Protein AF-0000000077280844 (afdb_homodimer)

Secondary structure (DSSP, 8-state):
-BTTBEEPPHHHHHHHHHHHTTT---HHHHHHHHHTTEE-TTHHHHHHHHHHT-TTTTT------------S---SSTTSEEEEEEEEETTEEEEEEEETTT--EEEEE--SSHHHHHHHHHHHHHHH---SEEEE---HHHH-HHHHHHHHHHT-EEEE--TT-GGGGHHHHHHHHHHHHHHHHTB-TTS-B-HHHHHHHHHHHHHSPPTTT---HHHHHHSSPPP-SSPPPGGGG----TTTHHHHHHHHHHH-/-BTTBEEPPHHHHHHHHHHHTTT---HHHHHHHHHTTEE-TTHHHHHHHHHHT-TTTTT------------S---SSTTSEEEEEEEEETTEEEEEEEETTT--EEEEE--SSHHHHHHHHHHHHHHH---SEEEE---HHHH-HHHHHHHHHHT-EEEE--TT-GGGGHHHHHHHHHHHHHHHHTB-TTS-B-HHHHHHHHHHHHHSPPTTT---HHHHHHSSPPP-SSPPPGGGG----TTTHHHHHHHHHHH-

InterPro 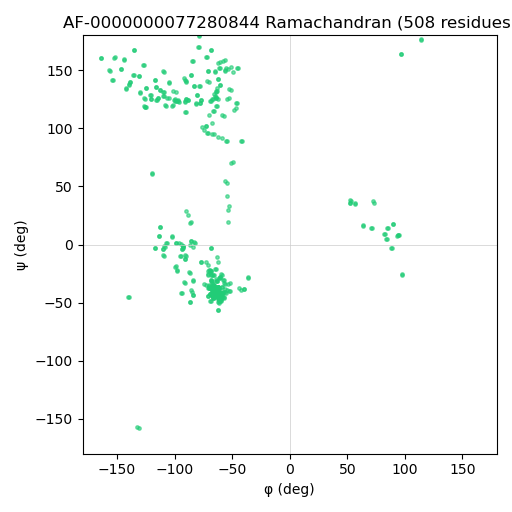domains:
  IPR001584 Integrase, catalytic core [PF00665] (76-166)
  IPR001584 Integrase, catalytic core [PS50994] (74-225)
  IPR012337 Ribonuclease H-like superfamily [SSF53098] (77-227)
  IPR036397 Ribonuclease H superfamily [G3DSA:3.30.420.10] (70-244)
  IPR041588 Integrase zinc-binding domain [PF17921] (8-58)

Nearest PDB structures (foldseek):
  8fnh-assembly1_G  TM=6.492E-01  e=3.004E-08  Homo sapiens
  8fnd-assembly1_G  TM=6.302E-01  e=2.157E-08  Homo sapiens
  8fnm-assembly1_G  TM=6.336E-01  e=2.545E-08  Homo sapiens
  6puw-assembly1_A-2  TM=6.322E-01  e=3.004E-08  Saccharolobus solfataricus P2
  6put-assembly1_A-2  TM=6.160E-01  e=2.690E-08  Saccharolobus solfataricus P2

Foldseek 3Di:
DPPQEAEDDPVCLVVQLCLLCLLVADLLLSVLLRVNYHDDPCSSVVNVVSSCPQPLSVPVPHLPLPQPPQPPPADDAWQQEKEWDWDDDLNWIKIWIATLNLRQIDIDTFDDAQVRVLVVVVVVCVPQNDYQEYEYQDPCSCPPPVNVVSCVVRNHHYHHCDPVRPNSCSSVVSSVVSLVSSQNSQADPNGDGPVVSSVSSSLSQQQTADPVVSDGSCCRRVVHRDDHSGDGDPVRPPPPPVVCPPVPVVVVVVVD/DPPQEAEDDPVCLVVQLCLLCLLVADLLLSVLLRVNYHDDPCSSVVNVVSSCPQPLNVPVPHLPLPQPPDPPPADDAWQQEKEWDWDDDLNWIKIWIATLNLRQIDIDTFDDAQVRVLVVVVVVCVPQNDYQEYEYQDPCSCVPPVNVVSCVVRNHHYHHCDPVNPNSCSSVVSSVVSLVSSQNSQADPNGDGPVVSSVSSSLSQQQTADPVVSDGSCCRRVVDRDDHSGDGDPVRPPPPPVVCPPVPVVVVVVVD

Radius of gyration: 22.71 Å; Cα contacts (8 Å, |Δi|>4): 861; chains: 2; bounding box: 64×67×56 Å

Structure (mmCIF, N/CA/C/O backbone):
data_AF-0000000077280844-model_v1
#
loop_
_entity.id
_entity.type
_entity.pdbx_description
1 polymer 'RNA-directed DNA polymerase'
#
loop_
_atom_site.group_PDB
_atom_site.id
_atom_site.type_symbol
_atom_site.label_atom_id
_atom_site.label_alt_id
_atom_site.label_comp_id
_atom_site.label_asym_id
_atom_site.label_entity_id
_atom_site.label_seq_id
_atom_site.pdbx_PDB_ins_code
_atom_site.Cartn_x
_atom_site.Cartn_y
_atom_site.Cartn_z
_atom_site.occupancy
_atom_site.B_iso_or_equiv
_atom_site.auth_seq_id
_atom_site.auth_comp_id
_atom_site.auth_asym_id
_atom_site.auth_atom_id
_atom_site.pdbx_PDB_model_num
ATOM 1 N N . MET A 1 1 ? 11.086 14.086 27.25 1 45.12 1 MET A N 1
ATOM 2 C CA . MET A 1 1 ? 9.938 13.258 26.906 1 45.12 1 MET A CA 1
ATOM 3 C C . MET A 1 1 ? 8.836 13.391 27.938 1 45.12 1 MET A C 1
ATOM 5 O O . MET A 1 1 ? 9.117 13.531 29.141 1 45.12 1 MET A O 1
ATOM 9 N N . MET A 1 2 ? 7.758 14.039 27.703 1 42.22 2 MET A N 1
ATOM 10 C CA . MET A 1 2 ? 6.617 14.062 28.625 1 42.22 2 MET A CA 1
ATOM 11 C C . MET A 1 2 ? 5.527 13.109 28.156 1 42.22 2 MET A C 1
ATOM 13 O O . MET A 1 2 ? 4.918 13.312 27.094 1 42.22 2 MET A O 1
ATOM 17 N N . ASP A 1 3 ? 5.047 12.062 28.844 1 51.28 3 ASP A N 1
ATOM 18 C CA . ASP A 1 3 ? 3.957 11.109 28.672 1 51.28 3 ASP A CA 1
ATOM 19 C C . ASP A 1 3 ? 4.027 10.438 27.297 1 51.28 3 ASP A C 1
ATOM 21 O O . ASP A 1 3 ? 3.016 10.312 26.609 1 51.28 3 ASP A O 1
ATOM 25 N N . HIS A 1 4 ? 5.211 10.117 26.766 1 61.97 4 HIS A N 1
ATOM 26 C CA . HIS A 1 4 ? 5.473 9.375 25.547 1 61.97 4 HIS A CA 1
ATOM 27 C C . HIS A 1 4 ? 5.445 10.289 24.328 1 61.97 4 HIS A C 1
ATOM 29 O O . HIS A 1 4 ? 5.258 9.828 23.188 1 61.97 4 HIS A O 1
ATOM 35 N N . ARG A 1 5 ? 5.508 11.703 24.75 1 69.62 5 ARG A N 1
ATOM 36 C CA . ARG A 1 5 ? 5.559 12.711 23.703 1 69.62 5 ARG A CA 1
ATOM 37 C C . ARG A 1 5 ? 6.926 13.383 23.656 1 69.62 5 ARG A C 1
ATOM 39 O O . ARG A 1 5 ? 7.629 13.445 24.672 1 69.62 5 ARG A O 1
ATOM 46 N N . ILE A 1 6 ? 7.273 13.789 22.453 1 73.12 6 ILE A N 1
ATOM 47 C CA . ILE A 1 6 ? 8.516 14.523 22.266 1 73.12 6 ILE A CA 1
ATOM 48 C C . ILE A 1 6 ? 8.258 16.016 22.453 1 73.12 6 ILE A C 1
ATOM 50 O O . ILE A 1 6 ? 7.336 16.578 21.859 1 73.12 6 ILE A O 1
ATOM 54 N N . VAL A 1 7 ? 8.969 16.594 23.328 1 82.12 7 VAL A N 1
ATOM 55 C CA . VAL A 1 7 ? 8.859 18.031 23.5 1 82.12 7 VAL A CA 1
ATOM 56 C C . VAL A 1 7 ? 9.609 18.734 22.375 1 82.12 7 VAL A C 1
ATOM 58 O O . VAL A 1 7 ? 10.805 18.5 22.172 1 82.12 7 VAL A O 1
ATOM 61 N N . ILE A 1 8 ? 8.945 19.578 21.672 1 84.44 8 ILE A N 1
ATOM 62 C CA . ILE A 1 8 ? 9.492 20.203 20.484 1 84.44 8 ILE A CA 1
ATOM 63 C C . ILE A 1 8 ? 10.023 21.594 20.812 1 84.44 8 ILE A C 1
ATOM 65 O O . ILE A 1 8 ? 9.305 22.406 21.391 1 84.44 8 ILE A O 1
ATOM 69 N N . PRO A 1 9 ? 11.289 21.844 20.531 1 83.81 9 PRO A N 1
ATOM 70 C CA . PRO A 1 9 ? 11.805 23.203 20.703 1 83.81 9 PRO A CA 1
ATOM 71 C C . PRO A 1 9 ? 11.094 24.234 19.828 1 83.81 9 PRO A C 1
ATOM 73 O O . PRO A 1 9 ? 10.508 23.875 18.812 1 83.81 9 PRO A O 1
ATOM 76 N N . ARG A 1 10 ? 11.148 25.453 20.234 1 84.88 10 ARG A N 1
ATOM 77 C CA . ARG A 1 10 ? 10.438 26.547 19.578 1 84.88 10 ARG A CA 1
ATOM 78 C C . ARG A 1 10 ? 10.836 26.641 18.109 1 84.88 10 ARG A C 1
ATOM 80 O O . ARG A 1 10 ? 9.992 26.891 17.234 1 84.88 10 ARG A O 1
ATOM 87 N N . ALA A 1 11 ? 12.031 26.328 17.844 1 83.69 11 ALA A N 1
ATOM 88 C CA . ALA A 1 11 ? 12.586 26.516 16.516 1 83.69 11 ALA A CA 1
ATOM 89 C C . ALA A 1 11 ? 11.961 25.531 15.523 1 83.69 11 ALA A C 1
ATOM 91 O O . ALA A 1 11 ? 11.93 25.781 14.32 1 83.69 11 ALA A O 1
ATOM 92 N N . LEU A 1 12 ? 11.383 24.359 16.016 1 87.19 12 LEU A N 1
ATOM 93 C CA . LEU A 1 12 ? 10.906 23.297 15.125 1 87.19 12 LEU A CA 1
ATOM 94 C C . LEU A 1 12 ? 9.383 23.234 15.125 1 87.19 12 LEU A C 1
ATOM 96 O O . LEU A 1 12 ? 8.789 22.438 14.398 1 87.19 12 LEU A O 1
ATOM 100 N N . ARG A 1 13 ? 8.773 24.109 15.93 1 86.5 13 ARG A N 1
ATOM 101 C CA . ARG A 1 13 ? 7.336 24.016 16.141 1 86.5 13 ARG A CA 1
ATOM 102 C C . ARG A 1 13 ? 6.57 24.297 14.852 1 86.5 13 ARG A C 1
ATOM 104 O O . ARG A 1 13 ? 5.566 23.656 14.555 1 86.5 13 ARG A O 1
ATOM 111 N N . ASN A 1 14 ? 7.105 25.25 14.062 1 88.31 14 ASN A N 1
ATOM 112 C CA . ASN A 1 14 ? 6.438 25.562 12.805 1 88.31 14 ASN A CA 1
ATOM 113 C C . ASN A 1 14 ? 6.457 24.391 11.836 1 88.31 14 ASN A C 1
ATOM 115 O O . ASN A 1 14 ? 5.473 24.125 11.141 1 88.31 14 ASN A O 1
ATOM 119 N N . GLU A 1 15 ? 7.523 23.703 11.797 1 87.06 15 GLU A N 1
ATOM 120 C CA . GLU A 1 15 ? 7.645 22.531 10.938 1 87.06 15 GLU A CA 1
ATOM 121 C C . GLU A 1 15 ? 6.695 21.422 11.375 1 87.06 15 GLU A C 1
ATOM 123 O O . GLU A 1 15 ? 6.07 20.75 10.539 1 87.06 15 GLU A O 1
ATOM 128 N N . VAL A 1 16 ? 6.586 21.234 12.625 1 89.44 16 VAL A N 1
ATOM 129 C CA . VAL A 1 16 ? 5.707 20.219 13.188 1 89.44 16 VAL A CA 1
ATOM 130 C C . VAL A 1 16 ? 4.25 20.562 12.898 1 89.44 16 VAL A C 1
ATOM 132 O O . VAL A 1 16 ? 3.461 19.703 12.516 1 89.44 16 VAL A O 1
ATOM 135 N N . LEU A 1 17 ? 3.922 21.875 13.07 1 91 17 LEU A N 1
ATOM 136 C CA . LEU A 1 17 ? 2.561 22.328 12.797 1 91 17 LEU A CA 1
ATOM 137 C C . LEU A 1 17 ? 2.201 22.125 11.328 1 91 17 LEU A C 1
ATOM 139 O O . LEU A 1 17 ? 1.076 21.734 11.008 1 91 17 LEU A O 1
ATOM 143 N N . ARG A 1 18 ? 3.16 22.328 10.5 1 88.25 18 ARG A N 1
ATOM 144 C CA . ARG A 1 18 ? 2.945 22.094 9.07 1 88.25 18 ARG A CA 1
ATOM 145 C C . ARG A 1 18 ? 2.684 20.609 8.789 1 88.25 18 ARG A C 1
ATOM 147 O O . ARG A 1 18 ? 1.783 20.281 8.023 1 88.25 18 ARG A O 1
ATOM 154 N N . ALA A 1 19 ? 3.416 19.75 9.422 1 89.31 19 ALA A N 1
ATOM 155 C CA . ALA A 1 19 ? 3.232 18.312 9.25 1 89.31 19 ALA A CA 1
ATOM 156 C C . ALA A 1 19 ? 1.867 17.859 9.766 1 89.31 19 ALA A C 1
ATOM 158 O O . ALA A 1 19 ? 1.172 17.078 9.109 1 89.31 19 ALA A O 1
ATOM 159 N N . LEU A 1 20 ? 1.506 18.422 10.906 1 89.25 20 LEU A N 1
ATOM 160 C CA . LEU A 1 20 ? 0.217 18.078 11.5 1 89.25 20 LEU A CA 1
ATOM 161 C C . LEU A 1 20 ? -0.93 18.516 10.594 1 89.25 20 LEU A C 1
ATOM 163 O O . LEU A 1 20 ? -1.967 17.859 10.531 1 89.25 20 LEU A O 1
ATOM 167 N N . HIS A 1 21 ? -0.722 19.594 9.852 1 90.12 21 HIS A N 1
ATOM 168 C CA . HIS A 1 21 ? -1.78 20.188 9.039 1 90.12 21 HIS A CA 1
ATOM 169 C C . HIS A 1 21 ? -1.727 19.672 7.602 1 90.12 21 HIS A C 1
ATOM 171 O O . HIS A 1 21 ? -2.5 20.125 6.754 1 90.12 21 HIS A O 1
ATOM 177 N N . ALA A 1 22 ? -0.807 18.828 7.359 1 88.25 22 ALA A N 1
ATOM 178 C CA . ALA A 1 22 ? -0.533 18.406 5.988 1 88.25 22 ALA A CA 1
ATOM 179 C C . ALA A 1 22 ? -1.778 17.812 5.34 1 88.25 22 ALA A C 1
ATOM 181 O O . ALA A 1 22 ? -1.979 17.953 4.129 1 88.25 22 ALA A O 1
ATOM 182 N N . ALA A 1 23 ? -2.643 17.188 6.145 1 87.62 23 ALA A N 1
ATOM 183 C CA . ALA A 1 23 ? -3.85 16.578 5.598 1 87.62 23 ALA A CA 1
ATOM 184 C C . ALA A 1 23 ? -5.031 17.547 5.652 1 87.62 23 ALA A C 1
ATOM 186 O O . ALA A 1 23 ? -6.141 17.203 5.242 1 87.62 23 ALA A O 1
ATOM 187 N N . HIS A 1 24 ? -4.773 18.75 6.203 1 87.56 24 HIS A N 1
ATOM 188 C CA . HIS A 1 24 ? -5.789 19.797 6.301 1 87.56 24 HIS A CA 1
ATOM 189 C C . HIS A 1 24 ? -7.02 19.297 7.055 1 87.56 24 HIS A C 1
ATOM 191 O O . HIS A 1 24 ? -8.148 19.562 6.648 1 87.56 24 HIS A O 1
ATOM 197 N N . GLN A 1 25 ? -6.727 18.469 8.023 1 85.44 25 GLN A N 1
ATOM 198 C CA . GLN A 1 25 ? -7.809 17.953 8.852 1 85.44 25 GLN A CA 1
ATOM 199 C C . GLN A 1 25 ? -8.227 18.969 9.906 1 85.44 25 GLN A C 1
ATOM 201 O O . GLN A 1 25 ? -7.566 19.984 10.086 1 85.44 25 GLN A O 1
ATOM 206 N N . GLY A 1 26 ? -9.328 18.703 10.594 1 84.19 26 GLY A N 1
ATOM 207 C CA . GLY A 1 26 ? -9.828 19.594 11.633 1 84.19 26 GLY A CA 1
ATOM 208 C C . GLY A 1 26 ? -8.922 19.641 12.852 1 84.19 26 GLY A C 1
ATOM 209 O O . GLY A 1 26 ? -8.062 18.781 13.031 1 84.19 26 GLY A O 1
ATOM 210 N N . THR A 1 27 ? -9.203 20.625 13.68 1 87.75 27 THR A N 1
ATOM 211 C CA . THR A 1 27 ? -8.359 20.859 14.844 1 87.75 27 THR A CA 1
ATOM 212 C C . THR A 1 27 ? -8.398 19.672 15.797 1 87.75 27 THR A C 1
ATOM 214 O O . THR A 1 27 ? -7.379 19.312 16.391 1 87.75 27 THR A O 1
ATOM 217 N N . SER A 1 28 ? -9.516 19.109 15.945 1 85.06 28 SER A N 1
ATOM 218 C CA . SER A 1 28 ? -9.641 17.953 16.844 1 85.06 28 SER A CA 1
ATOM 219 C C . SER A 1 28 ? -8.773 16.797 16.375 1 85.06 28 SER A C 1
ATOM 221 O O . SER A 1 28 ? -8.109 16.141 17.188 1 85.06 28 SER A O 1
ATOM 223 N N . ARG A 1 29 ? -8.734 16.562 15.156 1 85.56 29 ARG A N 1
ATOM 224 C CA . ARG A 1 29 ? -7.93 15.484 14.586 1 85.56 29 ARG A CA 1
ATOM 225 C C . ARG A 1 29 ? -6.441 15.781 14.711 1 85.56 29 ARG A C 1
ATOM 227 O O . ARG A 1 29 ? -5.648 14.898 15.039 1 85.56 29 ARG A O 1
ATOM 234 N N . MET A 1 30 ? -6.141 17.016 14.43 1 89 30 MET A N 1
ATOM 235 C CA . MET A 1 30 ? -4.742 17.406 14.562 1 89 30 MET A CA 1
ATOM 236 C C . MET A 1 30 ? -4.273 17.266 16.016 1 89 30 MET A C 1
ATOM 238 O O . MET A 1 30 ? -3.158 16.812 16.266 1 89 30 MET A O 1
ATOM 242 N N . GLN A 1 31 ? -5.129 17.594 16.906 1 88.62 31 GLN A N 1
ATOM 243 C CA . GLN A 1 31 ? -4.801 17.453 18.312 1 88.62 31 GLN A CA 1
ATOM 244 C C . GLN A 1 31 ? -4.648 15.992 18.703 1 88.62 31 GLN A C 1
ATOM 246 O O . GLN A 1 31 ? -3.752 15.641 19.469 1 88.62 31 GLN A O 1
ATOM 251 N N . GLY A 1 32 ? -5.559 15.219 18.203 1 84.62 32 GLY A N 1
ATOM 252 C CA . GLY A 1 32 ? -5.441 13.789 18.438 1 84.62 32 GLY A CA 1
ATOM 253 C C . GLY A 1 32 ? -4.113 13.211 18 1 84.62 32 GLY A C 1
ATOM 254 O O . GLY A 1 32 ? -3.516 12.391 18.688 1 84.62 32 GLY A O 1
ATOM 255 N N . ARG A 1 33 ? -3.672 13.633 16.906 1 87.5 33 ARG A N 1
ATOM 256 C CA . ARG A 1 33 ? -2.387 13.18 16.375 1 87.5 33 ARG A CA 1
ATOM 257 C C . ARG A 1 33 ? -1.235 13.695 17.234 1 87.5 33 ARG A C 1
ATOM 259 O O . ARG A 1 33 ? -0.273 12.969 17.5 1 87.5 33 ARG A O 1
ATOM 266 N N . ALA A 1 34 ? -1.305 14.945 17.625 1 84.88 34 ALA A N 1
ATOM 267 C CA . ALA A 1 34 ? -0.256 15.562 18.438 1 84.88 34 ALA A CA 1
ATOM 268 C C . ALA A 1 34 ? -0.116 14.859 19.781 1 84.88 34 ALA A C 1
ATOM 270 O O . ALA A 1 34 ? 0.996 14.695 20.281 1 84.88 34 ALA A O 1
ATOM 271 N N . LEU A 1 35 ? -1.206 14.438 20.359 1 80.31 35 LEU A N 1
ATOM 272 C CA . LEU A 1 35 ? -1.228 13.805 21.672 1 80.31 35 LEU A CA 1
ATOM 273 C C . LEU A 1 35 ? -0.382 12.539 21.688 1 80.31 35 LEU A C 1
ATOM 275 O O . LEU A 1 35 ? 0.222 12.195 22.703 1 80.31 35 LEU A O 1
ATOM 279 N N . GLY A 1 36 ? -0.2 11.914 20.578 1 76.12 36 GLY A N 1
ATOM 280 C CA . GLY A 1 36 ? 0.583 10.688 20.531 1 76.12 36 GLY A CA 1
ATOM 281 C C . GLY A 1 36 ? 1.984 10.891 20 1 76.12 36 GLY A C 1
ATOM 282 O O . GLY A 1 36 ? 2.771 9.945 19.906 1 76.12 36 GLY A O 1
ATOM 283 N N . ALA A 1 37 ? 2.316 12.219 19.797 1 80.62 37 ALA A N 1
ATOM 284 C CA . ALA A 1 37 ? 3.564 12.367 19.047 1 80.62 37 ALA A CA 1
ATOM 285 C C . ALA A 1 37 ? 4.406 13.508 19.609 1 80.62 37 ALA A C 1
ATOM 287 O O . ALA A 1 37 ? 5.59 13.328 19.906 1 80.62 37 ALA A O 1
ATOM 288 N N . VAL A 1 38 ? 3.77 14.648 19.875 1 85.19 38 VAL A N 1
ATOM 289 C CA . VAL A 1 38 ? 4.555 15.844 20.172 1 85.19 38 VAL A CA 1
ATOM 290 C C . VAL A 1 38 ? 3.842 16.672 21.234 1 85.19 38 VAL A C 1
ATOM 292 O O . VAL A 1 38 ? 2.633 16.547 21.438 1 85.19 38 VAL A O 1
ATOM 295 N N . PHE A 1 39 ? 4.695 17.516 21.875 1 86.25 39 PHE A N 1
ATOM 296 C CA . PHE A 1 39 ? 4.102 18.391 22.875 1 86.25 39 PHE A CA 1
ATOM 297 C C . PHE A 1 39 ? 4.93 19.656 23.047 1 86.25 39 PHE A C 1
ATOM 299 O O . PHE A 1 39 ? 6.16 19.625 22.953 1 86.25 39 PHE A O 1
ATOM 306 N N . TRP A 1 40 ? 4.332 20.766 23.234 1 87.75 40 TRP A N 1
ATOM 307 C CA . TRP A 1 40 ? 4.859 21.984 23.828 1 87.75 40 TRP A CA 1
ATOM 308 C C . TRP A 1 40 ? 3.732 22.859 24.375 1 87.75 40 TRP A C 1
ATOM 310 O O . TRP A 1 40 ? 2.576 22.719 23.969 1 87.75 40 TRP A O 1
ATOM 320 N N . PRO A 1 41 ? 4.051 23.578 25.375 1 89.38 41 PRO A N 1
ATOM 321 C CA . PRO A 1 41 ? 2.994 24.438 25.922 1 89.38 41 PRO A CA 1
ATOM 322 C C . PRO A 1 41 ? 2.365 25.344 24.859 1 89.38 41 PRO A C 1
ATOM 324 O O . PRO A 1 41 ? 3.08 26.031 24.141 1 89.38 41 PRO A O 1
ATOM 327 N N . GLY A 1 42 ? 1.071 25.281 24.734 1 91.38 42 GLY A N 1
ATOM 328 C CA . GLY A 1 42 ? 0.361 26.141 23.812 1 91.38 42 GLY A CA 1
ATOM 329 C C . GLY A 1 42 ? 0.105 25.484 22.469 1 91.38 42 GLY A C 1
ATOM 330 O O . GLY A 1 42 ? -0.386 26.125 21.531 1 91.38 42 GLY A O 1
ATOM 331 N N . ILE A 1 43 ? 0.392 24.188 22.375 1 91.81 43 ILE A N 1
ATOM 332 C CA . ILE A 1 43 ? 0.293 23.5 21.094 1 91.81 43 ILE A CA 1
ATOM 333 C C . ILE A 1 43 ? -1.153 23.531 20.609 1 91.81 43 ILE A C 1
ATOM 335 O O . ILE A 1 43 ? -1.409 23.688 19.422 1 91.81 43 ILE A O 1
ATOM 339 N N . THR A 1 44 ? -2.074 23.406 21.5 1 91.44 44 THR A N 1
ATOM 340 C CA . THR A 1 44 ? -3.482 23.391 21.109 1 91.44 44 THR A CA 1
ATOM 341 C C . THR A 1 44 ? -3.871 24.703 20.438 1 91.44 44 THR A C 1
ATOM 343 O O . THR A 1 44 ? -4.492 24.703 19.359 1 91.44 44 THR A O 1
ATOM 346 N N . LYS A 1 45 ? -3.502 25.797 21.016 1 93.44 45 LYS A N 1
ATOM 347 C CA . LYS A 1 45 ? -3.791 27.109 20.453 1 93.44 45 LYS A CA 1
ATOM 348 C C . LYS A 1 45 ? -3.088 27.297 19.109 1 93.44 45 LYS A C 1
ATOM 350 O O . LYS A 1 45 ? -3.662 27.859 18.172 1 93.44 45 LYS A O 1
ATOM 355 N N . GLU A 1 46 ? -1.918 26.828 19.047 1 94.38 46 GLU A N 1
ATOM 356 C CA . GLU A 1 46 ? -1.15 26.984 17.812 1 94.38 46 GLU A CA 1
ATOM 357 C C . GLU A 1 46 ? -1.716 26.125 16.688 1 94.38 46 GLU A C 1
ATOM 359 O O . GLU A 1 46 ? -1.675 26.516 15.523 1 94.38 46 GLU A O 1
ATOM 364 N N . ILE A 1 47 ? -2.209 24.938 17.016 1 93.56 47 ILE A N 1
ATOM 365 C CA . ILE A 1 47 ? -2.893 24.109 16.047 1 93.56 47 ILE A CA 1
ATOM 366 C C . ILE A 1 47 ? -4.121 24.828 15.508 1 93.56 47 ILE A C 1
ATOM 368 O O . ILE A 1 47 ? -4.336 24.891 14.297 1 93.56 47 ILE A O 1
ATOM 372 N N . GLU A 1 48 ? -4.898 25.406 16.375 1 92.25 48 GLU A N 1
ATOM 373 C CA . GLU A 1 48 ? -6.086 26.156 15.977 1 92.25 48 GLU A CA 1
ATOM 374 C C . GLU A 1 48 ? -5.715 27.344 15.086 1 92.25 48 GLU A C 1
ATOM 376 O O . GLU A 1 48 ? -6.367 27.594 14.07 1 92.25 48 GLU A O 1
ATOM 381 N N . SER A 1 49 ? -4.676 28.016 15.492 1 93.31 49 SER A N 1
ATOM 382 C CA . SER A 1 49 ? -4.211 29.172 14.719 1 93.31 49 SER A CA 1
ATOM 383 C C . SER A 1 49 ? -3.732 28.75 13.336 1 93.31 49 SER A C 1
ATOM 385 O O . SER A 1 49 ? -4 29.438 12.344 1 93.31 49 SER A O 1
ATOM 387 N N . THR A 1 50 ? -3.016 27.625 13.289 1 92 50 THR A N 1
ATOM 388 C CA . THR A 1 50 ? -2.504 27.125 12.016 1 92 50 THR A CA 1
ATOM 389 C C . THR A 1 50 ? -3.648 26.828 11.047 1 92 50 THR A C 1
ATOM 391 O O . THR A 1 50 ? -3.596 27.234 9.883 1 92 50 THR A O 1
ATOM 394 N N . ARG A 1 51 ? -4.645 26.172 11.5 1 89 51 ARG A N 1
ATOM 395 C CA . ARG A 1 51 ? -5.777 25.844 10.641 1 89 51 ARG A CA 1
ATOM 396 C C . ARG A 1 51 ? -6.543 27.094 10.234 1 89 51 ARG A C 1
ATOM 398 O O . ARG A 1 51 ? -6.984 27.203 9.094 1 89 51 ARG A O 1
ATOM 405 N N . SER A 1 52 ? -6.699 28.062 11.141 1 90.25 52 SER A N 1
ATOM 406 C CA . SER A 1 52 ? -7.48 29.281 10.875 1 90.25 52 SER A CA 1
ATOM 407 C C . SER A 1 52 ? -6.789 30.156 9.844 1 90.25 52 SER A C 1
ATOM 409 O O . SER A 1 52 ? -7.449 30.938 9.148 1 90.25 52 SER A O 1
ATOM 411 N N . ARG A 1 53 ? -5.547 29.984 9.727 1 89.69 53 ARG A N 1
ATOM 412 C CA . ARG A 1 53 ? -4.781 30.812 8.797 1 89.69 53 ARG A CA 1
ATOM 413 C C . ARG A 1 53 ? -4.695 30.156 7.422 1 89.69 53 ARG A C 1
ATOM 415 O O . ARG A 1 53 ? -4.203 30.766 6.469 1 89.69 53 ARG A O 1
ATOM 422 N N . CYS A 1 54 ? -5.062 28.953 7.375 1 87.56 54 CYS A N 1
ATOM 423 C CA . CYS A 1 54 ? -4.965 28.234 6.113 1 87.56 54 CYS A CA 1
ATOM 424 C C . CYS A 1 54 ? -6.109 28.609 5.18 1 87.56 54 CYS A C 1
ATOM 426 O O . CYS A 1 54 ? -7.277 28.406 5.508 1 87.56 54 CYS A O 1
ATOM 428 N N . HIS A 1 55 ? -5.816 29.094 4.035 1 81.81 55 HIS A N 1
ATOM 429 C CA . HIS A 1 55 ? -6.816 29.531 3.068 1 81.81 55 HIS A CA 1
ATOM 430 C C . HIS A 1 55 ? -7.652 28.359 2.568 1 81.81 55 HIS A C 1
ATOM 432 O O . HIS A 1 55 ? -8.859 28.484 2.365 1 81.81 55 HIS A O 1
ATOM 438 N N . ALA A 1 56 ? -7.047 27.219 2.422 1 78.38 56 ALA A N 1
ATOM 439 C CA . ALA A 1 56 ? -7.754 26.047 1.924 1 78.38 56 ALA A CA 1
ATOM 440 C C . ALA A 1 56 ? -8.789 25.547 2.936 1 78.38 56 ALA A C 1
ATOM 442 O O . ALA A 1 56 ? -9.82 25 2.557 1 78.38 56 ALA A O 1
ATOM 443 N N . CYS A 1 57 ? -8.445 25.781 4.09 1 81.75 57 CYS A N 1
ATOM 444 C CA . CYS A 1 57 ? -9.32 25.266 5.145 1 81.75 57 CYS A CA 1
ATOM 445 C C . CYS A 1 57 ? -10.367 26.312 5.531 1 81.75 57 CYS A C 1
ATOM 447 O O . CYS A 1 57 ? -11.352 25.984 6.195 1 81.75 57 CYS A O 1
ATOM 449 N N . TRP A 1 58 ? -10.109 27.531 4.938 1 75.19 58 TRP A N 1
ATOM 450 C CA . TRP A 1 58 ? -11.047 28.609 5.203 1 75.19 58 TRP A CA 1
ATOM 451 C C . TRP A 1 58 ? -12.406 28.312 4.578 1 75.19 58 TRP A C 1
ATOM 453 O O . TRP A 1 58 ? -12.5 27.969 3.398 1 75.19 58 TRP A O 1
ATOM 463 N N . GLY A 1 59 ? -13.477 28.125 5.48 1 64.44 59 GLY A N 1
ATOM 464 C CA . GLY A 1 59 ? -14.836 27.938 4.996 1 64.44 59 GLY A CA 1
ATOM 465 C C . GLY A 1 59 ? -15.25 26.484 4.934 1 64.44 59 GLY A C 1
ATOM 466 O O . GLY A 1 59 ? -16.422 26.172 4.676 1 64.44 59 GLY A O 1
ATOM 467 N N . MET A 1 60 ? -14.258 25.672 4.805 1 61.56 60 MET A N 1
ATOM 468 C CA . MET A 1 60 ? -14.672 24.266 4.75 1 61.56 60 MET A CA 1
ATOM 469 C C . MET A 1 60 ? -15.117 23.781 6.125 1 61.56 60 MET A C 1
ATOM 471 O O . MET A 1 60 ? -14.43 24 7.121 1 61.56 60 MET A O 1
ATOM 475 N N . SER A 1 61 ? -16.469 23.703 6.336 1 56.47 61 SER A N 1
ATOM 476 C CA . SER A 1 61 ? -17.016 23.172 7.578 1 56.47 61 SER A CA 1
ATOM 477 C C . SER A 1 61 ? -16.438 21.812 7.902 1 56.47 61 SER A C 1
ATOM 479 O O . SER A 1 61 ? -16.109 21.031 6.996 1 56.47 61 SER A O 1
ATOM 481 N N . PRO A 1 62 ? -16.047 21.688 9.227 1 52.41 62 PRO A N 1
ATOM 482 C CA . PRO A 1 62 ? -15.586 20.344 9.602 1 52.41 62 PRO A CA 1
ATOM 483 C C . PRO A 1 62 ? -16.531 19.25 9.109 1 52.41 62 PRO A C 1
ATOM 485 O O . PRO A 1 62 ? -17.734 19.469 9 1 52.41 62 PRO A O 1
ATOM 488 N N . SER A 1 63 ? -16.125 18.359 8.359 1 51.66 63 SER A N 1
ATOM 489 C CA . SER A 1 63 ? -16.969 17.25 7.961 1 51.66 63 SER A CA 1
ATOM 490 C C . SER A 1 63 ? -17.625 16.578 9.172 1 51.66 63 SER A C 1
ATOM 492 O O . SER A 1 63 ? -16.922 16.078 10.055 1 51.66 63 SER A O 1
ATOM 494 N N . GLN A 1 64 ? -18.625 17.219 9.914 1 46 64 GLN A N 1
ATOM 495 C CA . GLN A 1 64 ? -19.297 16.609 11.055 1 46 64 GLN A CA 1
ATOM 496 C C . GLN A 1 64 ? -19.766 15.195 10.727 1 46 64 GLN A C 1
ATOM 498 O O . GLN A 1 64 ? -20.422 14.969 9.719 1 46 64 GLN A O 1
ATOM 503 N N . PRO A 1 65 ? -19.188 14.289 11.43 1 45.72 65 PRO A N 1
ATOM 504 C CA . PRO A 1 65 ? -19.641 12.906 11.266 1 45.72 65 PRO A CA 1
ATOM 505 C C . PRO A 1 65 ? -21.141 12.734 11.523 1 45.72 65 PRO A C 1
ATOM 507 O O . PRO A 1 65 ? -21.609 12.992 12.633 1 45.72 65 PRO A O 1
ATOM 510 N N . LEU A 1 66 ? -22.047 13.383 10.938 1 41.59 66 LEU A N 1
ATOM 511 C CA . LEU A 1 66 ? -23.375 12.914 11.32 1 41.59 66 LEU A CA 1
ATOM 512 C C . LEU A 1 66 ? -23.5 11.414 11.086 1 41.59 66 LEU A C 1
ATOM 514 O O . LEU A 1 66 ? -23.953 10.984 10.016 1 41.59 66 LEU A O 1
ATOM 518 N N . MET A 1 67 ? -22.5 10.688 11.422 1 42.09 67 MET A N 1
ATOM 519 C CA . MET A 1 67 ? -22.75 9.383 10.812 1 42.09 67 MET A CA 1
ATOM 520 C C . MET A 1 67 ? -23.953 8.711 11.469 1 42.09 67 MET A C 1
ATOM 522 O O . MET A 1 67 ? -23.969 8.5 12.688 1 42.09 67 MET A O 1
ATOM 526 N N . PRO A 1 68 ? -25.062 8.633 10.938 1 38.69 68 PRO A N 1
ATOM 527 C CA . PRO A 1 68 ? -26.141 7.824 11.5 1 38.69 68 PRO A CA 1
ATOM 528 C C . PRO A 1 68 ? -25.703 6.391 11.805 1 38.69 68 PRO A C 1
ATOM 530 O O . PRO A 1 68 ? -24.734 5.902 11.219 1 38.69 68 PRO A O 1
ATOM 533 N N . PRO A 1 69 ? -26.375 5.664 12.852 1 36.69 69 PRO A N 1
ATOM 534 C CA . PRO A 1 69 ? -26.156 4.285 13.289 1 36.69 69 PRO A CA 1
ATOM 535 C C . PRO A 1 69 ? -26.25 3.277 12.148 1 36.69 69 PRO A C 1
ATOM 537 O O . PRO A 1 69 ? -26.312 2.068 12.383 1 36.69 69 PRO A O 1
ATOM 540 N N . ILE A 1 70 ? -25.984 3.465 10.953 1 38.59 70 ILE A N 1
ATOM 541 C CA . ILE A 1 70 ? -26.484 2.514 9.969 1 38.59 70 ILE A CA 1
ATOM 542 C C . ILE A 1 70 ? -25.875 1.138 10.219 1 38.59 70 ILE A C 1
ATOM 544 O O . ILE A 1 70 ? -24.672 1.025 10.484 1 38.59 70 ILE A O 1
ATOM 548 N N . GLN A 1 71 ? -26.656 -0.041 10.258 1 39.56 71 GLN A N 1
ATOM 549 C CA . GLN A 1 71 ? -26.641 -1.48 10.492 1 39.56 71 GLN A CA 1
ATOM 550 C C . GLN A 1 71 ? -25.75 -2.195 9.477 1 39.56 71 GLN A C 1
ATOM 552 O O . GLN A 1 71 ? -25.797 -3.42 9.352 1 39.56 71 GLN A O 1
ATOM 557 N N . PRO A 1 72 ? -25.266 -1.624 8.266 1 46.03 72 PRO A N 1
ATOM 558 C CA . PRO A 1 72 ? -24.812 -2.619 7.293 1 46.03 72 PRO A CA 1
ATOM 559 C C . PRO A 1 72 ? -23.75 -3.559 7.863 1 46.03 72 PRO A C 1
ATOM 561 O O . PRO A 1 72 ? -23.141 -3.26 8.898 1 46.03 72 PRO A O 1
ATOM 564 N N . CYS A 1 73 ? -23.672 -4.844 7.312 1 50.38 73 CYS A N 1
ATOM 565 C CA . CYS A 1 73 ? -22.672 -5.852 7.656 1 50.38 73 CYS A CA 1
ATOM 566 C C . CYS A 1 73 ? -21.297 -5.227 7.789 1 50.38 73 CYS A C 1
ATOM 568 O O . CYS A 1 73 ? -20.734 -4.742 6.805 1 50.38 73 CYS A O 1
ATOM 570 N N . VAL A 1 74 ? -20.906 -4.785 8.852 1 64.12 74 VAL A N 1
ATOM 571 C CA . VAL A 1 74 ? -19.641 -4.168 9.266 1 64.12 74 VAL A CA 1
ATOM 572 C C . VAL A 1 74 ? -18.484 -5.133 9.023 1 64.12 74 VAL A C 1
ATOM 574 O O . VAL A 1 74 ? -18.531 -6.289 9.453 1 64.12 74 VAL A O 1
ATOM 577 N N . PRO A 1 75 ? -17.703 -4.703 8.047 1 76.38 75 PRO A N 1
ATOM 578 C CA . PRO A 1 75 ? -16.516 -5.555 7.887 1 76.38 75 PRO A CA 1
ATOM 579 C C . PRO A 1 75 ? -15.852 -5.887 9.219 1 76.38 75 PRO A C 1
ATOM 581 O O . PRO A 1 75 ? -15.984 -5.137 10.188 1 76.38 75 PRO A O 1
ATOM 584 N N . ASN A 1 76 ? -15.211 -7.023 9.242 1 77 76 ASN A N 1
ATOM 585 C CA . ASN A 1 76 ? -14.617 -7.496 10.484 1 77 76 ASN A CA 1
ATOM 586 C C . ASN A 1 76 ? -13.094 -7.438 10.438 1 77 76 ASN A C 1
ATOM 588 O O . ASN A 1 76 ? -12.422 -7.73 11.438 1 77 76 ASN A O 1
ATOM 592 N N . LYS A 1 77 ? -12.547 -7.066 9.32 1 83.5 77 LYS A N 1
ATOM 593 C CA . LYS A 1 77 ? -11.102 -6.934 9.188 1 83.5 77 LYS A CA 1
ATOM 594 C C . LYS A 1 77 ? -10.742 -5.898 8.125 1 83.5 77 LYS A C 1
ATOM 596 O O . LYS A 1 77 ? -11.555 -5.586 7.254 1 83.5 77 LYS A O 1
ATOM 601 N N . PRO A 1 78 ? -9.547 -5.418 8.18 1 89.38 78 PRO A N 1
ATOM 602 C CA . PRO A 1 78 ? -9.133 -4.441 7.172 1 89.38 78 PRO A CA 1
ATOM 603 C C . PRO A 1 78 ? -9.195 -5 5.75 1 89.38 78 PRO A C 1
ATOM 605 O O . PRO A 1 78 ? -8.859 -6.16 5.52 1 89.38 78 PRO A O 1
ATOM 608 N N . PHE A 1 79 ? -9.68 -4.219 4.855 1 93.44 79 PHE A N 1
ATOM 609 C CA . PHE A 1 79 ? -9.688 -4.418 3.41 1 93.44 79 PHE A CA 1
ATOM 610 C C . PHE A 1 79 ? -10.656 -5.523 3.016 1 93.44 79 PHE A C 1
ATOM 612 O O . PHE A 1 79 ? -10.625 -6.012 1.886 1 93.44 79 PHE A O 1
ATOM 619 N N . GLN A 1 80 ? -11.523 -5.914 3.947 1 91.06 80 GLN A N 1
ATOM 620 C CA . GLN A 1 80 ? -12.578 -6.871 3.641 1 91.06 80 GLN A CA 1
ATOM 621 C C . GLN A 1 80 ? -13.648 -6.25 2.746 1 91.06 80 GLN A C 1
ATOM 623 O O . GLN A 1 80 ? -14.125 -6.887 1.805 1 91.06 80 GLN A O 1
ATOM 628 N N . ALA A 1 81 ? -13.984 -5.09 3.105 1 90 81 ALA A N 1
ATOM 629 C CA . ALA A 1 81 ? -14.953 -4.309 2.34 1 90 81 ALA A CA 1
ATOM 630 C C . ALA A 1 81 ? -14.422 -2.904 2.057 1 90 81 ALA A C 1
ATOM 632 O O . ALA A 1 81 ? -13.906 -2.234 2.957 1 90 81 ALA A O 1
ATOM 633 N N . ILE A 1 82 ? -14.555 -2.561 0.739 1 92.62 82 ILE A N 1
ATOM 634 C CA . ILE A 1 82 ? -14.031 -1.25 0.369 1 92.62 82 ILE A CA 1
ATOM 635 C C . ILE A 1 82 ? -15.109 -0.452 -0.365 1 92.62 82 ILE A C 1
ATOM 637 O O . ILE A 1 82 ? -16.062 -1.025 -0.893 1 92.62 82 ILE A O 1
ATOM 641 N N . ALA A 1 83 ? -14.961 0.85 -0.282 1 89.88 83 ALA A N 1
ATOM 642 C CA . ALA A 1 83 ? -15.773 1.787 -1.054 1 89.88 83 ALA A CA 1
ATOM 643 C C . ALA A 1 83 ? -14.914 2.598 -2.016 1 89.88 83 ALA A C 1
ATOM 645 O O . ALA A 1 83 ? -13.773 2.951 -1.692 1 89.88 83 ALA A O 1
ATOM 646 N N . ALA A 1 84 ? -15.445 2.838 -3.186 1 90.88 84 ALA A N 1
ATOM 647 C CA . ALA A 1 84 ? -14.695 3.602 -4.176 1 90.88 84 ALA A CA 1
ATOM 648 C C . ALA A 1 84 ? -15.547 4.715 -4.773 1 90.88 84 ALA A C 1
ATOM 650 O O . ALA A 1 84 ? -16.75 4.555 -4.949 1 90.88 84 ALA A O 1
ATOM 651 N N . ASP A 1 85 ? -14.867 5.82 -5.051 1 85.56 85 ASP A N 1
ATOM 652 C CA . ASP A 1 85 ? -15.492 6.973 -5.691 1 85.56 85 ASP A CA 1
ATOM 653 C C . ASP A 1 85 ? -14.508 7.691 -6.605 1 85.56 85 ASP A C 1
ATOM 655 O O . ASP A 1 85 ? -13.297 7.656 -6.375 1 85.56 85 ASP A O 1
ATOM 659 N N . PHE A 1 86 ? -15.133 8.289 -7.609 1 86.44 86 PHE A N 1
ATOM 660 C CA . PHE A 1 86 ? -14.312 9.07 -8.531 1 86.44 86 PHE A CA 1
ATOM 661 C C . PHE A 1 86 ? -14.492 10.562 -8.281 1 86.44 86 PHE A C 1
ATOM 663 O O . PHE A 1 86 ? -15.609 11.023 -8.016 1 86.44 86 PHE A O 1
ATOM 670 N N . CYS A 1 87 ? -13.383 11.273 -8.336 1 82 87 CYS A N 1
ATOM 671 C CA . CYS A 1 87 ? -13.445 12.734 -8.289 1 82 87 CYS A CA 1
ATOM 672 C C . CYS A 1 87 ? -12.531 13.352 -9.336 1 82 87 CYS A C 1
ATOM 674 O O . CYS A 1 87 ? -11.492 12.781 -9.68 1 82 87 CYS A O 1
ATOM 676 N N . VAL A 1 88 ? -12.961 14.438 -9.836 1 83.38 88 VAL A N 1
ATOM 677 C CA . VAL A 1 88 ? -12.188 15.156 -10.836 1 83.38 88 VAL A CA 1
ATOM 678 C C . VAL A 1 88 ? -11.758 16.516 -10.289 1 83.38 88 VAL A C 1
ATOM 680 O O . VAL A 1 88 ? -12.594 17.281 -9.781 1 83.38 88 VAL A O 1
ATOM 683 N N . LEU A 1 89 ? -10.492 16.734 -10.328 1 82.31 89 LEU A N 1
ATOM 684 C CA . LEU A 1 89 ? -9.93 18.016 -9.898 1 82.31 89 LEU A CA 1
ATOM 685 C C . LEU A 1 89 ? -9.07 18.625 -11.008 1 82.31 89 LEU A C 1
ATOM 687 O O . LEU A 1 89 ? -8.047 18.047 -11.383 1 82.31 89 LEU A O 1
ATOM 691 N N . HIS A 1 90 ? -9.422 19.812 -11.523 1 83.25 90 HIS A N 1
ATOM 692 C CA . HIS A 1 90 ? -8.711 20.516 -12.586 1 83.25 90 HIS A CA 1
ATOM 693 C C . HIS A 1 90 ? -8.5 19.625 -13.797 1 83.25 90 HIS A C 1
ATOM 695 O O . HIS A 1 90 ? -7.395 19.547 -14.336 1 83.25 90 HIS A O 1
ATOM 701 N N . GLY A 1 91 ? -9.438 18.812 -14.062 1 82 91 GLY A N 1
ATOM 702 C CA . GLY A 1 91 ? -9.406 17.969 -15.25 1 82 91 GLY A CA 1
ATOM 703 C C . GLY A 1 91 ? -8.703 16.656 -15.031 1 82 91 GLY A C 1
ATOM 704 O O . GLY A 1 91 ? -8.672 15.797 -15.922 1 82 91 GLY A O 1
ATOM 705 N N . ILE A 1 92 ? -8.172 16.5 -13.82 1 83.88 92 ILE A N 1
ATOM 706 C CA . ILE A 1 92 ? -7.512 15.234 -13.5 1 83.88 92 ILE A CA 1
ATOM 707 C C . ILE A 1 92 ? -8.453 14.352 -12.688 1 83.88 92 ILE A C 1
ATOM 709 O O . ILE A 1 92 ? -9.031 14.805 -11.695 1 83.88 92 ILE A O 1
ATOM 713 N N . GLY A 1 93 ? -8.656 13.188 -13.172 1 86.69 93 GLY A N 1
ATOM 714 C CA . GLY A 1 93 ? -9.492 12.227 -12.461 1 86.69 93 GLY A CA 1
ATOM 715 C C . GLY A 1 93 ? -8.734 11.469 -11.383 1 86.69 93 GLY A C 1
ATOM 716 O O . GLY A 1 93 ? -7.582 11.078 -11.578 1 86.69 93 GLY A O 1
ATOM 717 N N . TYR A 1 94 ? -9.406 11.328 -10.172 1 89.25 94 TYR A N 1
ATOM 718 C CA . TYR A 1 94 ? -8.859 10.547 -9.07 1 89.25 94 TYR A CA 1
ATOM 719 C C . TYR A 1 94 ? -9.844 9.477 -8.625 1 89.25 94 TYR A C 1
ATOM 721 O O . TYR A 1 94 ? -11.047 9.719 -8.547 1 89.25 94 TYR A O 1
ATOM 729 N N . LEU A 1 95 ? -9.297 8.328 -8.453 1 91.69 95 LEU A N 1
ATOM 730 C CA . LEU A 1 95 ? -10.047 7.266 -7.785 1 91.69 95 LEU A CA 1
ATOM 731 C C . LEU A 1 95 ? -9.703 7.203 -6.301 1 91.69 95 LEU A C 1
ATOM 733 O O . LEU A 1 95 ? -8.531 7.105 -5.934 1 91.69 95 LEU A O 1
ATOM 737 N N . VAL A 1 96 ? -10.742 7.34 -5.508 1 91.69 96 VAL A N 1
ATOM 738 C CA . VAL A 1 96 ? -10.578 7.23 -4.062 1 91.69 96 VAL A CA 1
ATOM 739 C C . VAL A 1 96 ? -11.18 5.918 -3.57 1 91.69 96 VAL A C 1
ATOM 741 O O . VAL A 1 96 ? -12.367 5.66 -3.779 1 91.69 96 VAL A O 1
ATOM 744 N N . ILE A 1 97 ? -10.336 5.098 -2.98 1 93.94 97 ILE A N 1
ATOM 745 C CA . ILE A 1 97 ? -10.789 3.854 -2.365 1 93.94 97 ILE A CA 1
ATOM 746 C C . ILE A 1 97 ? -10.617 3.936 -0.852 1 93.94 97 ILE A C 1
ATOM 748 O O . ILE A 1 97 ? -9.578 4.379 -0.363 1 93.94 97 ILE A O 1
ATOM 752 N N . VAL A 1 98 ? -11.672 3.531 -0.144 1 92 98 VAL A N 1
ATOM 753 C CA . VAL A 1 98 ? -11.602 3.582 1.312 1 92 98 VAL A CA 1
ATOM 754 C C . VAL A 1 98 ? -11.938 2.211 1.894 1 92 98 VAL A C 1
ATOM 756 O O . VAL A 1 98 ? -12.938 1.596 1.512 1 92 98 VAL A O 1
ATOM 759 N N . ASP A 1 99 ? -11.031 1.73 2.697 1 90.94 99 ASP A N 1
ATOM 760 C CA . ASP A 1 99 ? -11.359 0.545 3.482 1 90.94 99 ASP A CA 1
ATOM 761 C C . ASP A 1 99 ? -12.406 0.864 4.543 1 90.94 99 ASP A C 1
ATOM 763 O O . ASP A 1 99 ? -12.172 1.678 5.438 1 90.94 99 ASP A O 1
ATOM 767 N N . ARG A 1 100 ? -13.445 0.21 4.555 1 84.56 100 ARG A N 1
ATOM 768 C CA . ARG A 1 100 ? -14.578 0.567 5.395 1 84.56 100 ARG A CA 1
ATOM 769 C C . ARG A 1 100 ? -14.344 0.161 6.844 1 84.56 100 ARG A C 1
ATOM 771 O O . ARG A 1 100 ? -15.055 0.614 7.746 1 84.56 100 ARG A O 1
ATOM 778 N N . PHE A 1 101 ? -13.391 -0.664 7.066 1 83 101 PHE A N 1
ATOM 779 C CA . PHE A 1 101 ? -13.078 -1.09 8.43 1 83 101 PHE A CA 1
ATOM 780 C C . PHE A 1 101 ? -12.117 -0.113 9.094 1 83 101 PHE A C 1
ATOM 782 O O . PHE A 1 101 ? -12.398 0.403 10.18 1 83 101 PHE A O 1
ATOM 789 N N . SER A 1 102 ? -11.078 0.197 8.422 1 83.94 102 SER A N 1
ATOM 790 C CA . SER A 1 102 ? -10 0.964 9.039 1 83.94 102 SER A CA 1
ATOM 791 C C . SER A 1 102 ? -10.109 2.447 8.695 1 83.94 102 SER A C 1
ATOM 793 O O . SER A 1 102 ? -9.492 3.289 9.352 1 83.94 102 SER A O 1
ATOM 795 N N . GLY A 1 103 ? -10.805 2.766 7.598 1 84.88 103 GLY A N 1
ATOM 796 C CA . GLY A 1 103 ? -10.805 4.137 7.113 1 84.88 103 GLY A CA 1
ATOM 797 C C . GLY A 1 103 ? -9.586 4.477 6.281 1 84.88 103 GLY A C 1
ATOM 798 O O . GLY A 1 103 ? -9.391 5.629 5.887 1 84.88 103 GLY A O 1
ATOM 799 N N . TRP A 1 104 ? -8.773 3.457 5.934 1 92.75 104 TRP A N 1
ATOM 800 C CA . TRP A 1 104 ? -7.574 3.66 5.133 1 92.75 104 TRP A CA 1
ATOM 801 C C . TRP A 1 104 ? -7.93 4.176 3.742 1 92.75 104 TRP A C 1
ATOM 803 O O . TRP A 1 104 ? -8.633 3.504 2.982 1 92.75 104 TRP A O 1
ATOM 813 N N . PRO A 1 105 ? -7.43 5.363 3.453 1 94.19 105 PRO A N 1
ATOM 814 C CA . PRO A 1 105 ? -7.688 5.891 2.111 1 94.19 105 PRO A CA 1
ATOM 815 C C . PRO A 1 105 ? -6.605 5.496 1.106 1 94.19 105 PRO A C 1
ATOM 817 O O . PRO A 1 105 ? -5.43 5.41 1.463 1 94.19 105 PRO A O 1
ATOM 820 N N . HIS A 1 106 ? -7.027 5.191 -0.023 1 95.81 106 HIS A N 1
ATOM 821 C CA . HIS A 1 106 ? -6.148 4.984 -1.168 1 95.81 106 HIS A CA 1
ATOM 822 C C . HIS A 1 106 ? -6.562 5.855 -2.348 1 95.81 106 HIS A C 1
ATOM 824 O O . HIS A 1 106 ? -7.695 5.766 -2.828 1 95.81 106 HIS A O 1
ATOM 830 N N . VAL A 1 107 ? -5.648 6.742 -2.746 1 93.38 107 VAL A N 1
ATOM 831 C CA . VAL A 1 107 ? -5.941 7.703 -3.801 1 93.38 107 VAL A CA 1
ATOM 832 C C . VAL A 1 107 ? -4.969 7.516 -4.961 1 93.38 107 VAL A C 1
ATOM 834 O O . VAL A 1 107 ? -3.752 7.48 -4.758 1 93.38 107 VAL A O 1
ATOM 837 N N . VAL A 1 108 ? -5.523 7.395 -6.109 1 91.5 108 VAL A N 1
ATOM 838 C CA . VAL A 1 108 ? -4.68 7.25 -7.289 1 91.5 108 VAL A CA 1
ATOM 839 C C . VAL A 1 108 ? -5.254 8.078 -8.438 1 91.5 108 VAL A C 1
ATOM 841 O O . VAL A 1 108 ? -6.473 8.18 -8.594 1 91.5 108 VAL A O 1
ATOM 844 N N . ALA A 1 109 ? -4.285 8.688 -9.117 1 87.5 109 ALA A N 1
ATOM 845 C CA . ALA A 1 109 ? -4.719 9.352 -10.344 1 87.5 109 ALA A CA 1
ATOM 846 C C . ALA A 1 109 ? -5.188 8.328 -11.383 1 87.5 109 ALA A C 1
ATOM 848 O O . ALA A 1 109 ? -4.578 7.27 -11.531 1 87.5 109 ALA A O 1
ATOM 849 N N . SER A 1 110 ? -6.281 8.438 -11.859 1 82.19 110 SER A N 1
ATOM 850 C CA . SER A 1 110 ? -6.828 7.508 -12.844 1 82.19 110 SER A CA 1
ATOM 851 C C . SER A 1 110 ? -7.656 8.234 -13.891 1 82.19 110 SER A C 1
ATOM 853 O O . SER A 1 110 ? -8.375 9.188 -13.578 1 82.19 110 SER A O 1
ATOM 855 N N . ARG A 1 111 ? -7.27 7.73 -15.078 1 75.75 111 ARG A N 1
ATOM 856 C CA . ARG A 1 111 ? -8.18 8.203 -16.109 1 75.75 111 ARG A CA 1
ATOM 857 C C . ARG A 1 111 ? -9.602 7.719 -15.859 1 75.75 111 ARG A C 1
ATOM 859 O O . ARG A 1 111 ? -9.805 6.676 -15.234 1 75.75 111 ARG A O 1
ATOM 866 N N . SER A 1 112 ? -10.461 8.539 -16.141 1 69.56 112 SER A N 1
ATOM 867 C CA . SER A 1 112 ? -11.859 8.133 -16.016 1 69.56 112 SER A CA 1
ATOM 868 C C . SER A 1 112 ? -12.172 6.969 -16.953 1 69.56 112 SER A C 1
ATOM 870 O O . SER A 1 112 ? -11.406 6.672 -17.859 1 69.56 112 SER A O 1
ATOM 872 N N . GLY A 1 113 ? -13.141 6.184 -16.516 1 82.81 113 GLY A N 1
ATOM 873 C CA . GLY A 1 113 ? -13.57 5.066 -17.328 1 82.81 113 GLY A CA 1
ATOM 874 C C . GLY A 1 113 ? -13.281 3.715 -16.703 1 82.81 113 GLY A C 1
ATOM 875 O O . GLY A 1 113 ? -12.609 3.635 -15.672 1 82.81 113 GLY A O 1
ATOM 876 N N . ALA A 1 114 ? -13.734 2.758 -17.375 1 87.69 114 ALA A N 1
ATOM 877 C CA . ALA A 1 114 ? -13.672 1.396 -16.844 1 87.69 114 ALA A CA 1
ATOM 878 C C . ALA A 1 114 ? -12.234 0.884 -16.812 1 87.69 114 ALA A C 1
ATOM 880 O O . ALA A 1 114 ? -11.812 0.241 -15.852 1 87.69 114 ALA A O 1
ATOM 881 N N . LYS A 1 115 ? -11.461 1.236 -17.812 1 89.06 115 LYS A N 1
ATOM 882 C CA . LYS A 1 115 ? -10.086 0.743 -17.906 1 89.06 115 LYS A CA 1
ATOM 883 C C . LYS A 1 115 ? -9.227 1.308 -16.781 1 89.06 115 LYS A C 1
ATOM 885 O O . LYS A 1 115 ? -8.453 0.577 -16.156 1 89.06 115 LYS A O 1
ATOM 890 N N . GLY A 1 116 ? -9.398 2.613 -16.594 1 89.06 116 GLY A N 1
ATOM 891 C CA . GLY A 1 116 ? -8.672 3.238 -15.5 1 89.06 116 GLY A CA 1
ATOM 892 C C . GLY A 1 116 ? -9.07 2.711 -14.133 1 89.06 116 GLY A C 1
ATOM 893 O O . GLY A 1 116 ? -8.211 2.441 -13.289 1 89.06 116 GLY A O 1
ATOM 894 N N . PHE A 1 117 ? -10.328 2.494 -14.008 1 91.31 117 PHE A N 1
ATOM 895 C CA . PHE A 1 117 ? -10.852 1.961 -12.75 1 91.31 117 PHE A CA 1
ATOM 896 C C . PHE A 1 117 ? -10.312 0.562 -12.492 1 91.31 117 PHE A C 1
ATOM 898 O O . PHE A 1 117 ? -9.812 0.28 -11.398 1 91.31 117 PHE A O 1
ATOM 905 N N . ILE A 1 118 ? -10.297 -0.229 -13.453 1 93.19 118 ILE A N 1
ATOM 906 C CA . ILE A 1 118 ? -9.875 -1.62 -13.352 1 93.19 118 ILE A CA 1
ATOM 907 C C . ILE A 1 118 ? -8.383 -1.678 -13.008 1 93.19 118 ILE A C 1
ATOM 909 O O . ILE A 1 118 ? -7.977 -2.418 -12.109 1 93.19 118 ILE A O 1
ATOM 913 N N . SER A 1 119 ? -7.637 -0.886 -13.695 1 91.62 119 SER A N 1
ATOM 914 C CA . SER A 1 119 ? -6.199 -0.854 -13.43 1 91.62 119 SER A CA 1
ATOM 915 C C . SER A 1 119 ? -5.906 -0.452 -11.992 1 91.62 119 SER A C 1
ATOM 917 O O . SER A 1 119 ? -5.074 -1.069 -11.328 1 91.62 119 SER A O 1
ATOM 919 N N . ALA A 1 120 ? -6.609 0.479 -11.539 1 92.94 120 ALA A N 1
ATOM 920 C CA . ALA A 1 120 ? -6.426 0.957 -10.172 1 92.94 120 ALA A CA 1
ATOM 921 C C . ALA A 1 120 ? -6.828 -0.112 -9.156 1 92.94 120 ALA A C 1
ATOM 923 O O . ALA A 1 120 ? -6.148 -0.302 -8.148 1 92.94 120 ALA A O 1
ATOM 924 N N . LEU A 1 121 ? -7.867 -0.778 -9.445 1 94.5 121 LEU A N 1
ATOM 925 C CA . LEU A 1 121 ? -8.359 -1.807 -8.531 1 94.5 121 LEU A CA 1
ATOM 926 C C . LEU A 1 121 ? -7.379 -2.969 -8.445 1 94.5 121 LEU A C 1
ATOM 928 O O . LEU A 1 121 ? -7.102 -3.473 -7.355 1 94.5 121 LEU A O 1
ATOM 932 N N . ILE A 1 122 ? -6.875 -3.34 -9.555 1 94.31 122 ILE A N 1
ATOM 933 C CA . ILE A 1 122 ? -5.941 -4.461 -9.609 1 94.31 122 ILE A CA 1
ATOM 934 C C . ILE A 1 122 ? -4.699 -4.137 -8.781 1 94.31 122 ILE A C 1
ATOM 936 O O . ILE A 1 122 ? -4.215 -4.98 -8.023 1 94.31 122 ILE A O 1
ATOM 940 N N . ASN A 1 123 ? -4.223 -2.953 -8.938 1 93.31 123 ASN A N 1
ATOM 941 C CA . ASN A 1 123 ? -3.076 -2.527 -8.141 1 93.31 123 ASN A CA 1
ATOM 942 C C . ASN A 1 123 ? -3.404 -2.504 -6.652 1 93.31 123 ASN A C 1
ATOM 944 O O . ASN A 1 123 ? -2.57 -2.867 -5.824 1 93.31 123 ASN A O 1
ATOM 948 N N . TYR A 1 124 ? -4.594 -2.068 -6.406 1 96.44 124 TYR A N 1
ATOM 949 C CA . TYR A 1 124 ? -5.059 -2.076 -5.023 1 96.44 124 TYR A CA 1
ATOM 950 C C . TYR A 1 124 ? -5.098 -3.494 -4.469 1 96.44 124 TYR A C 1
ATOM 952 O O . TYR A 1 124 ? -4.637 -3.742 -3.354 1 96.44 124 TYR A O 1
ATOM 960 N N . PHE A 1 125 ? -5.641 -4.457 -5.277 1 96.5 125 PHE A N 1
ATOM 961 C CA . PHE A 1 125 ? -5.719 -5.852 -4.859 1 96.5 125 PHE A CA 1
ATOM 962 C C . PHE A 1 125 ? -4.328 -6.402 -4.559 1 96.5 125 PHE A C 1
ATOM 964 O O . PHE A 1 125 ? -4.133 -7.098 -3.561 1 96.5 125 PHE A O 1
ATOM 971 N N . ALA A 1 126 ? -3.416 -6.066 -5.359 1 95.69 126 ALA A N 1
ATOM 972 C CA . ALA A 1 126 ? -2.061 -6.598 -5.219 1 95.69 126 ALA A CA 1
ATOM 973 C C . ALA A 1 126 ? -1.393 -6.07 -3.953 1 95.69 126 ALA A C 1
ATOM 975 O O . ALA A 1 126 ? -0.522 -6.73 -3.383 1 95.69 126 ALA A O 1
ATOM 976 N N . THR A 1 127 ? -1.819 -4.922 -3.504 1 96.44 127 THR A N 1
ATOM 977 C CA . THR A 1 127 ? -1.149 -4.281 -2.379 1 96.44 127 THR A CA 1
ATOM 978 C C . THR A 1 127 ? -1.834 -4.641 -1.063 1 96.44 127 THR A C 1
ATOM 980 O O . THR A 1 127 ? -1.167 -4.965 -0.078 1 96.44 127 THR A O 1
ATOM 983 N N . PHE A 1 128 ? -3.15 -4.637 -1.094 1 97.06 128 PHE A N 1
ATOM 984 C CA . PHE A 1 128 ? -3.854 -4.719 0.182 1 97.06 128 PHE A CA 1
ATOM 985 C C . PHE A 1 128 ? -4.68 -5.996 0.265 1 97.06 128 PHE A C 1
ATOM 987 O O . PHE A 1 128 ? -5.301 -6.273 1.293 1 97.06 128 PHE A O 1
ATOM 994 N N . GLY A 1 129 ? -4.676 -6.773 -0.84 1 96.31 129 GLY A N 1
ATOM 995 C CA . GLY A 1 129 ? -5.492 -7.973 -0.898 1 96.31 129 GLY A CA 1
ATOM 996 C C . GLY A 1 129 ? -6.824 -7.758 -1.596 1 96.31 129 GLY A C 1
ATOM 997 O O . GLY A 1 129 ? -7.254 -6.617 -1.7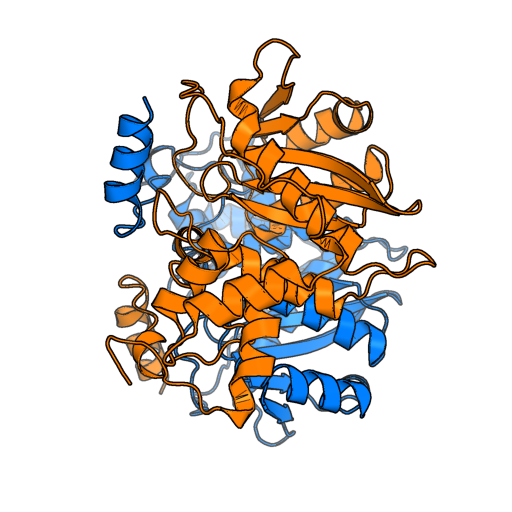8 1 96.31 129 GLY A O 1
ATOM 998 N N . VAL A 1 130 ? -7.398 -8.875 -1.948 1 95.25 130 VAL A N 1
ATOM 999 C CA . VAL A 1 130 ? -8.68 -8.828 -2.641 1 95.25 130 VAL A CA 1
ATOM 1000 C C . VAL A 1 130 ? -9.805 -8.648 -1.627 1 95.25 130 VAL A C 1
ATOM 1002 O O . VAL A 1 130 ? -9.961 -9.461 -0.711 1 95.25 130 VAL A O 1
ATOM 1005 N N . PRO A 1 131 ? -10.555 -7.57 -1.79 1 95.81 131 PRO A N 1
ATOM 1006 C CA . PRO A 1 131 ? -11.695 -7.422 -0.877 1 95.81 131 PRO A CA 1
ATOM 1007 C C . PRO A 1 131 ? -12.82 -8.406 -1.173 1 95.81 131 PRO A C 1
ATOM 1009 O O . PRO A 1 131 ? -12.875 -8.977 -2.266 1 95.81 131 PRO A O 1
ATOM 1012 N N . GLU A 1 132 ? -13.656 -8.578 -0.203 1 93.12 132 GLU A N 1
ATOM 1013 C CA . GLU A 1 132 ? -14.852 -9.391 -0.423 1 93.12 132 GLU A CA 1
ATOM 1014 C C . GLU A 1 132 ? -15.969 -8.562 -1.06 1 93.12 132 GLU A C 1
ATOM 1016 O O . GLU A 1 132 ? -16.781 -9.086 -1.821 1 93.12 132 GLU A O 1
ATOM 1021 N N . GLU A 1 133 ? -15.93 -7.258 -0.693 1 92.62 133 GLU A N 1
ATOM 1022 C CA . GLU A 1 133 ? -17.016 -6.402 -1.156 1 92.62 133 GLU A CA 1
ATOM 1023 C C . GLU A 1 133 ? -16.5 -5.035 -1.588 1 92.62 133 GLU A C 1
ATOM 1025 O O . GLU A 1 133 ? -15.625 -4.457 -0.928 1 92.62 133 GLU A O 1
ATOM 1030 N N . LEU A 1 134 ? -17.047 -4.594 -2.697 1 93.19 134 LEU A N 1
ATOM 1031 C CA . LEU A 1 134 ? -16.812 -3.246 -3.205 1 93.19 134 LEU A CA 1
ATOM 1032 C C . LEU A 1 134 ? -18.125 -2.477 -3.314 1 93.19 134 LEU A C 1
ATOM 1034 O O . LEU A 1 134 ? -19.094 -2.969 -3.9 1 93.19 134 LEU A O 1
ATOM 1038 N N . SER A 1 135 ? -18.188 -1.315 -2.684 1 89.62 135 SER A N 1
ATOM 1039 C CA . SER A 1 135 ? -19.359 -0.448 -2.793 1 89.62 135 SER A CA 1
ATOM 1040 C C . SER A 1 135 ? -19.031 0.802 -3.609 1 89.62 135 SER A C 1
ATOM 1042 O O . SER A 1 135 ? -18.016 1.46 -3.381 1 89.62 135 SER A O 1
ATOM 1044 N N . THR A 1 136 ? -19.859 1.062 -4.617 1 87.69 136 THR A N 1
ATOM 1045 C CA . THR A 1 136 ? -19.734 2.275 -5.414 1 87.69 136 THR A CA 1
ATOM 1046 C C . THR A 1 136 ? -21.094 2.926 -5.645 1 87.69 136 THR A C 1
ATOM 1048 O O . THR A 1 136 ? -22.125 2.35 -5.301 1 87.69 136 THR A O 1
ATOM 1051 N N . ASP A 1 137 ? -21.156 4.199 -6.137 1 78.44 137 ASP A N 1
ATOM 1052 C CA . ASP A 1 137 ? -22.406 4.91 -6.363 1 78.44 137 ASP A CA 1
ATOM 1053 C C . ASP A 1 137 ? -23.031 4.527 -7.707 1 78.44 137 ASP A C 1
ATOM 1055 O O . ASP A 1 137 ? -24.062 5.07 -8.102 1 78.44 137 ASP A O 1
ATOM 1059 N N . GLY A 1 138 ? -22.484 3.648 -8.5 1 77.31 138 GLY A N 1
ATOM 1060 C CA . GLY A 1 138 ? -23.078 3.137 -9.719 1 77.31 138 GLY A CA 1
ATOM 1061 C C . GLY A 1 138 ? -22.719 3.953 -10.945 1 77.31 138 GLY A C 1
ATOM 1062 O O . GLY A 1 138 ? -23.438 3.932 -11.945 1 77.31 138 GLY A O 1
ATOM 1063 N N . GLY A 1 139 ? -21.734 4.742 -10.906 1 81.25 139 GLY A N 1
ATOM 1064 C CA . GLY A 1 139 ? -21.266 5.441 -12.094 1 81.25 139 GLY A CA 1
ATOM 1065 C C . GLY A 1 139 ? -20.906 4.508 -13.234 1 81.25 139 GLY A C 1
ATOM 1066 O O . GLY A 1 139 ? -20.719 3.307 -13.023 1 81.25 139 GLY A O 1
ATOM 1067 N N . PRO A 1 140 ? -20.891 5.008 -14.375 1 82.88 140 PRO A N 1
ATOM 1068 C CA . PRO A 1 140 ? -20.672 4.168 -15.555 1 82.88 140 PRO A CA 1
ATOM 1069 C C . PRO A 1 140 ? -19.375 3.371 -15.477 1 82.88 140 PRO A C 1
ATOM 1071 O O . PRO A 1 140 ? -19.297 2.244 -15.969 1 82.88 140 PRO A O 1
ATOM 1074 N N . GLU A 1 141 ? -18.328 3.953 -14.945 1 84 141 GLU A N 1
ATOM 1075 C CA . GLU A 1 141 ? -17.062 3.252 -14.805 1 84 141 GLU A CA 1
ATOM 1076 C C . GLU A 1 141 ? -17.203 2.029 -13.898 1 84 141 GLU A C 1
ATOM 1078 O O . GLU A 1 141 ? -16.516 1.019 -14.109 1 84 141 GLU A O 1
ATOM 1083 N N . PHE A 1 142 ? -18.109 2.123 -13.008 1 87.44 142 PHE A N 1
ATOM 1084 C CA . PHE A 1 142 ? -18.281 1.065 -12.023 1 87.44 142 PHE A CA 1
ATOM 1085 C C . PHE A 1 142 ? -19.203 -0.032 -12.547 1 87.44 142 PHE A C 1
ATOM 1087 O O . PHE A 1 142 ? -19.078 -1.192 -12.148 1 87.44 142 PHE A O 1
ATOM 1094 N N . THR A 1 143 ? -20.031 0.32 -13.461 1 87.5 143 THR A N 1
ATOM 1095 C CA . THR A 1 143 ? -21.031 -0.639 -13.898 1 87.5 143 THR A CA 1
ATOM 1096 C C . THR A 1 143 ? -20.703 -1.185 -15.281 1 87.5 143 THR A C 1
ATOM 1098 O O . THR A 1 143 ? -21.484 -1.958 -15.852 1 87.5 143 THR A O 1
ATOM 1101 N N . ALA A 1 144 ? -19.641 -0.761 -15.789 1 91.5 144 ALA A N 1
ATOM 1102 C CA . ALA A 1 144 ? -19.203 -1.285 -17.078 1 91.5 144 ALA A CA 1
ATOM 1103 C C . ALA A 1 144 ? -19.062 -2.805 -17.031 1 91.5 144 ALA A C 1
ATOM 1105 O O . ALA A 1 144 ? -18.734 -3.375 -15.992 1 91.5 144 ALA A O 1
ATOM 1106 N N . LYS A 1 145 ? -19.281 -3.426 -18.172 1 92.88 145 LYS A N 1
ATOM 1107 C CA . LYS A 1 145 ? -19.203 -4.879 -18.281 1 92.88 145 LYS A CA 1
ATOM 1108 C C . LYS A 1 145 ? -17.812 -5.379 -17.906 1 92.88 145 LYS A C 1
ATOM 1110 O O . LYS A 1 145 ? -17.672 -6.402 -17.234 1 92.88 145 LYS A O 1
ATOM 1115 N N . GLU A 1 146 ? -16.812 -4.68 -18.391 1 93.06 146 GLU A N 1
ATOM 1116 C CA . GLU A 1 146 ? -15.43 -5.07 -18.125 1 93.06 146 GLU A CA 1
ATOM 1117 C C . GLU A 1 146 ? -15.156 -5.098 -16.625 1 93.06 146 GLU A C 1
ATOM 1119 O O . GLU A 1 146 ? -14.422 -5.965 -16.141 1 93.06 146 GLU A O 1
ATOM 1124 N N . THR A 1 147 ? -15.734 -4.18 -15.914 1 93.19 147 THR A N 1
ATOM 1125 C CA . THR A 1 147 ? -15.57 -4.125 -14.461 1 93.19 147 THR A CA 1
ATOM 1126 C C . THR A 1 147 ? -16.234 -5.32 -13.797 1 93.19 147 THR A C 1
ATOM 1128 O O . THR A 1 147 ? -15.656 -5.961 -12.922 1 93.19 147 THR A O 1
ATOM 1131 N N . ALA A 1 148 ? -17.391 -5.594 -14.273 1 92.62 148 ALA A N 1
ATOM 1132 C CA . ALA A 1 148 ? -18.125 -6.727 -13.727 1 92.62 148 ALA A CA 1
ATOM 1133 C C . ALA A 1 148 ? -17.359 -8.031 -13.93 1 92.62 148 ALA A C 1
ATOM 1135 O O . ALA A 1 148 ? -17.297 -8.867 -13.023 1 92.62 148 ALA A O 1
ATOM 1136 N N . VAL A 1 149 ? -16.828 -8.18 -15.031 1 93.12 149 VAL A N 1
ATOM 1137 C CA . VAL A 1 149 ? -16.062 -9.375 -15.367 1 93.12 149 VAL A CA 1
ATOM 1138 C C . VAL A 1 149 ? -14.844 -9.492 -14.453 1 93.12 149 VAL A C 1
ATOM 1140 O O . VAL A 1 149 ? -14.547 -10.57 -13.93 1 93.12 149 VAL A O 1
ATOM 1143 N N . LEU A 1 150 ? -14.125 -8.375 -14.242 1 93.69 150 LEU A N 1
ATOM 1144 C CA . LEU A 1 150 ? -12.961 -8.375 -13.359 1 93.69 150 LEU A CA 1
ATOM 1145 C C . LEU A 1 150 ? -13.344 -8.773 -11.945 1 93.69 150 LEU A C 1
ATOM 1147 O O . LEU A 1 150 ? -12.688 -9.625 -11.336 1 93.69 150 LEU A O 1
ATOM 1151 N N . LEU A 1 151 ? -14.367 -8.148 -11.461 1 94 151 LEU A N 1
ATOM 1152 C CA . LEU A 1 151 ? -14.789 -8.391 -10.086 1 94 151 LEU A CA 1
ATOM 1153 C C . LEU A 1 151 ? -15.203 -9.844 -9.898 1 94 151 LEU A C 1
ATOM 1155 O O . LEU A 1 151 ? -14.891 -10.461 -8.875 1 94 151 LEU A O 1
ATOM 1159 N N . GLN A 1 152 ? -15.828 -10.359 -10.883 1 91.25 152 GLN A N 1
ATOM 1160 C CA . GLN A 1 152 ? -16.203 -11.766 -10.836 1 91.25 152 GLN A CA 1
ATOM 1161 C C . GLN A 1 152 ? -14.969 -12.664 -10.82 1 91.25 152 GLN A C 1
ATOM 1163 O O . GLN A 1 152 ? -14.898 -13.609 -10.031 1 91.25 152 GLN A O 1
ATOM 1168 N N . ARG A 1 153 ? -14.016 -12.383 -11.625 1 89.62 153 ARG A N 1
ATOM 1169 C CA . ARG A 1 153 ? -12.797 -13.18 -11.727 1 89.62 153 ARG A CA 1
ATOM 1170 C C . ARG A 1 153 ? -12.016 -13.164 -10.422 1 89.62 153 ARG A C 1
ATOM 1172 O O . ARG A 1 153 ? -11.398 -14.164 -10.047 1 89.62 153 ARG A O 1
ATOM 1179 N N . TRP A 1 154 ? -12.117 -12.055 -9.703 1 93.75 154 TRP A N 1
ATOM 1180 C CA . TRP A 1 154 ? -11.336 -11.906 -8.477 1 93.75 154 TRP A CA 1
ATOM 1181 C C . TRP A 1 154 ? -12.188 -12.219 -7.254 1 93.75 154 TRP A C 1
ATOM 1183 O O . TRP A 1 154 ? -11.711 -12.133 -6.121 1 93.75 154 TRP A O 1
ATOM 1193 N N . GLY A 1 155 ? -13.438 -12.586 -7.48 1 92.12 155 GLY A N 1
ATOM 1194 C CA . GLY A 1 155 ? -14.32 -12.992 -6.395 1 92.12 155 GLY A CA 1
ATOM 1195 C C . GLY A 1 155 ? -14.758 -11.836 -5.52 1 92.12 155 GLY A C 1
ATOM 1196 O O . GLY A 1 155 ? -14.844 -11.977 -4.297 1 92.12 155 GLY A O 1
ATOM 1197 N N . VAL A 1 156 ? -15 -10.68 -6.07 1 94.31 156 VAL A N 1
ATOM 1198 C CA . VAL A 1 156 ? -15.414 -9.492 -5.328 1 94.31 156 VAL A CA 1
ATOM 1199 C C . VAL A 1 156 ? -16.891 -9.219 -5.578 1 94.31 156 VAL A C 1
ATOM 1201 O O . VAL A 1 156 ? -17.328 -9.156 -6.727 1 94.31 156 VAL A O 1
ATOM 1204 N N . LYS A 1 157 ? -17.656 -9.102 -4.562 1 93.12 157 LYS A N 1
ATOM 1205 C CA . LYS A 1 157 ? -19.062 -8.719 -4.68 1 93.12 157 LYS A CA 1
ATOM 1206 C C . LYS A 1 157 ? -19.203 -7.207 -4.832 1 93.12 157 LYS A C 1
ATOM 1208 O O . LYS A 1 157 ? -18.672 -6.441 -4.027 1 93.12 157 LYS A O 1
ATOM 1213 N N . HIS A 1 158 ? -19.922 -6.84 -5.836 1 92.19 158 HIS A N 1
ATOM 1214 C CA . HIS A 1 158 ? -20.141 -5.422 -6.094 1 92.19 158 HIS A CA 1
ATOM 1215 C C . HIS A 1 158 ? -21.484 -4.957 -5.559 1 92.19 158 HIS A C 1
ATOM 1217 O O . HIS A 1 158 ? -22.516 -5.531 -5.898 1 92.19 158 HIS A O 1
ATOM 1223 N N . ARG A 1 159 ? -21.438 -3.963 -4.707 1 87 159 ARG A N 1
ATOM 1224 C CA . ARG A 1 159 ? -22.672 -3.381 -4.164 1 87 159 ARG A CA 1
ATOM 1225 C C . ARG A 1 159 ? -22.844 -1.937 -4.625 1 87 159 ARG A C 1
ATOM 1227 O O . ARG A 1 159 ? -21.922 -1.127 -4.5 1 87 159 ARG A O 1
ATOM 1234 N N . LEU A 1 160 ? -23.969 -1.668 -5.191 1 81.88 160 LEU A N 1
ATOM 1235 C CA . LEU A 1 160 ? -24.25 -0.304 -5.621 1 81.88 160 LEU A CA 1
ATOM 1236 C C . LEU A 1 160 ? -24.953 0.476 -4.516 1 81.88 160 LEU A C 1
ATOM 1238 O O . LEU A 1 160 ? -25.875 -0.041 -3.867 1 81.88 160 LEU A O 1
ATOM 1242 N N . SER A 1 161 ? -24.297 1.462 -3.994 1 68.06 161 SER A N 1
ATOM 1243 C CA . SER A 1 161 ? -24.875 2.275 -2.932 1 68.06 161 SER A CA 1
ATOM 1244 C C . SER A 1 161 ? -26.078 3.07 -3.436 1 68.06 161 SER A C 1
ATOM 1246 O O . SER A 1 161 ? -26.047 3.631 -4.531 1 68.06 161 SER A O 1
ATOM 1248 N N . SER A 1 162 ? -27.328 2.637 -3.305 1 55.53 162 SER A N 1
ATOM 1249 C CA . SER A 1 162 ? -28.531 3.361 -3.699 1 55.53 162 SER A CA 1
ATOM 1250 C C . SER A 1 162 ? -28.703 4.629 -2.869 1 55.53 162 SER A C 1
ATOM 1252 O O . SER A 1 162 ? -28.172 4.73 -1.761 1 55.53 162 SER A O 1
ATOM 1254 N N . ALA A 1 163 ? -29.359 5.797 -3.531 1 48.72 163 ALA A N 1
ATOM 1255 C CA . ALA A 1 163 ? -29.891 6.973 -2.854 1 48.72 163 ALA A CA 1
ATOM 1256 C C . ALA A 1 163 ? -30.516 6.598 -1.509 1 48.72 163 ALA A C 1
ATOM 1258 O O . ALA A 1 163 ? -30.516 7.406 -0.576 1 48.72 163 ALA A O 1
ATOM 1259 N N . HIS A 1 164 ? -30.969 5.465 -1.468 1 44.19 164 HIS A N 1
ATOM 1260 C CA . HIS A 1 164 ? -31.828 5.125 -0.339 1 44.19 164 HIS A CA 1
ATOM 1261 C C . HIS A 1 164 ? -31.031 4.461 0.778 1 44.19 164 HIS A C 1
ATOM 1263 O O . HIS A 1 164 ? -31.562 4.188 1.854 1 44.19 164 HIS A O 1
ATOM 1269 N N . HIS A 1 165 ? -29.828 4.086 0.629 1 47.66 165 HIS A N 1
ATOM 1270 C CA . HIS A 1 165 ? -29.062 3.52 1.738 1 47.66 165 HIS A CA 1
ATOM 1271 C C . HIS A 1 165 ? -27.828 4.352 2.043 1 47.66 165 HIS A C 1
ATOM 1273 O O . HIS A 1 165 ? -26.703 3.91 1.801 1 47.66 165 HIS A O 1
ATOM 1279 N N . PRO A 1 166 ? -28.109 5.594 2.408 1 47.16 166 PRO A N 1
ATOM 1280 C CA . PRO A 1 166 ? -27.125 6.652 2.656 1 47.16 166 PRO A CA 1
ATOM 1281 C C . PRO A 1 166 ? -26.047 6.238 3.664 1 47.16 166 PRO A C 1
ATOM 1283 O O . PRO A 1 166 ? -24.922 6.711 3.59 1 47.16 166 PRO A O 1
ATOM 1286 N N . GLN A 1 167 ? -26.453 5.434 4.633 1 45.56 167 GLN A N 1
ATOM 1287 C CA . GLN A 1 167 ? -25.703 5.375 5.875 1 45.56 167 GLN A CA 1
ATOM 1288 C C . GLN A 1 167 ? -24.375 4.629 5.68 1 45.56 167 GLN A C 1
ATOM 1290 O O . GLN A 1 167 ? -23.375 4.938 6.34 1 45.56 167 GLN A O 1
ATOM 1295 N N . SER A 1 168 ? -24.297 3.582 4.82 1 47.84 168 SER A N 1
ATOM 1296 C CA . SER A 1 168 ? -23.125 2.73 4.664 1 47.84 168 SER A CA 1
ATOM 1297 C C . SER A 1 168 ? -21.969 3.494 4.027 1 47.84 168 SER A C 1
ATOM 1299 O O . SER A 1 168 ? -20.812 3.096 4.156 1 47.84 168 SER A O 1
ATOM 1301 N N . ASN A 1 169 ? -22.281 4.73 3.686 1 56.28 169 ASN A N 1
ATOM 1302 C CA . ASN A 1 169 ? -21.359 5.492 2.859 1 56.28 169 ASN A CA 1
ATOM 1303 C C . ASN A 1 169 ? -20.766 6.676 3.623 1 56.28 169 ASN A C 1
ATOM 1305 O O . ASN A 1 169 ? -19.922 7.398 3.098 1 56.28 169 ASN A O 1
ATOM 1309 N N . GLY A 1 170 ? -21.125 6.625 4.934 1 62.34 170 GLY A N 1
ATOM 1310 C CA . GLY A 1 170 ? -20.688 7.824 5.637 1 62.34 170 GLY A CA 1
ATOM 1311 C C . GLY A 1 170 ? -19.188 7.941 5.746 1 62.34 170 GLY A C 1
ATOM 1312 O O . GLY A 1 170 ? -18.625 9 5.465 1 62.34 170 GLY A O 1
ATOM 1313 N N . ARG A 1 171 ? -18.562 6.812 6.129 1 64.25 171 ARG A N 1
ATOM 1314 C CA . ARG A 1 171 ? -17.109 6.832 6.25 1 64.25 171 ARG A CA 1
ATOM 1315 C C . ARG A 1 171 ? -16.453 7.109 4.906 1 64.25 171 ARG A C 1
ATOM 1317 O O . ARG A 1 171 ? -15.484 7.867 4.828 1 64.25 171 ARG A O 1
ATOM 1324 N N . ALA A 1 172 ? -17.094 6.465 3.906 1 67 172 ALA A N 1
ATOM 1325 C CA . ALA A 1 172 ? -16.547 6.676 2.568 1 67 172 ALA A CA 1
ATOM 1326 C C . ALA A 1 172 ? -16.719 8.125 2.125 1 67 172 ALA A C 1
ATOM 1328 O O . ALA A 1 172 ? -15.836 8.703 1.501 1 67 172 ALA A O 1
ATOM 1329 N N . GLU A 1 173 ? -17.844 8.719 2.52 1 71 173 GLU A N 1
ATOM 1330 C CA . GLU A 1 173 ? -18.125 10.102 2.143 1 71 173 GLU A CA 1
ATOM 1331 C C . GLU A 1 173 ? -17.156 11.062 2.826 1 71 173 GLU A C 1
ATOM 1333 O O . GLU A 1 173 ? -16.625 11.969 2.188 1 71 173 GLU A O 1
ATOM 1338 N N . VAL A 1 174 ? -16.953 10.789 4.07 1 72.31 174 VAL A N 1
ATOM 1339 C CA . VAL A 1 174 ? -16.047 11.648 4.828 1 72.31 174 VAL A CA 1
ATOM 1340 C C . VAL A 1 174 ? -14.625 11.508 4.281 1 72.31 174 VAL A C 1
ATOM 1342 O O . VAL A 1 174 ? -13.914 12.5 4.117 1 72.31 174 VAL A O 1
ATOM 1345 N N . ALA A 1 175 ? -14.258 10.281 4.043 1 76.81 175 ALA A N 1
ATOM 1346 C CA . ALA A 1 175 ? -12.922 10.039 3.514 1 76.81 175 ALA A CA 1
ATOM 1347 C C . ALA A 1 175 ? -12.75 10.688 2.143 1 76.81 175 ALA A C 1
ATOM 1349 O O . ALA A 1 175 ? -11.727 11.32 1.873 1 76.81 175 ALA A O 1
ATOM 1350 N N . VAL A 1 176 ? -13.781 10.57 1.302 1 77.25 176 VAL A N 1
ATOM 1351 C CA . VAL A 1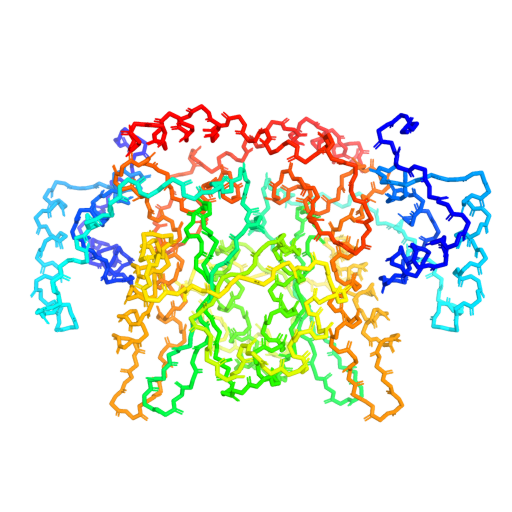 176 ? -13.711 11.141 -0.039 1 77.25 176 VAL A CA 1
ATOM 1352 C C . VAL A 1 176 ? -13.609 12.664 0.051 1 77.25 176 VAL A C 1
ATOM 1354 O O . VAL A 1 176 ? -12.805 13.281 -0.645 1 77.25 176 VAL A O 1
ATOM 1357 N N . LYS A 1 177 ? -14.383 13.211 0.916 1 80.44 177 LYS A N 1
ATOM 1358 C CA . LYS A 1 177 ? -14.344 14.656 1.114 1 80.44 177 LYS A CA 1
ATOM 1359 C C . LYS A 1 177 ? -12.977 15.102 1.625 1 80.44 177 LYS A C 1
ATOM 1361 O O . LYS A 1 177 ? -12.43 16.109 1.167 1 80.44 177 LYS A O 1
ATOM 1366 N N . SER A 1 178 ? -12.477 14.352 2.553 1 85.38 178 SER A N 1
ATOM 1367 C CA . SER A 1 178 ? -11.164 14.656 3.107 1 85.38 178 SER A CA 1
ATOM 1368 C C . SER A 1 178 ? -10.078 14.562 2.039 1 85.38 178 SER A C 1
ATOM 1370 O O . SER A 1 178 ? -9.18 15.406 1.987 1 85.38 178 SER A O 1
ATOM 1372 N N . MET A 1 179 ? -10.211 13.57 1.183 1 88.38 179 MET A N 1
ATOM 1373 C CA . MET A 1 179 ? -9.219 13.406 0.125 1 88.38 179 MET A CA 1
ATOM 1374 C C . MET A 1 179 ? -9.336 14.516 -0.912 1 88.38 179 MET A C 1
ATOM 1376 O O . MET A 1 179 ? -8.32 15.023 -1.408 1 88.38 179 MET A O 1
ATOM 1380 N N . LYS A 1 180 ? -10.531 14.898 -1.167 1 83.5 180 LYS A N 1
ATOM 1381 C CA . LYS A 1 180 ? -10.727 16.016 -2.096 1 83.5 180 LYS A CA 1
ATOM 1382 C C . LYS A 1 180 ? -10.117 17.297 -1.55 1 83.5 180 LYS A C 1
ATOM 1384 O O . LYS A 1 180 ? -9.461 18.031 -2.285 1 83.5 180 LYS A O 1
ATOM 1389 N N . ARG A 1 181 ? -10.328 17.5 -0.339 1 83.5 181 ARG A N 1
ATOM 1390 C CA . ARG A 1 181 ? -9.75 18.656 0.315 1 83.5 181 ARG A CA 1
ATOM 1391 C C . ARG A 1 181 ? -8.227 18.609 0.274 1 83.5 181 ARG A C 1
ATOM 1393 O O . ARG A 1 181 ? -7.578 19.609 -0.037 1 83.5 181 ARG A O 1
ATOM 1400 N N . LEU A 1 182 ? -7.715 17.484 0.576 1 88.12 182 LEU A N 1
ATOM 1401 C CA . LEU A 1 182 ? -6.27 17.281 0.555 1 88.12 182 LEU A CA 1
ATOM 1402 C C . LEU A 1 182 ? -5.707 17.562 -0.835 1 88.12 182 LEU A C 1
ATOM 1404 O O . LEU A 1 182 ? -4.742 18.312 -0.981 1 88.12 182 LEU A O 1
ATOM 1408 N N . LEU A 1 183 ? -6.363 17.031 -1.828 1 88.31 183 LEU A N 1
ATOM 1409 C CA . LEU A 1 183 ? -5.891 17.188 -3.199 1 88.31 183 LEU A CA 1
ATOM 1410 C C . LEU A 1 183 ? -6.023 18.625 -3.67 1 88.31 183 LEU A C 1
ATOM 1412 O O . LEU A 1 183 ? -5.105 19.172 -4.281 1 88.31 183 LEU A O 1
ATOM 1416 N N . THR A 1 184 ? -7.129 19.203 -3.336 1 85.75 184 THR A N 1
ATOM 1417 C CA . THR A 1 184 ? -7.379 20.578 -3.752 1 85.75 184 THR A CA 1
ATOM 1418 C C . THR A 1 184 ? -6.387 21.531 -3.092 1 85.75 184 THR A C 1
ATOM 1420 O O . THR A 1 184 ? -5.879 22.453 -3.736 1 85.75 184 THR A O 1
ATOM 1423 N N . SER A 1 185 ? -6.102 21.266 -1.859 1 86.31 185 SER A N 1
ATOM 1424 C CA . SER A 1 185 ? -5.238 22.156 -1.084 1 86.31 185 SER A CA 1
ATOM 1425 C C . SER A 1 185 ? -3.795 22.078 -1.563 1 86.31 185 SER A C 1
ATOM 1427 O O . SER A 1 185 ? -3.018 23.016 -1.369 1 86.31 185 SER A O 1
ATOM 1429 N N . HIS A 1 186 ? -3.445 20.969 -2.201 1 88 186 HIS A N 1
ATOM 1430 C CA . HIS A 1 186 ? -2.057 20.781 -2.607 1 88 186 HIS A CA 1
ATOM 1431 C C . HIS A 1 186 ? -1.917 20.812 -4.125 1 88 186 HIS A C 1
ATOM 1433 O O . HIS A 1 186 ? -0.942 20.297 -4.672 1 88 186 HIS A O 1
ATOM 1439 N N . THR A 1 187 ? -2.939 21.297 -4.77 1 84.56 187 THR A N 1
ATOM 1440 C CA . THR A 1 187 ? -2.895 21.484 -6.215 1 84.56 187 THR A CA 1
ATOM 1441 C C . THR A 1 187 ? -2.852 22.984 -6.555 1 84.56 187 THR A C 1
ATOM 1443 O O . THR A 1 187 ? -3.627 23.766 -6.012 1 84.56 187 THR A O 1
ATOM 1446 N N . ASP A 1 188 ? -1.931 23.281 -7.391 1 82.62 188 ASP A N 1
ATOM 1447 C CA . ASP A 1 188 ? -1.761 24.703 -7.699 1 82.62 188 ASP A CA 1
ATOM 1448 C C . ASP A 1 188 ? -2.82 25.172 -8.688 1 82.62 188 ASP A C 1
ATOM 1450 O O . ASP A 1 188 ? -3.691 24.406 -9.094 1 82.62 188 ASP A O 1
ATOM 1454 N N . ALA A 1 189 ? -2.756 26.469 -9.039 1 80 189 ALA A N 1
ATOM 1455 C CA . ALA A 1 189 ? -3.756 27.109 -9.883 1 80 189 ALA A CA 1
ATOM 1456 C C . ALA A 1 189 ? -3.768 26.516 -11.289 1 80 189 ALA A C 1
ATOM 1458 O O . ALA A 1 189 ? -4.801 26.531 -11.961 1 80 189 ALA A O 1
ATOM 1459 N N . ASN A 1 190 ? -2.672 25.859 -11.711 1 80.69 190 ASN A N 1
ATOM 1460 C CA . ASN A 1 190 ? -2.572 25.281 -13.047 1 80.69 190 ASN A CA 1
ATOM 1461 C C . ASN A 1 190 ? -3.018 23.812 -13.062 1 80.69 190 ASN A C 1
ATOM 1463 O O . ASN A 1 190 ? -2.992 23.172 -14.109 1 80.69 190 ASN A O 1
ATOM 1467 N N . GLY A 1 191 ? -3.33 23.359 -11.914 1 79.81 191 GLY A N 1
ATOM 1468 C CA . GLY A 1 191 ? -3.861 22.016 -11.844 1 79.81 191 GLY A CA 1
ATOM 1469 C C . GLY A 1 191 ? -2.797 20.969 -11.57 1 79.81 191 GLY A C 1
ATOM 1470 O O . GLY A 1 191 ? -3.057 19.766 -11.68 1 79.81 191 GLY A O 1
ATOM 1471 N N . SER A 1 192 ? -1.628 21.375 -11.281 1 83.25 192 SER A N 1
ATOM 1472 C CA . SER A 1 192 ? -0.558 20.422 -10.992 1 83.25 192 SER A CA 1
ATOM 1473 C C . SER A 1 192 ? -0.486 20.109 -9.5 1 83.25 192 SER A C 1
ATOM 1475 O O . SER A 1 192 ? -0.279 21.016 -8.68 1 83.25 192 SER A O 1
ATOM 1477 N N . PRO A 1 193 ? -0.609 18.859 -9.234 1 85.31 193 PRO A N 1
ATOM 1478 C CA . PRO A 1 193 ? -0.521 18.531 -7.809 1 85.31 193 PRO A CA 1
ATOM 1479 C C . PRO A 1 193 ? 0.917 18.516 -7.297 1 85.31 193 PRO A C 1
ATOM 1481 O O . PRO A 1 193 ? 1.826 18.094 -8.016 1 85.31 193 PRO A O 1
ATOM 1484 N N . ASP A 1 194 ? 1.09 19.109 -6.121 1 89.25 194 ASP A N 1
ATOM 1485 C CA . ASP A 1 194 ? 2.324 18.891 -5.375 1 89.25 194 ASP A CA 1
ATOM 1486 C C . ASP A 1 194 ? 2.363 17.469 -4.797 1 89.25 194 ASP A C 1
ATOM 1488 O O . ASP A 1 194 ? 1.863 17.234 -3.693 1 89.25 194 ASP A O 1
ATOM 1492 N N . THR A 1 195 ? 3.018 16.562 -5.504 1 88.38 195 THR A N 1
ATOM 1493 C CA . THR A 1 195 ? 2.963 15.141 -5.195 1 88.38 195 THR A CA 1
ATOM 1494 C C . THR A 1 195 ? 3.547 14.867 -3.811 1 88.38 195 THR A C 1
ATOM 1496 O O . THR A 1 195 ? 3.053 14.008 -3.082 1 88.38 195 THR A O 1
ATOM 1499 N N . GLU A 1 196 ? 4.543 15.594 -3.486 1 90.62 196 GLU A N 1
ATOM 1500 C CA . GLU A 1 196 ? 5.16 15.391 -2.18 1 90.62 196 GLU A CA 1
ATOM 1501 C C . GLU A 1 196 ? 4.234 15.836 -1.054 1 90.62 196 GLU A C 1
ATOM 1503 O O . GLU A 1 196 ? 4.102 15.148 -0.041 1 90.62 196 GLU A O 1
ATOM 1508 N N . ALA A 1 197 ? 3.604 16.969 -1.259 1 90.75 197 ALA A N 1
ATOM 1509 C CA . ALA A 1 197 ? 2.686 17.469 -0.247 1 90.75 197 ALA A CA 1
ATOM 1510 C C . ALA A 1 197 ? 1.468 16.562 -0.1 1 90.75 197 ALA A C 1
ATOM 1512 O O . ALA A 1 197 ? 0.981 16.344 1.011 1 90.75 197 ALA A O 1
ATOM 1513 N N . VAL A 1 198 ? 1.006 16.062 -1.209 1 92.69 198 VAL A N 1
ATOM 1514 C CA . VAL A 1 198 ? -0.124 15.141 -1.187 1 92.69 198 VAL A CA 1
ATOM 1515 C C . VAL A 1 198 ? 0.257 13.875 -0.422 1 92.69 198 VAL A C 1
ATOM 1517 O O . VAL A 1 198 ? -0.503 13.406 0.426 1 92.69 198 VAL A O 1
ATOM 1520 N N . ALA A 1 199 ? 1.432 13.414 -0.691 1 94.25 199 ALA A N 1
ATOM 1521 C CA . ALA A 1 199 ? 1.909 12.211 -0.015 1 94.25 199 ALA A CA 1
ATOM 1522 C C . ALA A 1 199 ? 2.023 12.438 1.489 1 94.25 199 ALA A C 1
ATOM 1524 O O . ALA A 1 199 ? 1.614 11.586 2.283 1 94.25 199 ALA A O 1
ATOM 1525 N N . ALA A 1 200 ? 2.568 13.57 1.854 1 91.81 200 ALA A N 1
ATOM 1526 C CA . ALA A 1 200 ? 2.688 13.906 3.27 1 91.81 200 ALA A CA 1
ATOM 1527 C C . ALA A 1 200 ? 1.313 14.008 3.926 1 91.81 200 ALA A C 1
ATOM 1529 O O . ALA A 1 200 ? 1.124 13.555 5.055 1 91.81 200 ALA A O 1
ATOM 1530 N N . GLY A 1 201 ? 0.395 14.625 3.213 1 92.38 201 GLY A N 1
ATOM 1531 C CA . GLY A 1 201 ? -0.965 14.734 3.717 1 92.38 201 GLY A CA 1
ATOM 1532 C C . GLY A 1 201 ? -1.643 13.383 3.891 1 92.38 201 GLY A C 1
ATOM 1533 O O . GLY A 1 201 ? -2.324 13.156 4.891 1 92.38 201 GLY A O 1
ATOM 1534 N N . LEU A 1 202 ? -1.469 12.508 2.93 1 94.75 202 LEU A N 1
ATOM 1535 C CA . LEU A 1 202 ? -2.027 11.164 3.016 1 94.75 202 LEU A CA 1
ATOM 1536 C C . LEU A 1 202 ? -1.458 10.414 4.215 1 94.75 202 LEU A C 1
ATOM 1538 O O . LEU A 1 202 ? -2.203 9.789 4.973 1 94.75 202 LEU A O 1
ATOM 1542 N N . LEU A 1 203 ? -0.169 10.484 4.309 1 93.19 203 LEU A N 1
ATOM 1543 C CA . LEU A 1 203 ? 0.51 9.828 5.418 1 93.19 203 LEU A CA 1
ATOM 1544 C C . LEU A 1 203 ? 0.002 10.359 6.758 1 93.19 203 LEU A C 1
ATOM 1546 O O . LEU A 1 203 ? -0.267 9.578 7.676 1 93.19 203 LEU A O 1
ATOM 1550 N N . GLN A 1 204 ? -0.141 11.656 6.812 1 90.25 204 GLN A N 1
ATOM 1551 C CA . GLN A 1 204 ? -0.634 12.266 8.047 1 90.25 204 GLN A CA 1
ATOM 1552 C C . GLN A 1 204 ? -2.062 11.82 8.344 1 90.25 204 GLN A C 1
ATOM 1554 O O . GLN A 1 204 ? -2.396 11.508 9.492 1 90.25 204 GLN A O 1
ATOM 1559 N N . TYR A 1 205 ? -2.908 11.797 7.363 1 91.44 205 TYR A N 1
ATOM 1560 C CA . TYR A 1 205 ? -4.273 11.312 7.535 1 91.44 205 TYR A CA 1
ATOM 1561 C C . TYR A 1 205 ? -4.273 9.875 8.062 1 91.44 205 TYR A C 1
ATOM 1563 O O . TYR A 1 205 ? -5 9.562 9.008 1 91.44 205 TYR A O 1
ATOM 1571 N N . ARG A 1 206 ? -3.463 9.062 7.496 1 93.19 206 ARG A N 1
ATOM 1572 C CA . ARG A 1 206 ? -3.41 7.641 7.828 1 93.19 206 ARG A CA 1
ATOM 1573 C C . ARG A 1 206 ? -2.916 7.43 9.258 1 93.19 206 ARG A C 1
ATOM 1575 O O . ARG A 1 206 ? -3.252 6.43 9.891 1 93.19 206 ARG A O 1
ATOM 1582 N N . ASN A 1 207 ? -2.127 8.406 9.742 1 90.81 207 ASN A N 1
ATOM 1583 C CA . ASN A 1 207 ? -1.558 8.312 11.078 1 90.81 207 ASN A CA 1
ATOM 1584 C C . ASN A 1 207 ? -2.439 9.008 12.117 1 90.81 207 ASN A C 1
ATOM 1586 O O . ASN A 1 207 ? -2.133 9 13.305 1 90.81 207 ASN A O 1
ATOM 1590 N N . THR A 1 208 ? -3.492 9.633 11.68 1 87.88 208 THR A N 1
ATOM 1591 C CA . THR A 1 208 ? -4.316 10.406 12.602 1 87.88 208 THR A CA 1
ATOM 1592 C C . THR A 1 208 ? -5.418 9.539 13.203 1 87.88 208 THR A C 1
ATOM 1594 O O . THR A 1 208 ? -6.211 8.945 12.477 1 87.88 208 THR A O 1
ATOM 1597 N N . PRO A 1 209 ? -5.453 9.516 14.5 1 81.81 209 PRO A N 1
ATOM 1598 C CA . PRO A 1 209 ? -6.484 8.695 15.141 1 81.81 209 PRO A CA 1
ATOM 1599 C C . PRO A 1 209 ? -7.887 9.273 14.969 1 81.81 209 PRO A C 1
ATOM 1601 O O . PRO A 1 209 ? -8.062 10.492 14.945 1 81.81 209 PRO A O 1
ATOM 1604 N N . ASP A 1 210 ? -8.781 8.344 14.742 1 73.06 210 ASP A N 1
ATOM 1605 C CA . ASP A 1 210 ? -10.195 8.711 14.812 1 73.06 210 ASP A CA 1
ATOM 1606 C C . ASP A 1 210 ? -10.578 9.148 16.219 1 73.06 210 ASP A C 1
ATOM 1608 O O . ASP A 1 210 ? -10.195 8.508 17.203 1 73.06 210 ASP A O 1
ATOM 1612 N N . PRO A 1 211 ? -11.266 10.289 16.328 1 68 211 PRO A N 1
ATOM 1613 C CA . PRO A 1 211 ? -11.594 10.805 17.656 1 68 211 PRO A CA 1
ATOM 1614 C C . PRO A 1 211 ? -12.453 9.836 18.469 1 68 211 PRO A C 1
ATOM 1616 O O . PRO A 1 211 ? -12.391 9.836 19.703 1 68 211 PRO A O 1
ATOM 1619 N N . GLN A 1 212 ? -13.211 9.039 17.812 1 62.44 212 GLN A N 1
ATOM 1620 C CA . GLN A 1 212 ? -14.109 8.141 18.516 1 62.44 212 GLN A CA 1
ATOM 1621 C C . GLN A 1 212 ? -13.398 6.844 18.922 1 62.44 212 GLN A C 1
ATOM 1623 O O . GLN A 1 212 ? -13.523 6.383 20.047 1 62.44 212 GLN A O 1
ATOM 1628 N N . THR A 1 213 ? -12.578 6.316 18.047 1 64.94 213 THR A N 1
ATOM 1629 C CA . THR A 1 213 ? -11.945 5.02 18.281 1 64.94 213 THR A CA 1
ATOM 1630 C C . THR A 1 213 ? -10.531 5.191 18.812 1 64.94 213 THR A C 1
ATOM 1632 O O . THR A 1 213 ? -9.938 4.238 19.328 1 64.94 213 THR A O 1
ATOM 1635 N N . GLU A 1 214 ? -9.977 6.34 18.641 1 74.75 214 GLU A N 1
ATOM 1636 C CA . GLU A 1 214 ? -8.617 6.676 19.062 1 74.75 214 GLU A CA 1
ATOM 1637 C C . GLU A 1 214 ? -7.586 5.828 18.312 1 74.75 214 GLU A C 1
ATOM 1639 O O . GLU A 1 214 ? -6.48 5.605 18.812 1 74.75 214 GLU A O 1
ATOM 1644 N N . MET A 1 215 ? -8.023 5.258 17.281 1 78.69 215 MET A N 1
ATOM 1645 C CA . MET A 1 215 ? -7.117 4.492 16.422 1 78.69 215 MET A CA 1
ATOM 1646 C C . MET A 1 215 ? -7.016 5.117 15.039 1 78.69 215 MET A C 1
ATOM 1648 O O . MET A 1 215 ? -8.016 5.559 14.477 1 78.69 215 MET A O 1
ATOM 1652 N N . SER A 1 216 ? -5.812 5.164 14.656 1 84.75 216 SER A N 1
ATOM 1653 C CA . SER A 1 216 ? -5.613 5.645 13.297 1 84.75 216 SER A CA 1
ATOM 1654 C C . SER A 1 216 ? -5.777 4.516 12.281 1 84.75 216 SER A C 1
ATOM 1656 O O . SER A 1 216 ? -5.672 3.34 12.633 1 84.75 216 SER A O 1
ATOM 1658 N N . PRO A 1 217 ? -6.059 4.867 11.062 1 88.12 217 PRO A N 1
ATOM 1659 C CA . PRO A 1 217 ? -6.062 3.842 10.016 1 88.12 217 PRO A CA 1
ATOM 1660 C C . PRO A 1 217 ? -4.773 3.025 9.984 1 88.12 217 PRO A C 1
ATOM 1662 O O . PRO A 1 217 ? -4.816 1.8 9.859 1 88.12 217 PRO A O 1
ATOM 1665 N N . ALA A 1 218 ? -3.619 3.668 10.18 1 90 218 ALA A N 1
ATOM 1666 C CA . ALA A 1 218 ? -2.33 2.982 10.156 1 90 218 ALA A CA 1
ATOM 1667 C C . ALA A 1 218 ? -2.225 1.975 11.297 1 90 218 ALA A C 1
ATOM 1669 O O . ALA A 1 218 ? -1.737 0.858 11.109 1 90 218 ALA A O 1
ATOM 1670 N N . HIS A 1 219 ? -2.662 2.363 12.391 1 85.75 219 HIS A N 1
ATOM 1671 C CA . HIS A 1 219 ? -2.625 1.451 13.531 1 85.75 219 HIS A CA 1
ATOM 1672 C C . HIS A 1 219 ? -3.488 0.22 13.273 1 85.75 219 HIS A C 1
ATOM 1674 O O . HIS A 1 219 ? -3.113 -0.894 13.648 1 85.75 219 HIS A O 1
ATOM 1680 N N . ILE A 1 220 ? -4.594 0.428 12.727 1 83.75 220 ILE A N 1
ATOM 1681 C CA . ILE A 1 220 ? -5.516 -0.669 12.461 1 83.75 220 ILE A CA 1
ATOM 1682 C C . ILE A 1 220 ? -4.93 -1.594 11.398 1 83.75 220 ILE A C 1
ATOM 1684 O O . ILE A 1 220 ? -5.004 -2.818 11.523 1 83.75 220 ILE A O 1
ATOM 1688 N N . VAL A 1 221 ? -4.309 -1.058 10.406 1 89.88 221 VAL A N 1
ATOM 1689 C CA . VAL A 1 221 ? -3.865 -1.821 9.242 1 89.88 221 VAL A CA 1
ATOM 1690 C C . VAL A 1 221 ? -2.514 -2.469 9.531 1 89.88 221 VAL A C 1
ATOM 1692 O O . VAL A 1 221 ? -2.303 -3.645 9.227 1 89.88 221 VAL A O 1
ATOM 1695 N N . PHE A 1 222 ? -1.607 -1.688 10.156 1 89.06 222 PHE A N 1
ATOM 1696 C CA . PHE A 1 222 ? -0.227 -2.145 10.273 1 89.06 222 PHE A CA 1
ATOM 1697 C C . PHE A 1 222 ? 0.106 -2.502 11.719 1 89.06 222 PHE A C 1
ATOM 1699 O O . PHE A 1 222 ? 1.188 -3.021 12 1 89.06 222 PHE A O 1
ATOM 1706 N N . GLY A 1 223 ? -0.77 -2.186 12.617 1 82.75 223 GLY A N 1
ATOM 1707 C CA . GLY A 1 223 ? -0.524 -2.424 14.031 1 82.75 223 GLY A CA 1
ATOM 1708 C C . GLY A 1 223 ? 0.283 -1.321 14.688 1 82.75 223 GLY A C 1
ATOM 1709 O O . GLY A 1 223 ? 0.678 -1.444 15.852 1 82.75 223 GLY A O 1
ATOM 1710 N N . ARG A 1 224 ? 0.552 -0.271 13.906 1 83.75 224 ARG A N 1
ATOM 1711 C CA . ARG A 1 224 ? 1.332 0.867 14.383 1 83.75 224 ARG A CA 1
ATOM 1712 C C . ARG A 1 224 ? 1.164 2.07 13.461 1 83.75 224 ARG A C 1
ATOM 1714 O O . ARG A 1 224 ? 0.763 1.922 12.305 1 83.75 224 ARG A O 1
ATOM 1721 N N . ASN A 1 225 ? 1.502 3.227 14.047 1 85.75 225 ASN A N 1
ATOM 1722 C CA . ASN A 1 225 ? 1.627 4.375 13.156 1 85.75 225 ASN A CA 1
ATOM 1723 C C . ASN A 1 225 ? 2.859 4.262 12.266 1 85.75 225 ASN A C 1
ATOM 1725 O O . ASN A 1 225 ? 3.865 3.672 12.664 1 85.75 225 ASN A O 1
ATOM 1729 N N . LEU A 1 226 ? 2.773 4.785 11.164 1 91.62 226 LEU A N 1
ATOM 1730 C CA . LEU A 1 226 ? 3.867 4.801 10.203 1 91.62 226 LEU A CA 1
ATOM 1731 C C . LEU A 1 226 ? 4.797 5.98 10.453 1 91.62 226 LEU A C 1
ATOM 1733 O O . LEU A 1 226 ? 4.352 7.051 10.875 1 91.62 226 LEU A O 1
ATOM 1737 N N . ARG A 1 227 ? 6.027 5.715 10.195 1 91.62 227 ARG A N 1
ATOM 1738 C CA . ARG A 1 227 ? 6.957 6.836 10.305 1 91.62 227 ARG A CA 1
ATOM 1739 C C . ARG A 1 227 ? 6.637 7.918 9.281 1 91.62 227 ARG A C 1
ATOM 1741 O O . ARG A 1 227 ? 6.426 7.617 8.102 1 91.62 227 ARG A O 1
ATOM 1748 N N . ASP A 1 228 ? 6.48 9.07 9.797 1 91.25 228 ASP A N 1
ATOM 1749 C CA . ASP A 1 228 ? 6.141 10.195 8.938 1 91.25 228 ASP A CA 1
ATOM 1750 C C . ASP A 1 228 ? 7.051 11.391 9.219 1 91.25 228 ASP A C 1
ATOM 1752 O O . ASP A 1 228 ? 8.211 11.227 9.586 1 91.25 228 ASP A O 1
ATOM 1756 N N . LEU A 1 229 ? 6.598 12.594 8.875 1 86.25 229 LEU A N 1
ATOM 1757 C CA . LEU A 1 229 ? 7.453 13.773 8.961 1 86.25 229 LEU A CA 1
ATOM 1758 C C . LEU A 1 229 ? 7.422 14.367 10.359 1 86.25 229 LEU A C 1
ATOM 1760 O O . LEU A 1 229 ? 8.031 15.406 10.609 1 86.25 229 LEU A O 1
ATOM 1764 N N . LEU A 1 230 ? 6.684 13.695 11.289 1 82.44 230 LEU A N 1
ATOM 1765 C CA . LEU A 1 230 ? 6.715 14.094 12.695 1 82.44 230 LEU A CA 1
ATOM 1766 C C . LEU A 1 230 ? 7.793 13.328 13.453 1 82.44 230 LEU A C 1
ATOM 1768 O O . LEU A 1 230 ? 8.062 12.164 13.156 1 82.44 230 LEU A O 1
ATOM 1772 N N . PRO A 1 231 ? 8.414 14.016 14.359 1 72.56 231 PRO A N 1
ATOM 1773 C CA . PRO A 1 231 ? 9.43 13.305 15.141 1 72.56 231 PRO A CA 1
ATOM 1774 C C . PRO A 1 231 ? 8.828 12.211 16.016 1 72.56 231 PRO A C 1
ATOM 1776 O O . PRO A 1 231 ? 7.711 12.359 16.516 1 72.56 231 PRO A O 1
ATOM 1779 N N . ILE A 1 232 ? 9.406 11.039 15.898 1 62.03 232 ILE A N 1
ATOM 1780 C CA . ILE A 1 232 ? 8.93 9.93 16.719 1 62.03 232 ILE A CA 1
ATOM 1781 C C . ILE A 1 232 ? 9.875 9.711 17.891 1 62.03 232 ILE A C 1
ATOM 1783 O O . ILE A 1 232 ? 11.102 9.719 17.719 1 62.03 232 ILE A O 1
ATOM 1787 N N . ALA A 1 233 ? 9.156 9.609 19.031 1 55.44 233 ALA A N 1
ATOM 1788 C CA . ALA A 1 233 ? 9.969 9.242 20.188 1 55.44 233 ALA A CA 1
ATOM 1789 C C . ALA A 1 233 ? 10.578 7.855 20.016 1 55.44 233 ALA A C 1
ATOM 1791 O O . ALA A 1 233 ? 9.93 6.945 19.5 1 55.44 233 ALA A O 1
ATOM 1792 N N . PRO A 1 234 ? 11.852 7.699 20.141 1 49.22 234 PRO A N 1
ATOM 1793 C CA . PRO A 1 234 ? 12.539 6.418 19.953 1 49.22 234 PRO A CA 1
ATOM 1794 C C . PRO A 1 234 ? 11.805 5.254 20.625 1 49.22 234 PRO A C 1
ATOM 1796 O O . PRO A 1 234 ? 11.836 4.133 20.109 1 49.22 234 PRO A O 1
ATOM 1799 N N . GLU A 1 235 ? 11.219 5.398 21.75 1 45.75 235 GLU A N 1
ATOM 1800 C CA . GLU A 1 235 ? 10.648 4.312 22.547 1 45.75 235 GLU A CA 1
ATOM 1801 C C . GLU A 1 235 ? 9.438 3.697 21.844 1 45.75 235 GLU A C 1
ATOM 1803 O O . GLU A 1 235 ? 9.117 2.525 22.062 1 45.75 235 GLU A O 1
ATOM 1808 N N . LYS A 1 236 ? 8.75 4.402 21.234 1 46.75 236 LYS A N 1
ATOM 1809 C CA . LYS A 1 236 ? 7.445 3.957 20.75 1 46.75 236 LYS A CA 1
ATOM 1810 C C . LYS A 1 236 ? 7.566 3.215 19.438 1 46.75 236 LYS A C 1
ATOM 1812 O O . LYS A 1 236 ? 6.574 2.707 18.906 1 46.75 236 LYS A O 1
ATOM 1817 N N . GLN A 1 237 ? 8.797 3.119 18.922 1 45.88 237 GLN A N 1
ATOM 1818 C CA . GLN A 1 237 ? 8.953 2.424 17.656 1 45.88 237 GLN A CA 1
ATOM 1819 C C . GLN A 1 237 ? 9.109 0.921 17.859 1 45.88 237 GLN A C 1
ATOM 1821 O O . GLN A 1 237 ? 9.609 0.216 16.984 1 45.88 237 GLN A O 1
ATOM 1826 N N . ILE A 1 238 ? 8.672 0.47 19.078 1 40.41 238 ILE A N 1
ATOM 1827 C CA . ILE A 1 238 ? 8.852 -0.965 19.266 1 40.41 238 ILE A CA 1
ATOM 1828 C C . ILE A 1 238 ? 7.781 -1.726 18.484 1 40.41 238 ILE A C 1
ATOM 1830 O O . ILE A 1 238 ? 6.586 -1.49 18.672 1 40.41 238 ILE A O 1
ATOM 1834 N N . PHE A 1 239 ? 8.211 -2.186 17.406 1 42.69 239 PHE A N 1
ATOM 1835 C CA . PHE A 1 239 ? 7.367 -3.107 16.656 1 42.69 239 PHE A CA 1
ATOM 1836 C C . PHE A 1 239 ? 7.086 -4.367 17.453 1 42.69 239 PHE A C 1
ATOM 1838 O O . PHE A 1 239 ? 8 -5.129 17.766 1 42.69 239 PHE A O 1
ATOM 1845 N N . THR A 1 240 ? 5.977 -4.453 18.234 1 42.84 240 THR A N 1
ATOM 1846 C CA . THR A 1 240 ? 5.598 -5.594 19.062 1 42.84 240 THR A CA 1
ATOM 1847 C C . THR A 1 240 ? 4.727 -6.566 18.281 1 42.84 240 THR A C 1
ATOM 1849 O O . THR A 1 240 ? 3.539 -6.723 18.578 1 42.84 240 THR A O 1
ATOM 1852 N N . ASN A 1 241 ? 4.883 -6.625 17.016 1 41.78 241 ASN A N 1
ATOM 1853 C CA . ASN A 1 241 ? 4.023 -7.691 16.516 1 41.78 241 ASN A CA 1
ATOM 1854 C C . ASN A 1 241 ? 4.309 -9.016 17.234 1 41.78 241 ASN A C 1
ATOM 1856 O O . ASN A 1 241 ? 5.367 -9.609 17.031 1 41.78 241 ASN A O 1
ATOM 1860 N N . PRO A 1 242 ? 3.641 -9.273 18.328 1 40.91 242 PRO A N 1
ATOM 1861 C CA . PRO A 1 242 ? 3.912 -10.469 19.125 1 40.91 242 PRO A CA 1
ATOM 1862 C C . PRO A 1 242 ? 4.176 -11.703 18.266 1 40.91 242 PRO A C 1
ATOM 1864 O O . PRO A 1 242 ? 4.875 -12.625 18.688 1 40.91 242 PRO A O 1
ATOM 1867 N N . MET A 1 243 ? 3.498 -11.828 17.25 1 38.66 243 MET A N 1
ATOM 1868 C CA . MET A 1 243 ? 3.693 -13.062 16.5 1 38.66 243 MET A CA 1
ATOM 1869 C C . MET A 1 243 ? 5.051 -13.07 15.797 1 38.66 243 MET A C 1
ATOM 1871 O O . MET A 1 243 ? 5.543 -14.125 15.391 1 38.66 243 MET A O 1
ATOM 1875 N N . VAL A 1 244 ? 5.512 -11.93 15.531 1 41.06 244 VAL A N 1
ATOM 1876 C CA . VAL A 1 244 ? 6.684 -11.867 14.664 1 41.06 244 VAL A CA 1
ATOM 1877 C C . VAL A 1 244 ? 7.957 -11.898 15.508 1 41.06 244 VAL A C 1
ATOM 1879 O O . VAL A 1 244 ? 8.961 -12.484 15.102 1 41.06 244 VAL A O 1
ATOM 1882 N N . HIS A 1 245 ? 8 -11.375 16.656 1 41.03 245 HIS A N 1
ATOM 1883 C CA . HIS A 1 245 ? 9.242 -11.094 17.375 1 41.03 245 HIS A CA 1
ATOM 1884 C C . HIS A 1 245 ? 10.016 -12.375 17.656 1 41.03 245 HIS A C 1
ATOM 1886 O O . HIS A 1 245 ? 11.234 -12.422 17.469 1 41.03 245 HIS A O 1
ATOM 1892 N N . PRO A 1 246 ? 9.305 -13.211 18.297 1 36.69 246 PRO A N 1
ATOM 1893 C CA . PRO A 1 246 ? 10.203 -14.266 18.781 1 36.69 246 PRO A CA 1
ATOM 1894 C C . PRO A 1 246 ? 10.883 -15.023 17.641 1 36.69 246 PRO A C 1
ATOM 1896 O O . PRO A 1 246 ? 12.062 -15.375 17.75 1 36.69 246 PRO A O 1
ATOM 1899 N N . VAL A 1 247 ? 10.109 -15.391 16.797 1 34.25 247 VAL A N 1
ATOM 1900 C CA . VAL A 1 247 ? 10.641 -16.297 15.781 1 34.25 247 VAL A CA 1
ATOM 1901 C C . VAL A 1 247 ? 11.68 -15.57 14.922 1 34.25 247 VAL A C 1
ATOM 1903 O O . VAL A 1 247 ? 12.688 -16.156 14.523 1 34.25 247 VAL A O 1
ATOM 1906 N N . TRP A 1 248 ? 11.406 -14.359 14.742 1 35.94 248 TRP A N 1
ATOM 1907 C CA . TRP A 1 248 ? 12.273 -13.617 13.836 1 35.94 248 TRP A CA 1
ATOM 1908 C C . TRP A 1 248 ? 13.664 -13.445 14.445 1 35.94 248 TRP A C 1
ATOM 1910 O O . TRP A 1 248 ? 14.68 -13.656 13.766 1 35.94 248 TRP A O 1
ATOM 1920 N N . ARG A 1 249 ? 13.609 -13.016 15.672 1 36.88 249 ARG A N 1
ATOM 1921 C CA . ARG A 1 249 ? 14.93 -12.82 16.266 1 36.88 249 ARG A CA 1
ATOM 1922 C C . ARG A 1 249 ? 15.734 -14.117 16.25 1 36.88 249 ARG A C 1
ATOM 1924 O O . ARG A 1 249 ? 16.938 -14.102 15.992 1 36.88 249 ARG A O 1
ATOM 1931 N N . GLN A 1 250 ? 14.977 -15.055 16.547 1 36 250 GLN A N 1
ATOM 1932 C CA . GLN A 1 250 ? 15.727 -16.312 16.641 1 36 250 GLN A CA 1
ATOM 1933 C C . GLN A 1 250 ? 16.266 -16.719 15.266 1 36 250 GLN A C 1
ATOM 1935 O O . GLN A 1 250 ? 17.375 -17.25 15.164 1 36 250 GLN A O 1
ATOM 1940 N N . THR A 1 251 ? 15.43 -16.562 14.375 1 34.03 251 THR A N 1
ATOM 1941 C CA . THR A 1 251 ? 15.891 -17.047 13.078 1 34.03 251 THR A CA 1
ATOM 1942 C C . THR A 1 251 ? 17.016 -16.156 12.547 1 34.03 251 THR A C 1
ATOM 1944 O O . THR A 1 251 ? 17.922 -16.656 11.852 1 34.03 251 THR A O 1
ATOM 1947 N N . TRP A 1 252 ? 16.844 -14.891 12.82 1 35.25 252 TRP A N 1
ATOM 1948 C CA . TRP A 1 252 ? 17.953 -14.047 12.375 1 35.25 252 TRP A CA 1
ATOM 1949 C C . TRP A 1 252 ? 19.219 -14.359 13.164 1 35.25 252 TRP A C 1
ATOM 1951 O O . TRP A 1 252 ? 20.328 -14.297 12.625 1 35.25 252 TRP A O 1
ATOM 1961 N N . GLU A 1 253 ? 19.016 -14.625 14.398 1 35.09 253 GLU A N 1
ATOM 1962 C CA . GLU A 1 253 ? 20.188 -14.977 15.211 1 35.09 253 GLU A CA 1
ATOM 1963 C C . GLU A 1 253 ? 20.797 -16.297 14.742 1 35.09 253 GLU A C 1
ATOM 1965 O O . GLU A 1 253 ? 22 -16.484 14.852 1 35.09 253 GLU A O 1
ATOM 1970 N N . LYS A 1 254 ? 20 -17.25 14.383 1 34.75 254 LYS A N 1
ATOM 1971 C CA . LYS A 1 254 ? 20.609 -18.5 13.938 1 34.75 254 LYS A CA 1
ATOM 1972 C C . LYS A 1 254 ? 21.344 -18.312 12.617 1 34.75 254 LYS A C 1
ATOM 1974 O O . LYS A 1 254 ? 22.188 -19.141 12.25 1 34.75 254 LYS A O 1
ATOM 1979 N N . GLN A 1 255 ? 20.906 -17.531 11.906 1 33.03 255 GLN A N 1
ATOM 1980 C CA . GLN A 1 255 ? 21.656 -17.328 10.68 1 33.03 255 GLN A CA 1
ATOM 1981 C C . GLN A 1 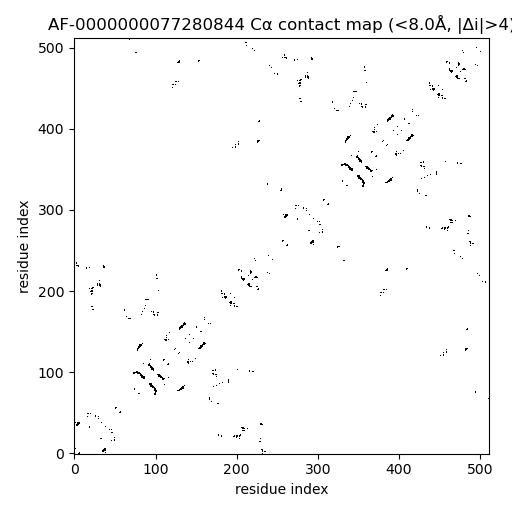255 ? 22.969 -16.609 10.945 1 33.03 255 GLN A C 1
ATOM 1983 O O . GLN A 1 255 ? 23.859 -16.578 10.094 1 33.03 255 GLN A O 1
ATOM 1988 N N . ASP A 1 256 ? 23.047 -15.984 12.117 1 27.2 256 ASP A N 1
ATOM 1989 C CA . ASP A 1 256 ? 24.375 -15.555 12.539 1 27.2 256 ASP A CA 1
ATOM 1990 C C . ASP A 1 256 ? 25.156 -16.703 13.18 1 27.2 256 ASP A C 1
ATOM 1992 O O . ASP A 1 256 ? 24.609 -17.438 14.016 1 27.2 256 ASP A O 1
ATOM 1996 N N . MET B 1 1 ? -12.383 -29.969 5.324 1 44.84 1 MET B N 1
ATOM 1997 C CA . MET B 1 1 ? -11.258 -29.219 5.867 1 44.84 1 MET B CA 1
ATOM 1998 C C . MET B 1 1 ? -10.25 -30.141 6.531 1 44.84 1 MET B C 1
ATOM 2000 O O . MET B 1 1 ? -10.633 -31.141 7.148 1 44.84 1 MET B O 1
ATOM 2004 N N . MET B 1 2 ? -9.117 -30.391 5.988 1 41.84 2 MET B N 1
ATOM 2005 C CA . MET B 1 2 ? -8.07 -31.156 6.66 1 41.84 2 MET B CA 1
ATOM 2006 C C . MET B 1 2 ? -6.988 -30.234 7.211 1 41.84 2 MET B C 1
ATOM 2008 O O . MET B 1 2 ? -6.258 -29.594 6.445 1 41.84 2 MET B O 1
ATOM 2012 N N . ASP B 1 3 ? -6.633 -30.109 8.508 1 51.41 3 ASP B N 1
ATOM 2013 C CA . ASP B 1 3 ? -5.582 -29.406 9.242 1 51.41 3 ASP B CA 1
ATOM 2014 C C . ASP B 1 3 ? -5.543 -27.922 8.867 1 51.41 3 ASP B C 1
ATOM 2016 O O . ASP B 1 3 ? -4.469 -27.375 8.625 1 51.41 3 ASP B O 1
ATOM 2020 N N . HIS B 1 4 ? -6.68 -27.25 8.648 1 61.66 4 HIS B N 1
ATOM 2021 C CA . HIS B 1 4 ? -6.852 -25.828 8.406 1 61.66 4 HIS B CA 1
ATOM 2022 C C . HIS B 1 4 ? -6.672 -25.5 6.926 1 61.66 4 HIS B C 1
ATOM 2024 O O . HIS B 1 4 ? -6.402 -24.344 6.57 1 61.66 4 HIS B O 1
ATOM 2030 N N . ARG B 1 5 ? -6.707 -26.734 6.105 1 69.44 5 ARG B N 1
ATOM 2031 C CA . ARG B 1 5 ? -6.613 -26.594 4.656 1 69.44 5 ARG B CA 1
ATOM 2032 C C . ARG B 1 5 ? -7.941 -26.922 3.988 1 69.44 5 ARG B C 1
ATOM 2034 O O . ARG B 1 5 ? -8.727 -27.719 4.52 1 69.44 5 ARG B O 1
ATOM 2041 N N . ILE B 1 6 ? -8.156 -26.25 2.883 1 72.75 6 ILE B N 1
ATOM 2042 C CA . ILE B 1 6 ? -9.344 -26.531 2.082 1 72.75 6 ILE B CA 1
ATOM 2043 C C . ILE B 1 6 ? -9.039 -27.641 1.083 1 72.75 6 ILE B C 1
ATOM 2045 O O . ILE B 1 6 ? -8.039 -27.578 0.362 1 72.75 6 ILE B O 1
ATOM 2049 N N . VAL B 1 7 ? -9.805 -28.641 1.139 1 82.06 7 VAL B N 1
ATOM 2050 C CA . VAL B 1 7 ? -9.648 -29.703 0.151 1 82.06 7 VAL B CA 1
ATOM 2051 C C . VAL B 1 7 ? -10.258 -29.266 -1.178 1 82.06 7 VAL B C 1
ATOM 2053 O O . VAL B 1 7 ? -11.438 -28.906 -1.238 1 82.06 7 VAL B O 1
ATOM 2056 N N . ILE B 1 8 ? -9.492 -29.297 -2.197 1 83.88 8 ILE B N 1
ATOM 2057 C CA . ILE B 1 8 ? -9.898 -28.766 -3.492 1 83.88 8 ILE B CA 1
ATOM 2058 C C . ILE B 1 8 ? -10.406 -29.891 -4.387 1 83.88 8 ILE B C 1
ATOM 2060 O O . ILE B 1 8 ? -9.703 -30.891 -4.582 1 83.88 8 ILE B O 1
ATOM 2064 N N . PRO B 1 9 ? -11.609 -29.781 -4.891 1 83.44 9 PRO B N 1
ATOM 2065 C CA . PRO B 1 9 ? -12.086 -30.766 -5.855 1 83.44 9 PRO B CA 1
ATOM 2066 C C . PRO B 1 9 ? -11.258 -30.781 -7.137 1 83.44 9 PRO B C 1
ATOM 2068 O O . PRO B 1 9 ? -10.586 -29.797 -7.461 1 83.44 9 PRO B O 1
ATOM 2071 N N . ARG B 1 10 ? -11.289 -31.891 -7.816 1 84.88 10 ARG B N 1
ATOM 2072 C CA . ARG B 1 10 ? -10.477 -32.125 -9.008 1 84.88 10 ARG B CA 1
ATOM 2073 C C . ARG B 1 10 ? -10.727 -31.047 -10.055 1 84.88 10 ARG B C 1
ATOM 2075 O O . ARG B 1 10 ? -9.789 -30.578 -10.711 1 84.88 10 ARG B O 1
ATOM 2082 N N . ALA B 1 11 ? -11.914 -30.594 -10.109 1 83.44 11 ALA B N 1
ATOM 2083 C CA . ALA B 1 11 ? -12.32 -29.656 -11.156 1 83.44 11 ALA B CA 1
ATOM 2084 C C . ALA B 1 11 ? -11.656 -28.297 -10.969 1 83.44 11 ALA B C 1
ATOM 2086 O O . ALA B 1 11 ? -11.5 -27.531 -11.93 1 83.44 11 ALA B O 1
ATOM 2087 N N . LEU B 1 12 ? -11.188 -27.938 -9.711 1 87.12 12 LEU B N 1
ATOM 2088 C CA . LEU B 1 12 ? -10.68 -26.609 -9.414 1 87.12 12 LEU B CA 1
ATOM 2089 C C . LEU B 1 12 ? -9.164 -26.625 -9.227 1 87.12 12 LEU B C 1
ATOM 2091 O O . LEU B 1 12 ? -8.547 -25.578 -9.031 1 87.12 12 LEU B O 1
ATOM 2095 N N . ARG B 1 13 ? -8.594 -27.828 -9.328 1 86.25 13 ARG B N 1
ATOM 2096 C CA . ARG B 1 13 ? -7.188 -27.984 -8.977 1 86.25 13 ARG B CA 1
ATOM 2097 C C . ARG B 1 13 ? -6.293 -27.219 -9.945 1 86.25 13 ARG B C 1
ATOM 2099 O O . ARG B 1 13 ? -5.297 -26.625 -9.539 1 86.25 13 ARG B O 1
ATOM 2106 N N . ASN B 1 14 ? -6.707 -27.203 -11.227 1 88.25 14 ASN B N 1
ATOM 2107 C CA . ASN B 1 14 ? -5.91 -26.484 -12.211 1 88.25 14 ASN B CA 1
ATOM 2108 C C . ASN B 1 14 ? -5.891 -24.984 -11.93 1 88.25 14 ASN B C 1
ATOM 2110 O O . ASN B 1 14 ? -4.855 -24.328 -12.078 1 88.25 14 ASN B O 1
ATOM 2114 N N . GLU B 1 15 ? -6.977 -24.453 -11.523 1 86.81 15 GLU B N 1
ATOM 2115 C CA . GLU B 1 15 ? -7.066 -23.047 -11.188 1 86.81 15 GLU B CA 1
ATOM 2116 C C . GLU B 1 15 ? -6.215 -22.703 -9.969 1 86.81 15 GLU B C 1
ATOM 2118 O O . GLU B 1 15 ? -5.543 -21.672 -9.945 1 86.81 15 GLU B O 1
ATOM 2123 N N . VAL B 1 16 ? -6.234 -23.547 -9.031 1 89.12 16 VAL B N 1
ATOM 2124 C CA . VAL B 1 16 ? -5.461 -23.359 -7.809 1 89.12 16 VAL B CA 1
ATOM 2125 C C . VAL B 1 16 ? -3.971 -23.422 -8.125 1 89.12 16 VAL B C 1
ATOM 2127 O O . VAL B 1 16 ? -3.188 -22.609 -7.629 1 89.12 16 VAL B O 1
ATOM 2130 N N . LEU B 1 17 ? -3.6 -24.422 -8.984 1 90.69 17 LEU B N 1
ATOM 2131 C CA . LEU B 1 17 ? -2.201 -24.562 -9.367 1 90.69 17 LEU B CA 1
ATOM 2132 C C . LEU B 1 17 ? -1.714 -23.312 -10.117 1 90.69 17 LEU B C 1
ATOM 2134 O O . LEU B 1 17 ? -0.583 -22.875 -9.914 1 90.69 17 LEU B O 1
ATOM 2138 N N . ARG B 1 18 ? -2.576 -22.766 -10.898 1 88 18 ARG B N 1
ATOM 2139 C CA . ARG B 1 18 ? -2.236 -21.547 -11.602 1 88 18 ARG B CA 1
ATOM 2140 C C . ARG B 1 18 ? -2.018 -20.391 -10.633 1 88 18 ARG B C 1
ATOM 2142 O O . ARG B 1 18 ? -1.065 -19.625 -10.773 1 88 18 ARG B O 1
ATOM 2149 N N . ALA B 1 19 ? -2.844 -20.281 -9.633 1 89.25 19 ALA B N 1
ATOM 2150 C CA . ALA B 1 19 ? -2.711 -19.234 -8.617 1 89.25 19 ALA B CA 1
ATOM 2151 C C . ALA B 1 19 ? -1.421 -19.406 -7.824 1 89.25 19 ALA B C 1
ATOM 2153 O O . ALA B 1 19 ? -0.702 -18.438 -7.578 1 89.25 19 ALA B O 1
ATOM 2154 N N . LEU B 1 20 ? -1.142 -20.641 -7.488 1 89.12 20 LEU B N 1
ATOM 2155 C CA . LEU B 1 20 ? 0.069 -20.938 -6.727 1 89.12 20 LEU B CA 1
ATOM 2156 C C . LEU B 1 20 ? 1.315 -20.594 -7.531 1 89.12 20 LEU B C 1
ATOM 2158 O O . LEU B 1 20 ? 2.324 -20.156 -6.965 1 89.12 20 LEU B O 1
ATOM 2162 N N . HIS B 1 21 ? 1.229 -20.688 -8.844 1 90 21 HIS B N 1
ATOM 2163 C CA . HIS B 1 21 ? 2.387 -20.5 -9.711 1 90 21 HIS B CA 1
ATOM 2164 C C . HIS B 1 21 ? 2.447 -19.078 -10.242 1 90 21 HIS B C 1
ATOM 2166 O O . HIS B 1 21 ? 3.314 -18.75 -11.055 1 90 21 HIS B O 1
ATOM 2172 N N . ALA B 1 22 ? 1.517 -18.297 -9.836 1 88.19 22 ALA B N 1
ATOM 2173 C CA . ALA B 1 22 ? 1.356 -16.969 -10.422 1 88.19 22 ALA B CA 1
ATOM 2174 C C . ALA B 1 22 ? 2.631 -16.141 -10.266 1 88.19 22 ALA B C 1
ATOM 2176 O O . ALA B 1 22 ? 2.951 -15.312 -11.117 1 88.19 22 ALA B O 1
ATOM 2177 N N . ALA B 1 23 ? 3.379 -16.391 -9.195 1 87.31 23 ALA B N 1
ATOM 2178 C CA . ALA B 1 23 ? 4.605 -15.633 -8.961 1 87.31 23 ALA B CA 1
ATOM 2179 C C . ALA B 1 23 ? 5.816 -16.344 -9.547 1 87.31 23 ALA B C 1
ATOM 2181 O O . ALA B 1 23 ? 6.941 -15.859 -9.453 1 87.31 23 ALA B O 1
ATOM 2182 N N . HIS B 1 24 ? 5.559 -17.547 -10.141 1 87.5 24 HIS B N 1
ATOM 2183 C CA . HIS B 1 24 ? 6.605 -18.328 -10.773 1 87.5 24 HIS B CA 1
ATOM 2184 C C . HIS B 1 24 ? 7.734 -18.641 -9.797 1 87.5 24 HIS B C 1
ATOM 2186 O O . HIS B 1 24 ? 8.906 -18.578 -10.164 1 87.5 24 HIS B O 1
ATOM 2192 N N . GLN B 1 25 ? 7.32 -18.828 -8.578 1 85.19 25 GLN B N 1
ATOM 2193 C CA . GLN B 1 25 ? 8.289 -19.188 -7.547 1 85.19 25 GLN B CA 1
ATOM 2194 C C . GLN B 1 25 ? 8.648 -20.672 -7.617 1 85.19 25 GLN B C 1
ATOM 2196 O O . GLN B 1 25 ? 8 -21.438 -8.336 1 85.19 25 GLN B O 1
ATOM 2201 N N . GLY B 1 26 ? 9.672 -21.078 -6.871 1 84.06 26 GLY B N 1
ATOM 2202 C CA . GLY B 1 26 ? 10.102 -22.469 -6.852 1 84.06 26 GLY B CA 1
ATOM 2203 C C . GLY B 1 26 ? 9.094 -23.391 -6.191 1 84.06 26 GLY B C 1
ATOM 2204 O O . GLY B 1 26 ? 8.18 -22.938 -5.504 1 84.06 26 GLY B O 1
ATOM 2205 N N . THR B 1 27 ? 9.336 -24.656 -6.391 1 87.62 27 THR B N 1
ATOM 2206 C CA . THR B 1 27 ? 8.398 -25.672 -5.91 1 87.62 27 THR B CA 1
ATOM 2207 C C . THR B 1 27 ? 8.297 -25.625 -4.387 1 87.62 27 THR B C 1
ATOM 2209 O O . THR B 1 27 ? 7.211 -25.797 -3.828 1 87.62 27 THR B O 1
ATOM 2212 N N . SER B 1 28 ? 9.375 -25.422 -3.752 1 84.94 28 SER B N 1
ATOM 2213 C CA . SER B 1 28 ? 9.359 -25.375 -2.295 1 84.94 28 SER B CA 1
ATOM 2214 C C . SER B 1 28 ? 8.492 -24.234 -1.785 1 84.94 28 SER B C 1
ATOM 2216 O O . SER B 1 28 ? 7.727 -24.406 -0.831 1 84.94 28 SER B O 1
ATOM 2218 N N . ARG B 1 29 ? 8.555 -23.141 -2.387 1 85.5 29 ARG B N 1
ATOM 2219 C CA . ARG B 1 29 ? 7.762 -21.984 -2.006 1 85.5 29 ARG B CA 1
ATOM 2220 C C . ARG B 1 29 ? 6.281 -22.219 -2.295 1 85.5 29 ARG B C 1
ATOM 2222 O O . ARG B 1 29 ? 5.426 -21.859 -1.483 1 85.5 29 ARG B O 1
ATOM 2229 N N . MET B 1 30 ? 6.062 -22.781 -3.441 1 88.69 30 MET B N 1
ATOM 2230 C CA . MET B 1 30 ? 4.68 -23.078 -3.793 1 88.69 30 MET B CA 1
ATOM 2231 C C . MET B 1 30 ? 4.07 -24.062 -2.805 1 88.69 30 MET B C 1
ATOM 2233 O O . MET B 1 30 ? 2.916 -23.906 -2.398 1 88.69 30 MET B O 1
ATOM 2237 N N . GLN B 1 31 ? 4.852 -24.984 -2.416 1 88.5 31 GLN B N 1
ATOM 2238 C CA . GLN B 1 31 ? 4.391 -25.969 -1.436 1 88.5 31 GLN B CA 1
ATOM 2239 C C . GLN B 1 31 ? 4.133 -25.312 -0.083 1 88.5 31 GLN B C 1
ATOM 2241 O O . GLN B 1 31 ? 3.15 -25.625 0.591 1 88.5 31 GLN B O 1
ATOM 2246 N N . GLY B 1 32 ? 5.051 -24.469 0.285 1 84.38 32 GLY B N 1
ATOM 2247 C CA . GLY B 1 32 ? 4.848 -23.734 1.522 1 84.38 32 GLY B CA 1
ATOM 2248 C C . GLY B 1 32 ? 3.543 -22.953 1.547 1 84.38 32 GLY B C 1
ATOM 2249 O O . GLY B 1 32 ? 2.848 -22.938 2.564 1 84.38 32 GLY B O 1
ATOM 2250 N N . ARG B 1 33 ? 3.227 -22.375 0.492 1 87.44 33 ARG B N 1
ATOM 2251 C CA . ARG B 1 33 ? 1.978 -21.641 0.378 1 87.44 33 ARG B CA 1
ATOM 2252 C C . ARG B 1 33 ? 0.775 -22.578 0.42 1 87.44 33 ARG B C 1
ATOM 2254 O O . ARG B 1 33 ? -0.238 -22.266 1.052 1 87.44 33 ARG B O 1
ATOM 2261 N N . ALA B 1 34 ? 0.864 -23.672 -0.284 1 84.69 34 ALA B N 1
ATOM 2262 C CA . ALA B 1 34 ? -0.229 -24.641 -0.339 1 84.69 34 ALA B CA 1
ATOM 2263 C C . ALA B 1 34 ? -0.525 -25.203 1.045 1 84.69 34 ALA B C 1
ATOM 2265 O O . ALA B 1 34 ? -1.687 -25.438 1.391 1 84.69 34 ALA B O 1
ATOM 2266 N N . LEU B 1 35 ? 0.488 -25.438 1.837 1 80.44 35 LEU B N 1
ATOM 2267 C CA . LEU B 1 35 ? 0.356 -26.031 3.158 1 80.44 35 LEU B CA 1
ATOM 2268 C C . LEU B 1 35 ? -0.54 -25.188 4.055 1 80.44 35 LEU B C 1
ATOM 2270 O O . LEU B 1 35 ? -1.252 -25.719 4.91 1 80.44 35 LEU B O 1
ATOM 2274 N N . GLY B 1 36 ? -0.647 -23.938 3.822 1 76 36 GLY B N 1
ATOM 2275 C CA . GLY B 1 36 ? -1.476 -23.078 4.656 1 76 36 GLY B CA 1
ATOM 2276 C C . GLY B 1 36 ? -2.809 -22.734 4.02 1 76 36 GLY B C 1
ATOM 2277 O O . GLY B 1 36 ? -3.621 -22.016 4.617 1 76 36 GLY B O 1
ATOM 2278 N N . ALA B 1 37 ? -3.074 -23.422 2.85 1 80.56 37 ALA B N 1
ATOM 2279 C CA . ALA B 1 37 ? -4.238 -22.891 2.145 1 80.56 37 ALA B CA 1
ATOM 2280 C C . ALA B 1 37 ? -5.078 -24.016 1.547 1 80.56 37 ALA B C 1
ATOM 2282 O O . ALA B 1 37 ? -6.293 -24.062 1.75 1 80.56 37 ALA B O 1
ATOM 2283 N N . VAL B 1 38 ? -4.414 -24.984 0.909 1 84.75 38 VAL B N 1
ATOM 2284 C CA . VAL B 1 38 ? -5.172 -25.938 0.118 1 84.75 38 VAL B CA 1
ATOM 2285 C C . VAL B 1 38 ? -4.527 -27.328 0.227 1 84.75 38 VAL B C 1
ATOM 2287 O O . VAL B 1 38 ? -3.348 -27.438 0.57 1 84.75 38 VAL B O 1
ATOM 2290 N N . PHE B 1 39 ? -5.387 -28.312 -0.094 1 85.81 39 PHE B N 1
ATOM 2291 C CA . PHE B 1 39 ? -4.852 -29.672 -0.072 1 85.81 39 PHE B CA 1
ATOM 2292 C C . PHE B 1 39 ? -5.637 -30.578 -1.01 1 85.81 39 PHE B C 1
ATOM 2294 O O . PHE B 1 39 ? -6.852 -30.422 -1.164 1 85.81 39 PHE B O 1
ATOM 2301 N N . TRP B 1 40 ? -5.012 -31.438 -1.677 1 87.38 40 TRP B N 1
ATOM 2302 C CA . TRP B 1 40 ? -5.539 -32.656 -2.287 1 87.38 40 TRP B CA 1
ATOM 2303 C C . TRP B 1 40 ? -4.434 -33.688 -2.496 1 87.38 40 TRP B C 1
ATOM 2305 O O . TRP B 1 40 ? -3.252 -33.344 -2.541 1 87.38 40 TRP B O 1
ATOM 2315 N N . PRO B 1 41 ? -4.805 -34.906 -2.432 1 89.31 41 PRO B N 1
ATOM 2316 C CA . PRO B 1 41 ? -3.773 -35.938 -2.645 1 89.31 41 PRO B CA 1
ATOM 2317 C C . PRO B 1 41 ? -3.008 -35.719 -3.951 1 89.31 41 PRO B C 1
ATOM 2319 O O . PRO B 1 41 ? -3.619 -35.594 -5.012 1 89.31 41 PRO B O 1
ATOM 2322 N N . GLY B 1 42 ? -1.71 -35.656 -3.854 1 91.25 42 GLY B N 1
ATOM 2323 C CA . GLY B 1 42 ? -0.877 -35.531 -5.039 1 91.25 42 GLY B CA 1
ATOM 2324 C C . GLY B 1 42 ? -0.525 -34.094 -5.371 1 91.25 42 GLY B C 1
ATOM 2325 O O . GLY B 1 42 ? 0.078 -33.812 -6.41 1 91.25 42 GLY B O 1
ATOM 2326 N N . ILE B 1 43 ? -0.864 -33.188 -4.48 1 91.56 43 ILE B N 1
ATOM 2327 C CA . ILE B 1 43 ? -0.673 -31.766 -4.762 1 91.56 43 ILE B CA 1
ATOM 2328 C C . ILE B 1 43 ? 0.813 -31.469 -4.953 1 91.56 43 ILE B C 1
ATOM 2330 O O . ILE B 1 43 ? 1.19 -30.672 -5.816 1 91.56 43 ILE B O 1
ATOM 2334 N N . THR B 1 44 ? 1.639 -32.125 -4.211 1 91.38 44 THR B N 1
ATOM 2335 C CA . THR B 1 44 ? 3.074 -31.875 -4.312 1 91.38 44 THR B CA 1
ATOM 2336 C C . THR B 1 44 ? 3.584 -32.219 -5.707 1 91.38 44 THR B C 1
ATOM 2338 O O . THR B 1 44 ? 4.305 -31.438 -6.324 1 91.38 44 THR B O 1
ATOM 2341 N N . LYS B 1 45 ? 3.207 -33.344 -6.203 1 93.25 45 LYS B N 1
ATOM 2342 C CA . LYS B 1 45 ? 3.605 -33.781 -7.543 1 93.25 45 LYS B CA 1
ATOM 2343 C C . LYS B 1 45 ? 3.045 -32.844 -8.609 1 93.25 45 LYS B C 1
ATOM 2345 O O . LYS B 1 45 ? 3.73 -32.5 -9.578 1 93.25 45 LYS B O 1
ATOM 2350 N N . GLU B 1 46 ? 1.863 -32.438 -8.398 1 94.31 46 GLU B N 1
ATOM 2351 C CA . GLU B 1 46 ? 1.225 -31.562 -9.383 1 94.31 46 GLU B CA 1
ATOM 2352 C C . GLU B 1 46 ? 1.855 -30.172 -9.383 1 94.31 46 GLU B C 1
ATOM 2354 O O . GLU B 1 46 ? 1.943 -29.516 -10.43 1 94.31 46 GLU B O 1
ATOM 2359 N N . ILE B 1 47 ? 2.266 -29.688 -8.219 1 93.56 47 ILE B N 1
ATOM 2360 C CA . ILE B 1 47 ? 3.004 -28.422 -8.133 1 93.56 47 ILE B CA 1
ATOM 2361 C C . ILE B 1 47 ? 4.309 -28.547 -8.914 1 93.56 47 ILE B C 1
ATOM 2363 O O . ILE B 1 47 ? 4.645 -27.656 -9.711 1 93.56 47 ILE B O 1
ATOM 2367 N N . GLU B 1 48 ? 5.016 -29.609 -8.734 1 92.19 48 GLU B N 1
ATOM 2368 C CA . GLU B 1 48 ? 6.27 -29.844 -9.453 1 92.19 48 GLU B CA 1
ATOM 2369 C C . GLU B 1 48 ? 6.039 -29.906 -10.961 1 92.19 48 GLU B C 1
ATOM 2371 O O . GLU B 1 48 ? 6.797 -29.312 -11.734 1 92.19 48 GLU B O 1
ATOM 2376 N N . SER B 1 49 ? 5 -30.594 -11.312 1 93.25 49 SER B N 1
ATOM 2377 C CA . SER B 1 49 ? 4.664 -30.719 -12.727 1 93.25 49 SER B CA 1
ATOM 2378 C C . SER B 1 49 ? 4.305 -29.375 -13.336 1 93.25 49 SER B C 1
ATOM 2380 O O . SER B 1 49 ? 4.703 -29.062 -14.461 1 93.25 49 SER B O 1
ATOM 2382 N N . THR B 1 50 ? 3.547 -28.578 -12.586 1 92 50 THR B N 1
ATOM 2383 C CA . THR B 1 50 ? 3.139 -27.266 -13.055 1 92 50 THR B CA 1
ATOM 2384 C C . THR B 1 50 ? 4.355 -26.391 -13.336 1 92 50 THR B C 1
ATOM 2386 O O . THR B 1 50 ? 4.438 -25.75 -14.383 1 92 50 THR B O 1
ATOM 2389 N N . ARG B 1 51 ? 5.266 -26.359 -12.438 1 88.88 51 ARG B N 1
ATOM 2390 C CA . ARG B 1 51 ? 6.461 -25.547 -12.617 1 88.88 51 ARG B CA 1
ATOM 2391 C C . ARG B 1 51 ? 7.316 -26.078 -13.766 1 88.88 51 ARG B C 1
ATOM 2393 O O . ARG B 1 51 ? 7.867 -25.297 -14.547 1 88.88 51 ARG B O 1
ATOM 2400 N N . SER B 1 52 ? 7.434 -27.391 -13.922 1 90.12 52 SER B N 1
ATOM 2401 C CA . SER B 1 52 ? 8.289 -28 -14.938 1 90.12 52 SER B CA 1
ATOM 2402 C C . SER B 1 52 ? 7.738 -27.75 -16.344 1 90.12 52 SER B C 1
ATOM 2404 O O . SER B 1 52 ? 8.492 -27.75 -17.312 1 90.12 52 SER B O 1
ATOM 2406 N N . ARG B 1 53 ? 6.504 -27.5 -16.406 1 89.69 53 ARG B N 1
ATOM 2407 C CA . ARG B 1 53 ? 5.867 -27.281 -17.703 1 89.69 53 ARG B CA 1
ATOM 2408 C C . ARG B 1 53 ? 5.887 -25.812 -18.078 1 89.69 53 ARG B C 1
ATOM 2410 O O . ARG B 1 53 ? 5.52 -25.453 -19.203 1 89.69 53 ARG B O 1
ATOM 2417 N N . CYS B 1 54 ? 6.199 -25.016 -17.156 1 87.62 54 CYS B N 1
ATOM 2418 C CA . CYS B 1 54 ? 6.191 -23.578 -17.406 1 87.62 54 CYS B CA 1
ATOM 2419 C C . CYS B 1 54 ? 7.438 -23.156 -18.188 1 87.62 54 CYS B C 1
ATOM 2421 O O . CYS B 1 54 ? 8.555 -23.328 -17.703 1 87.62 54 CYS B O 1
ATOM 2423 N N . HIS B 1 55 ? 7.285 -22.578 -19.297 1 81.88 55 HIS B N 1
ATOM 2424 C CA . HIS B 1 55 ? 8.391 -22.172 -20.156 1 81.88 55 HIS B CA 1
ATOM 2425 C C . HIS B 1 55 ? 9.219 -21.062 -19.5 1 81.88 55 HIS B C 1
ATOM 2427 O O . HIS B 1 55 ? 10.445 -21.047 -19.625 1 81.88 55 HIS B O 1
ATOM 2433 N N . ALA B 1 56 ? 8.578 -20.203 -18.797 1 78.25 56 ALA B N 1
ATOM 2434 C CA . ALA B 1 56 ? 9.266 -19.094 -18.156 1 78.25 56 ALA B CA 1
ATOM 2435 C C . ALA B 1 56 ? 10.18 -19.594 -17.031 1 78.25 56 ALA B C 1
ATOM 2437 O O . ALA B 1 56 ? 11.219 -18.984 -16.75 1 78.25 56 ALA B O 1
ATOM 2438 N N . CYS B 1 57 ? 9.734 -20.609 -16.5 1 81.69 57 CYS B N 1
ATOM 2439 C CA . CYS B 1 57 ? 10.484 -21.109 -15.359 1 81.69 57 CYS B CA 1
ATOM 2440 C C . CYS B 1 57 ? 11.547 -22.109 -15.805 1 81.69 57 CYS B C 1
ATOM 2442 O O . CYS B 1 57 ? 12.453 -22.438 -15.039 1 81.69 57 CYS B O 1
ATOM 2444 N N . TRP B 1 58 ? 11.398 -22.453 -17.141 1 75 58 TRP B N 1
ATOM 2445 C CA . TRP B 1 58 ? 12.359 -23.391 -17.703 1 75 58 TRP B CA 1
ATOM 2446 C C . TRP B 1 58 ? 13.758 -22.781 -17.734 1 75 58 TRP B C 1
ATOM 2448 O O . TRP B 1 58 ? 13.93 -21.656 -18.234 1 75 58 TRP B O 1
ATOM 2458 N N . GLY B 1 59 ? 14.727 -23.391 -16.922 1 64.38 59 GLY B N 1
ATOM 2459 C CA . GLY B 1 59 ? 16.109 -22.953 -16.953 1 64.38 59 GLY B CA 1
ATOM 2460 C C . GLY B 1 59 ? 16.469 -21.984 -15.852 1 64.38 59 GLY B C 1
ATOM 2461 O O . GLY B 1 59 ? 17.641 -21.641 -15.664 1 64.38 59 GLY B O 1
ATOM 2462 N N . MET B 1 60 ? 15.445 -21.312 -15.422 1 61.44 60 MET B N 1
ATOM 2463 C CA . MET B 1 60 ? 15.805 -20.391 -14.352 1 61.44 60 MET B CA 1
ATOM 2464 C C . MET B 1 60 ? 16.094 -21.141 -13.055 1 61.44 60 MET B C 1
ATOM 2466 O O . MET B 1 60 ? 15.305 -22 -12.648 1 61.44 60 MET B O 1
ATOM 2470 N N . SER B 1 61 ? 17.391 -21.312 -12.727 1 56.44 61 SER B N 1
ATOM 2471 C CA . SER B 1 61 ? 17.797 -21.938 -11.469 1 56.44 61 SER B CA 1
ATOM 2472 C C . SER B 1 61 ? 17.109 -21.297 -10.281 1 56.44 61 SER B C 1
ATOM 2474 O O . SER B 1 61 ? 16.828 -20.094 -10.297 1 56.44 61 SER B O 1
ATOM 2476 N N . PRO B 1 62 ? 16.562 -22.219 -9.391 1 52.47 62 PRO B N 1
ATOM 2477 C CA . PRO B 1 62 ? 16 -21.625 -8.18 1 52.47 62 PRO B CA 1
ATOM 2478 C C . PRO B 1 62 ? 16.906 -20.578 -7.555 1 52.47 62 PRO B C 1
ATOM 2480 O O . PRO B 1 62 ? 18.141 -20.672 -7.668 1 52.47 62 PRO B O 1
ATOM 2483 N N . SER B 1 63 ? 16.516 -19.422 -7.391 1 51.72 63 SER B N 1
ATOM 2484 C CA . SER B 1 63 ? 17.328 -18.422 -6.711 1 51.72 63 SER B CA 1
ATOM 2485 C C . SER B 1 63 ? 17.859 -18.953 -5.387 1 51.72 63 SER B C 1
ATOM 2487 O O . SER B 1 63 ? 17.078 -19.359 -4.512 1 51.72 63 SER B O 1
ATOM 2489 N N . GLN B 1 64 ? 18.859 -19.938 -5.336 1 46.75 64 GLN B N 1
ATOM 2490 C CA . GLN B 1 64 ? 19.438 -20.453 -4.102 1 46.75 64 GLN B CA 1
ATOM 2491 C C . GLN B 1 64 ? 19.812 -19.312 -3.15 1 46.75 64 GLN B C 1
ATOM 2493 O O . GLN B 1 64 ? 20.469 -18.359 -3.549 1 46.75 64 GLN B O 1
ATOM 2498 N N . PRO B 1 65 ? 19.156 -19.344 -2.037 1 46.31 65 PRO B N 1
ATOM 2499 C CA . PRO B 1 65 ? 19.531 -18.391 -0.994 1 46.31 65 PRO B CA 1
ATOM 2500 C C . PRO B 1 65 ? 21.016 -18.469 -0.637 1 46.31 65 PRO B C 1
ATOM 2502 O O . PRO B 1 65 ? 21.484 -19.5 -0.16 1 46.31 65 PRO B O 1
ATOM 2505 N N . LEU B 1 66 ? 21.953 -18.391 -1.473 1 41.59 66 LEU B N 1
ATOM 2506 C CA . LEU B 1 66 ? 23.281 -18.469 -0.867 1 41.59 66 LEU B CA 1
ATOM 2507 C C . LEU B 1 66 ? 23.438 -17.438 0.238 1 41.59 66 LEU B C 1
ATOM 2509 O O . LEU B 1 66 ? 24.328 -16.578 0.172 1 41.59 66 LEU B O 1
ATOM 2513 N N . MET B 1 67 ? 22.359 -16.938 0.753 1 42.28 67 MET B N 1
ATOM 2514 C CA . MET B 1 67 ? 22.797 -15.664 1.304 1 42.28 67 MET B CA 1
ATOM 2515 C C . MET B 1 67 ? 23.688 -15.875 2.527 1 42.28 67 MET B C 1
ATOM 2517 O O . MET B 1 67 ? 23.281 -16.547 3.484 1 42.28 67 MET B O 1
ATOM 2521 N N . PRO B 1 68 ? 24.906 -15.609 2.51 1 38.44 68 PRO B N 1
ATOM 2522 C CA . PRO B 1 68 ? 25.766 -15.609 3.693 1 38.44 68 PRO B CA 1
ATOM 2523 C C . PRO B 1 68 ? 25.172 -14.82 4.859 1 38.44 68 PRO B C 1
ATOM 2525 O O . PRO B 1 68 ? 24.344 -13.93 4.645 1 38.44 68 PRO B O 1
ATOM 2528 N N . PRO B 1 69 ? 25.453 -15.211 6.18 1 37.25 69 PRO B N 1
ATOM 2529 C CA . PRO B 1 69 ? 25.047 -14.594 7.445 1 37.25 69 PRO B CA 1
ATOM 2530 C C . PRO B 1 69 ? 25.391 -13.109 7.516 1 37.25 69 PRO B C 1
ATOM 2532 O O . PRO B 1 69 ? 26.484 -12.742 7.957 1 37.25 69 PRO B O 1
ATOM 2535 N N . ILE B 1 70 ? 25.406 -12.289 6.59 1 38.84 70 ILE B N 1
ATOM 2536 C CA . ILE B 1 70 ? 26.062 -11.008 6.816 1 38.84 70 ILE B CA 1
ATOM 2537 C C . ILE B 1 70 ? 25.328 -10.242 7.918 1 38.84 70 ILE B C 1
ATOM 2539 O O . ILE B 1 70 ? 24.109 -10.234 7.957 1 38.84 70 ILE B O 1
ATOM 2543 N N . GLN B 1 71 ? 26 -9.594 8.961 1 39.66 71 GLN B N 1
ATOM 2544 C CA . GLN B 1 71 ? 25.828 -8.859 10.211 1 39.66 71 GLN B CA 1
ATOM 2545 C C . GLN B 1 71 ? 25.078 -7.551 9.992 1 39.66 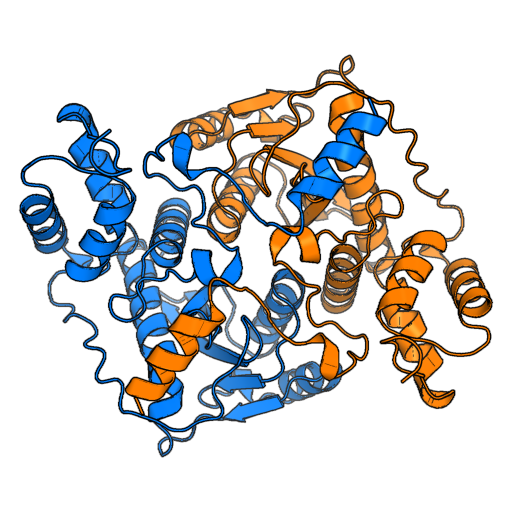71 GLN B C 1
ATOM 2547 O O . GLN B 1 71 ? 25.156 -6.641 10.82 1 39.66 71 GLN B O 1
ATOM 2552 N N . PRO B 1 72 ? 24.781 -6.973 8.734 1 46.41 72 PRO B N 1
ATOM 2553 C CA . PRO B 1 72 ? 24.391 -5.562 8.828 1 46.41 72 PRO B CA 1
ATOM 2554 C C . PRO B 1 72 ? 23.25 -5.328 9.812 1 46.41 72 PRO B C 1
ATOM 2556 O O . PRO B 1 72 ? 22.547 -6.27 10.18 1 46.41 72 PRO B O 1
ATOM 2559 N N . CYS B 1 73 ? 23.203 -4.086 10.453 1 50.44 73 CYS B N 1
ATOM 2560 C CA . CYS B 1 73 ? 22.141 -3.674 11.359 1 50.44 73 CYS B CA 1
ATOM 2561 C C . CYS B 1 73 ? 20.781 -4.09 10.812 1 50.44 73 CYS B C 1
ATOM 2563 O O . CYS B 1 73 ? 20.344 -3.6 9.773 1 50.44 73 CYS B O 1
ATOM 2565 N N . VAL B 1 74 ? 20.312 -5.164 11.07 1 64.56 74 VAL B N 1
ATOM 2566 C CA . VAL B 1 74 ? 19.047 -5.812 10.734 1 64.56 74 VAL B CA 1
ATOM 2567 C C . VAL B 1 74 ? 17.875 -4.957 11.211 1 64.56 74 VAL B C 1
ATOM 2569 O O . VAL B 1 74 ? 17.828 -4.543 12.375 1 64.56 74 VAL B O 1
ATOM 2572 N N . PRO B 1 75 ? 17.219 -4.438 10.188 1 76.56 75 PRO B N 1
ATOM 2573 C CA . PRO B 1 75 ? 16.016 -3.717 10.625 1 76.56 75 PRO B CA 1
ATOM 2574 C C . PRO B 1 75 ? 15.211 -4.488 11.672 1 76.56 75 PRO B C 1
ATOM 2576 O O . PRO B 1 75 ? 15.289 -5.719 11.727 1 76.56 75 PRO B O 1
ATOM 2579 N N . ASN B 1 76 ? 14.523 -3.742 12.484 1 76.88 76 ASN B N 1
ATOM 2580 C CA . ASN B 1 76 ? 13.797 -4.363 13.586 1 76.88 76 ASN B CA 1
ATOM 2581 C C . ASN B 1 76 ? 12.281 -4.301 13.367 1 76.88 76 ASN B C 1
ATOM 2583 O O . ASN B 1 76 ? 11.516 -4.848 14.164 1 76.88 76 ASN B O 1
ATOM 2587 N N . LYS B 1 77 ? 11.859 -3.668 12.328 1 83.5 77 LYS B N 1
ATOM 2588 C CA . LYS B 1 77 ? 10.438 -3.586 12 1 83.5 77 LYS B CA 1
ATOM 2589 C C . LYS B 1 77 ? 10.227 -3.43 10.5 1 83.5 77 LYS B C 1
ATOM 2591 O O . LYS B 1 77 ? 11.133 -3.006 9.781 1 83.5 77 LYS B O 1
ATOM 2596 N N . PRO B 1 78 ? 9.062 -3.715 10.055 1 89.38 78 PRO B N 1
ATOM 2597 C CA . PRO B 1 78 ? 8.789 -3.557 8.625 1 89.38 78 PRO B CA 1
ATOM 2598 C C . PRO B 1 78 ? 8.969 -2.119 8.141 1 89.38 78 PRO B C 1
ATOM 2600 O O . PRO B 1 78 ? 8.594 -1.178 8.852 1 89.38 78 PRO B O 1
ATOM 2603 N N . PHE B 1 79 ? 9.562 -1.961 7.023 1 93.44 79 PHE B N 1
ATOM 2604 C CA . PHE B 1 79 ? 9.695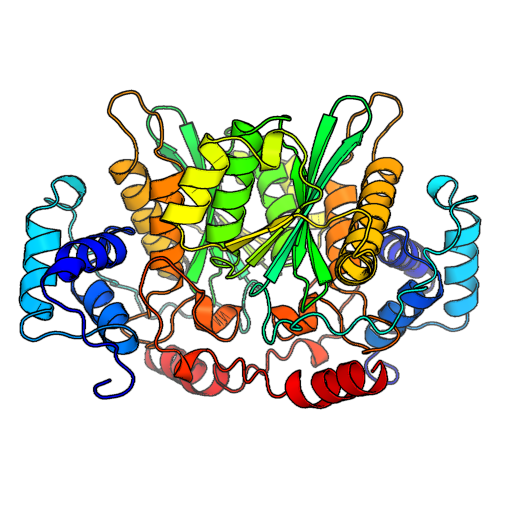 -0.732 6.25 1 93.44 79 PHE B CA 1
ATOM 2605 C C . PHE B 1 79 ? 10.648 0.241 6.938 1 93.44 79 PHE B C 1
ATOM 2607 O O . PHE B 1 79 ? 10.695 1.422 6.59 1 93.44 79 PHE B O 1
ATOM 2614 N N . GLN B 1 80 ? 11.406 -0.256 7.914 1 91.12 80 GLN B N 1
ATOM 2615 C CA . GLN B 1 80 ? 12.445 0.551 8.555 1 91.12 80 GLN B CA 1
ATOM 2616 C C . GLN B 1 80 ? 13.617 0.787 7.605 1 91.12 80 GLN B C 1
ATOM 2618 O O . GLN B 1 80 ? 14.164 1.893 7.547 1 91.12 80 GLN B O 1
ATOM 2623 N N . ALA B 1 81 ? 13.969 -0.254 6.977 1 90.12 81 ALA B N 1
ATOM 2624 C CA . ALA B 1 81 ? 15.039 -0.214 5.984 1 90.12 81 ALA B CA 1
ATOM 2625 C C . ALA B 1 81 ? 14.609 -0.879 4.68 1 90.12 81 ALA B C 1
ATOM 2627 O O . ALA B 1 81 ? 14.039 -1.975 4.695 1 90.12 81 ALA B O 1
ATOM 2628 N N . ILE B 1 82 ? 14.875 -0.095 3.592 1 92.69 82 ILE B N 1
ATOM 2629 C CA . ILE B 1 82 ? 14.445 -0.631 2.305 1 92.69 82 ILE B CA 1
ATOM 2630 C C . ILE B 1 82 ? 15.625 -0.633 1.329 1 92.69 82 ILE B C 1
ATOM 2632 O O . ILE B 1 82 ? 16.594 0.1 1.521 1 92.69 82 ILE B O 1
ATOM 2636 N N . ALA B 1 83 ? 15.531 -1.522 0.374 1 89.94 83 ALA B N 1
ATOM 2637 C CA . ALA B 1 83 ? 16.453 -1.57 -0.757 1 89.94 83 ALA B CA 1
ATOM 2638 C C . ALA B 1 83 ? 15.719 -1.318 -2.072 1 89.94 83 ALA B C 1
ATOM 2640 O O . ALA B 1 83 ? 14.578 -1.747 -2.246 1 89.94 83 ALA B O 1
ATOM 2641 N N . ALA B 1 84 ? 16.359 -0.607 -2.951 1 90.88 84 ALA B N 1
ATOM 2642 C CA . ALA B 1 84 ? 15.75 -0.308 -4.238 1 90.88 84 ALA B CA 1
ATOM 2643 C C . ALA B 1 84 ? 16.703 -0.611 -5.391 1 90.88 84 ALA B C 1
ATOM 2645 O O . ALA B 1 84 ? 17.906 -0.428 -5.266 1 90.88 84 ALA B O 1
ATOM 2646 N N . ASP B 1 85 ? 16.109 -1.071 -6.469 1 85.56 85 ASP B N 1
ATOM 2647 C CA . ASP B 1 85 ? 16.844 -1.357 -7.699 1 85.56 85 ASP B CA 1
ATOM 2648 C C . ASP B 1 85 ? 15.977 -1.076 -8.93 1 85.56 85 ASP B C 1
ATOM 2650 O O . ASP B 1 85 ? 14.75 -1.179 -8.875 1 85.56 85 ASP B O 1
ATOM 2654 N N . PHE B 1 86 ? 16.719 -0.727 -9.961 1 86.38 86 PHE B N 1
ATOM 2655 C CA . PHE B 1 86 ? 16.031 -0.488 -11.219 1 86.38 86 PHE B CA 1
ATOM 2656 C C . PHE B 1 86 ? 16.25 -1.649 -12.188 1 86.38 86 PHE B C 1
ATOM 2658 O O . PHE B 1 86 ? 17.359 -2.205 -12.258 1 86.38 86 PHE B O 1
ATOM 2665 N N . CYS B 1 87 ? 15.188 -2 -12.883 1 82.19 87 CYS B N 1
ATOM 2666 C CA . CYS B 1 87 ? 15.305 -2.984 -13.953 1 82.19 87 CYS B CA 1
ATOM 2667 C C . CYS B 1 87 ? 14.523 -2.547 -15.188 1 82.19 87 CYS B C 1
ATOM 2669 O O . CYS B 1 87 ? 13.508 -1.864 -15.07 1 82.19 87 CYS B O 1
ATOM 2671 N N . VAL B 1 88 ? 15.047 -2.891 -16.297 1 83.44 88 VAL B N 1
ATOM 2672 C CA . VAL B 1 88 ? 14.414 -2.553 -17.562 1 83.44 88 VAL B CA 1
ATOM 2673 C C . VAL B 1 88 ? 14 -3.83 -18.297 1 83.44 88 VAL B C 1
ATOM 2675 O O . VAL B 1 88 ? 14.812 -4.742 -18.469 1 83.44 88 VAL B O 1
ATOM 2678 N N . LEU B 1 89 ? 12.75 -3.867 -18.609 1 82.31 89 LEU B N 1
ATOM 2679 C CA . LEU B 1 89 ? 12.211 -4.988 -19.359 1 82.31 89 LEU B CA 1
ATOM 2680 C C . LEU B 1 89 ? 11.492 -4.5 -20.609 1 82.31 89 LEU B C 1
ATOM 2682 O O . LEU B 1 89 ? 10.477 -3.803 -20.531 1 82.31 89 LEU B O 1
ATOM 2686 N N . HIS B 1 90 ? 11.945 -4.895 -21.828 1 83.06 90 HIS B N 1
ATOM 2687 C CA . HIS B 1 90 ? 11.375 -4.504 -23.109 1 83.06 90 HIS B CA 1
ATOM 2688 C C . HIS B 1 90 ? 11.234 -2.988 -23.219 1 83.06 90 HIS B C 1
ATOM 2690 O O . HIS B 1 90 ? 10.188 -2.482 -23.625 1 83.06 90 HIS B O 1
ATOM 2696 N N . GLY B 1 91 ? 12.164 -2.309 -22.672 1 81.94 91 GLY B N 1
ATOM 2697 C CA . GLY B 1 91 ? 12.203 -0.86 -22.797 1 81.94 91 GLY B CA 1
ATOM 2698 C C . GLY B 1 91 ? 11.422 -0.145 -21.719 1 81.94 91 GLY B C 1
ATOM 2699 O O . GLY B 1 91 ? 11.438 1.085 -21.641 1 81.94 91 GLY B O 1
ATOM 2700 N N . ILE B 1 92 ? 10.773 -0.947 -20.875 1 83.88 92 ILE B N 1
ATOM 2701 C CA . ILE B 1 92 ? 10.023 -0.354 -19.781 1 83.88 92 ILE B CA 1
ATOM 2702 C C . ILE B 1 92 ? 10.844 -0.449 -18.484 1 83.88 92 ILE B C 1
ATOM 2704 O O . ILE B 1 92 ? 11.336 -1.522 -18.141 1 83.88 92 ILE B O 1
ATOM 2708 N N . GLY B 1 93 ? 11.039 0.666 -17.891 1 86.69 93 GLY B N 1
ATOM 2709 C CA . GLY B 1 93 ? 11.758 0.7 -16.625 1 86.69 93 GLY B CA 1
ATOM 2710 C C . GLY B 1 93 ? 10.875 0.4 -15.422 1 86.69 93 GLY B C 1
ATOM 2711 O O . GLY B 1 93 ? 9.727 0.846 -15.367 1 86.69 93 GLY B O 1
ATOM 2712 N N . TYR B 1 94 ? 11.414 -0.464 -14.477 1 89.19 94 TYR B N 1
ATOM 2713 C CA . TYR B 1 94 ? 10.727 -0.776 -13.227 1 89.19 94 TYR B CA 1
ATOM 2714 C C . TYR B 1 94 ? 11.617 -0.471 -12.023 1 89.19 94 TYR B C 1
ATOM 2716 O O . TYR B 1 94 ? 12.82 -0.739 -12.055 1 89.19 94 TYR B O 1
ATOM 2724 N N . LEU B 1 95 ? 11.008 0.154 -11.086 1 91.75 95 LEU B N 1
ATOM 2725 C CA . LEU B 1 95 ? 11.648 0.293 -9.781 1 91.75 95 LEU B CA 1
ATOM 2726 C C . LEU B 1 95 ? 11.156 -0.787 -8.82 1 91.75 95 LEU B C 1
ATOM 2728 O O . LEU B 1 95 ? 9.953 -0.952 -8.625 1 91.75 95 LEU B O 1
ATOM 2732 N N . VAL B 1 96 ? 12.125 -1.518 -8.32 1 91.69 96 VAL B N 1
ATOM 2733 C CA . VAL B 1 96 ? 11.812 -2.543 -7.328 1 91.69 96 VAL B CA 1
ATOM 2734 C C . VAL B 1 96 ? 12.312 -2.102 -5.953 1 91.69 96 VAL B C 1
ATOM 2736 O O . VAL B 1 96 ? 13.5 -1.825 -5.777 1 91.69 96 VAL B O 1
ATOM 2739 N N . ILE B 1 97 ? 11.375 -1.988 -5.031 1 93.94 97 ILE B N 1
ATOM 2740 C CA . ILE B 1 97 ? 11.711 -1.68 -3.646 1 93.94 97 ILE B CA 1
ATOM 2741 C C . ILE B 1 97 ? 11.398 -2.881 -2.758 1 93.94 97 ILE B C 1
ATOM 2743 O O . ILE B 1 97 ? 10.336 -3.492 -2.883 1 93.94 97 ILE B O 1
ATOM 2747 N N . VAL B 1 98 ? 12.359 -3.209 -1.897 1 92.06 98 VAL B N 1
ATOM 2748 C CA . VAL B 1 98 ? 12.148 -4.352 -1.014 1 92.06 98 VAL B CA 1
ATOM 2749 C C . VAL B 1 98 ? 12.367 -3.928 0.437 1 92.06 98 VAL B C 1
ATOM 2751 O O . VAL B 1 98 ? 13.367 -3.281 0.759 1 92.06 98 VAL B O 1
ATOM 2754 N N . ASP B 1 99 ? 11.367 -4.199 1.23 1 91.12 99 ASP B N 1
ATOM 2755 C CA . ASP B 1 99 ? 11.57 -4.055 2.67 1 91.12 99 ASP B CA 1
ATOM 2756 C C . ASP B 1 99 ? 12.523 -5.113 3.203 1 91.12 99 ASP B C 1
ATOM 2758 O O . ASP B 1 99 ? 12.242 -6.312 3.129 1 91.12 99 ASP B O 1
ATOM 2762 N N . ARG B 1 100 ? 13.531 -4.742 3.807 1 84.75 100 ARG B N 1
ATOM 2763 C CA . ARG B 1 100 ? 14.594 -5.664 4.18 1 84.75 100 ARG B CA 1
ATOM 2764 C C . ARG B 1 100 ? 14.203 -6.504 5.391 1 84.75 100 ARG B C 1
ATOM 2766 O O . ARG B 1 100 ? 14.836 -7.516 5.688 1 84.75 100 ARG B O 1
ATOM 2773 N N . PHE B 1 101 ? 13.195 -6.105 6.082 1 83.19 101 PHE B N 1
ATOM 2774 C CA . PHE B 1 101 ? 12.734 -6.855 7.246 1 83.19 101 PHE B CA 1
ATOM 2775 C C . PHE B 1 101 ? 11.758 -7.953 6.832 1 83.19 101 PHE B C 1
ATOM 2777 O O . PHE B 1 101 ? 11.961 -9.125 7.156 1 83.19 101 PHE B O 1
ATOM 2784 N N . SER B 1 102 ? 10.812 -7.598 6.066 1 84.19 102 SER B N 1
ATOM 2785 C CA . SER B 1 102 ? 9.711 -8.516 5.766 1 84.19 102 SER B CA 1
ATOM 2786 C C . SER B 1 102 ? 9.922 -9.211 4.426 1 84.19 102 SER B C 1
ATOM 2788 O O . SER B 1 102 ? 9.281 -10.227 4.141 1 84.19 102 SER B O 1
ATOM 2790 N N . GLY B 1 103 ? 10.727 -8.602 3.539 1 85 103 GLY B N 1
ATOM 2791 C CA . GLY B 1 103 ? 10.836 -9.117 2.182 1 85 103 GLY B CA 1
ATOM 2792 C C . GLY B 1 103 ? 9.711 -8.641 1.274 1 85 103 GLY B C 1
ATOM 2793 O O . GLY B 1 103 ? 9.609 -9.078 0.127 1 85 103 GLY B O 1
ATOM 2794 N N . TRP B 1 104 ? 8.898 -7.684 1.752 1 92.81 104 TRP B N 1
ATOM 2795 C CA . TRP B 1 104 ? 7.785 -7.152 0.969 1 92.81 104 TRP B CA 1
ATOM 2796 C C . TRP B 1 104 ? 8.297 -6.438 -0.279 1 92.81 104 TRP B C 1
ATOM 2798 O O . TRP B 1 104 ? 9.031 -5.453 -0.182 1 92.81 104 TRP B O 1
ATOM 2808 N N . PRO B 1 105 ? 7.883 -6.949 -1.411 1 94.19 105 PRO B N 1
ATOM 2809 C CA . PRO B 1 105 ? 8.289 -6.27 -2.645 1 94.19 105 PRO B CA 1
ATOM 2810 C C . PRO B 1 105 ? 7.289 -5.203 -3.088 1 94.19 105 PRO B C 1
ATOM 2812 O O . PRO B 1 105 ? 6.078 -5.379 -2.918 1 94.19 105 PRO B O 1
ATOM 2815 N N . HIS B 1 106 ? 7.801 -4.176 -3.535 1 95.81 106 HIS B N 1
ATOM 2816 C CA . HIS B 1 106 ? 7.023 -3.127 -4.191 1 95.81 106 HIS B CA 1
ATOM 2817 C C . HIS B 1 106 ? 7.59 -2.805 -5.57 1 95.81 106 HIS B C 1
ATOM 2819 O O . HIS B 1 106 ? 8.758 -2.426 -5.695 1 95.81 106 HIS B O 1
ATOM 2825 N N . VAL B 1 107 ? 6.762 -3.012 -6.59 1 93.44 107 VAL B N 1
ATOM 2826 C CA . VAL B 1 107 ? 7.203 -2.836 -7.969 1 93.44 107 VAL B CA 1
ATOM 2827 C C . VAL B 1 107 ? 6.336 -1.786 -8.664 1 93.44 107 VAL B C 1
ATOM 2829 O O . VAL B 1 107 ? 5.105 -1.863 -8.617 1 93.44 107 VAL B O 1
ATOM 2832 N N . VAL B 1 108 ? 6.984 -0.868 -9.25 1 91.44 108 VAL B N 1
ATOM 2833 C CA . VAL B 1 108 ? 6.25 0.164 -9.977 1 91.44 108 VAL B CA 1
ATOM 2834 C C . VAL B 1 108 ? 6.965 0.477 -11.289 1 91.44 108 VAL B C 1
ATOM 2836 O O . VAL B 1 108 ? 8.195 0.477 -11.344 1 91.44 108 VAL B O 1
ATOM 2839 N N . ALA B 1 109 ? 6.102 0.657 -12.266 1 87.5 109 ALA B N 1
ATOM 2840 C CA . ALA B 1 109 ? 6.676 1.153 -13.516 1 87.5 109 ALA B CA 1
ATOM 2841 C C . ALA B 1 109 ? 7.195 2.578 -13.352 1 87.5 109 ALA B C 1
ATOM 2843 O O . ALA B 1 109 ? 6.562 3.404 -12.688 1 87.5 109 ALA B O 1
ATOM 2844 N N . SER B 1 110 ? 8.328 2.828 -13.641 1 82.06 110 SER B N 1
ATOM 2845 C CA . SER B 1 110 ? 8.922 4.152 -13.5 1 82.06 110 SER B CA 1
ATOM 2846 C C . SER B 1 110 ? 9.875 4.457 -14.656 1 82.06 110 SER B C 1
ATOM 2848 O O . SER B 1 110 ? 10.594 3.574 -15.133 1 82.06 110 SER B O 1
ATOM 2850 N N . ARG B 1 111 ? 9.57 5.703 -15.047 1 75.25 111 ARG B N 1
ATOM 2851 C CA . ARG B 1 111 ? 10.594 6.156 -15.992 1 75.25 111 ARG B CA 1
ATOM 2852 C C . ARG B 1 111 ? 11.961 6.207 -15.328 1 75.25 111 ARG B C 1
ATOM 2854 O O . ARG B 1 111 ? 12.062 6.387 -14.109 1 75.25 111 ARG B O 1
ATOM 2861 N N . SER B 1 112 ? 12.891 5.867 -16.047 1 69.56 112 SER B N 1
ATOM 2862 C CA . SER B 1 112 ? 14.25 5.98 -15.531 1 69.56 112 SER B CA 1
ATOM 2863 C C . SER B 1 112 ? 14.594 7.426 -15.188 1 69.56 112 SER B C 1
ATOM 2865 O O . SER B 1 112 ? 13.883 8.352 -15.586 1 69.56 112 SER B O 1
ATOM 2867 N N . GLY B 1 113 ? 15.5 7.543 -14.211 1 82.75 113 GLY B N 1
ATOM 2868 C CA . GLY B 1 113 ? 15.961 8.867 -13.836 1 82.75 113 GLY B CA 1
ATOM 2869 C C . GLY B 1 113 ? 15.547 9.266 -12.438 1 82.75 113 GLY B C 1
ATOM 2870 O O . GLY B 1 113 ? 14.773 8.562 -11.781 1 82.75 113 GLY B O 1
ATOM 2871 N N . ALA B 1 114 ? 16 10.375 -12.086 1 87.81 114 ALA B N 1
ATOM 2872 C CA . ALA B 1 114 ? 15.828 10.852 -10.719 1 87.81 114 ALA B CA 1
ATOM 2873 C C . ALA B 1 114 ? 14.375 11.219 -10.445 1 87.81 114 ALA B C 1
ATOM 2875 O O . ALA B 1 114 ? 13.836 10.914 -9.375 1 87.81 114 ALA B O 1
ATOM 2876 N N . LYS B 1 115 ? 13.727 11.789 -11.43 1 89 115 LYS B N 1
ATOM 2877 C CA . LYS B 1 115 ? 12.344 12.234 -11.234 1 89 115 LYS B CA 1
ATOM 2878 C C . LYS B 1 115 ? 11.406 11.047 -11.031 1 89 115 LYS B C 1
ATOM 2880 O O . LYS B 1 115 ? 10.547 11.07 -10.148 1 89 115 LYS B O 1
ATOM 2885 N N . GLY B 1 116 ? 11.617 10.055 -11.906 1 89.12 116 GLY B N 1
ATOM 2886 C CA . GLY B 1 116 ? 10.82 8.852 -11.758 1 89.12 116 GLY B CA 1
ATOM 2887 C C . GLY B 1 116 ? 11.062 8.133 -10.445 1 89.12 116 GLY B C 1
ATOM 2888 O O . GLY B 1 116 ? 10.117 7.699 -9.781 1 89.12 116 GLY B O 1
ATOM 2889 N N . PHE B 1 117 ? 12.297 8.117 -10.078 1 91.31 117 PHE B N 1
ATOM 2890 C CA . PHE B 1 117 ? 12.672 7.48 -8.82 1 91.31 117 PHE B CA 1
ATOM 2891 C C . PHE B 1 117 ? 12.047 8.203 -7.637 1 91.31 117 PHE B C 1
ATOM 2893 O O . PHE B 1 117 ? 11.438 7.566 -6.77 1 91.31 117 PHE B O 1
ATOM 2900 N N . ILE B 1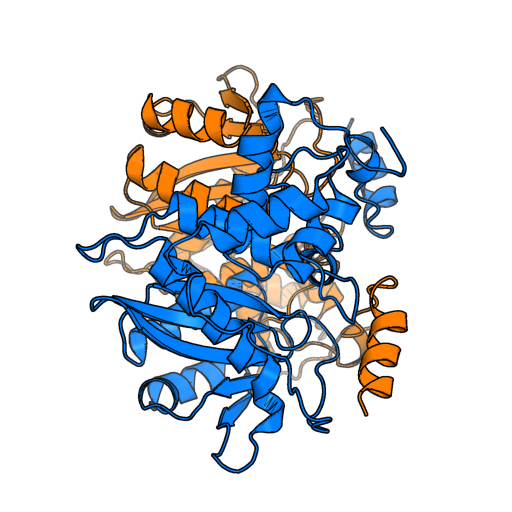 118 ? 12.094 9.445 -7.641 1 93.25 118 ILE B N 1
ATOM 2901 C CA . ILE B 1 118 ? 11.594 10.273 -6.551 1 93.25 118 ILE B CA 1
ATOM 2902 C C . ILE B 1 118 ? 10.078 10.117 -6.43 1 93.25 118 ILE B C 1
ATOM 2904 O O . ILE B 1 118 ? 9.555 9.93 -5.328 1 93.25 118 ILE B O 1
ATOM 2908 N N . SER B 1 119 ? 9.438 10.164 -7.543 1 91.56 119 SER B N 1
ATOM 2909 C CA . SER B 1 119 ? 7.988 10.008 -7.539 1 91.56 119 SER B CA 1
ATOM 2910 C C . SER B 1 119 ? 7.578 8.664 -6.953 1 91.56 119 SER B C 1
ATOM 2912 O O . SER B 1 119 ? 6.656 8.594 -6.137 1 91.56 119 SER B O 1
ATOM 2914 N N . ALA B 1 120 ? 8.266 7.691 -7.316 1 92.94 120 ALA B N 1
ATOM 2915 C CA . ALA B 1 120 ? 7.977 6.348 -6.824 1 92.94 120 ALA B CA 1
ATOM 2916 C C . ALA B 1 120 ? 8.234 6.242 -5.324 1 92.94 120 ALA B C 1
ATOM 2918 O O . ALA B 1 120 ? 7.453 5.625 -4.598 1 92.94 120 ALA B O 1
ATOM 2919 N N . LEU B 1 121 ? 9.266 6.84 -4.902 1 94.5 121 LEU B N 1
ATOM 2920 C CA . LEU B 1 121 ? 9.633 6.789 -3.488 1 94.5 121 LEU B CA 1
ATOM 2921 C C . LEU B 1 121 ? 8.594 7.512 -2.635 1 94.5 121 LEU B C 1
ATOM 2923 O O . LEU B 1 121 ? 8.195 7.016 -1.579 1 94.5 121 LEU B O 1
ATOM 2927 N N . ILE B 1 122 ? 8.172 8.625 -3.105 1 94.38 122 ILE B N 1
ATOM 2928 C CA . ILE B 1 122 ? 7.203 9.422 -2.369 1 94.38 122 ILE B CA 1
ATOM 2929 C C . ILE B 1 122 ? 5.902 8.641 -2.207 1 94.38 122 ILE B C 1
ATOM 2931 O O . ILE B 1 122 ? 5.316 8.617 -1.123 1 94.38 122 ILE B O 1
ATOM 2935 N N . ASN B 1 123 ? 5.5 8.016 -3.262 1 93.31 123 ASN B N 1
ATOM 2936 C CA . ASN B 1 123 ? 4.301 7.188 -3.186 1 93.31 123 ASN B CA 1
ATOM 2937 C C . ASN B 1 123 ? 4.492 6.02 -2.225 1 93.31 123 ASN B C 1
ATOM 2939 O O . ASN B 1 123 ? 3.566 5.656 -1.493 1 93.31 123 ASN B O 1
ATOM 2943 N N . TYR B 1 124 ? 5.672 5.492 -2.287 1 96.44 124 TYR B N 1
ATOM 2944 C CA . TYR B 1 124 ? 6.004 4.422 -1.356 1 96.44 124 TYR B CA 1
ATOM 2945 C C . TYR B 1 124 ? 5.926 4.906 0.086 1 96.44 124 TYR B C 1
ATOM 2947 O O . TYR B 1 124 ? 5.352 4.23 0.945 1 96.44 124 TYR B O 1
ATOM 2955 N N . PHE B 1 125 ? 6.496 6.125 0.369 1 96.62 125 PHE B N 1
ATOM 2956 C CA . PHE B 1 125 ? 6.469 6.703 1.708 1 96.62 125 PHE B CA 1
ATOM 2957 C C . PHE B 1 125 ? 5.031 6.883 2.189 1 96.62 125 PHE B C 1
ATOM 2959 O O . PHE B 1 125 ? 4.711 6.574 3.338 1 96.62 125 PHE B O 1
ATOM 2966 N N . ALA B 1 126 ? 4.215 7.312 1.328 1 95.69 126 ALA B N 1
ATOM 2967 C CA . ALA B 1 126 ? 2.83 7.602 1.69 1 95.69 126 ALA B CA 1
ATOM 2968 C C . ALA B 1 126 ? 2.07 6.32 2.029 1 95.69 126 ALA B C 1
ATOM 2970 O O . ALA B 1 126 ? 1.119 6.348 2.812 1 95.69 126 ALA B O 1
ATOM 2971 N N . THR B 1 127 ? 2.502 5.227 1.479 1 96.38 127 THR B N 1
ATOM 2972 C CA . THR B 1 127 ? 1.759 3.982 1.639 1 96.38 127 THR B CA 1
ATOM 2973 C C . THR B 1 127 ? 2.297 3.178 2.818 1 96.38 127 THR B C 1
ATOM 2975 O O . THR B 1 127 ? 1.525 2.65 3.621 1 96.38 127 THR B O 1
ATOM 2978 N N . PHE B 1 128 ? 3.613 3.146 2.928 1 97.06 128 PHE B N 1
ATOM 2979 C CA . PHE B 1 128 ? 4.188 2.195 3.869 1 97.06 128 PHE B CA 1
ATOM 2980 C C . PHE B 1 128 ? 4.945 2.918 4.977 1 97.06 128 PHE B C 1
ATOM 2982 O O . PHE B 1 128 ? 5.453 2.285 5.906 1 97.06 128 PHE B O 1
ATOM 2989 N N . GLY B 1 129 ? 5.008 4.258 4.875 1 96.31 129 GLY B N 1
ATOM 2990 C CA . GLY B 1 129 ? 5.77 5.043 5.832 1 96.31 129 GLY B CA 1
ATOM 2991 C C . GLY B 1 129 ? 7.168 5.379 5.352 1 96.31 129 GLY B C 1
ATOM 2992 O O . GLY B 1 129 ? 7.668 4.762 4.406 1 96.31 129 GLY B O 1
ATOM 2993 N N . VAL B 1 130 ? 7.719 6.336 6.031 1 95.31 130 VAL B N 1
ATOM 2994 C CA . VAL B 1 130 ? 9.062 6.777 5.676 1 95.31 130 VAL B CA 1
ATOM 2995 C C . VAL B 1 130 ? 10.094 5.84 6.293 1 95.31 130 VAL B C 1
ATOM 2997 O O . VAL B 1 130 ? 10.125 5.652 7.512 1 95.31 130 VAL B O 1
ATOM 3000 N N . PRO B 1 131 ? 10.914 5.246 5.434 1 95.94 131 PRO B N 1
ATOM 3001 C CA . PRO B 1 131 ? 11.969 4.402 6.012 1 95.94 131 PRO B CA 1
ATOM 3002 C C . PRO B 1 131 ? 13.07 5.215 6.684 1 95.94 131 PRO B C 1
ATOM 3004 O O . PRO B 1 131 ? 13.203 6.414 6.426 1 95.94 131 PRO B O 1
ATOM 3007 N N . GLU B 1 132 ? 13.797 4.539 7.512 1 93.38 132 GLU B N 1
ATOM 3008 C CA . GLU B 1 132 ? 14.969 5.172 8.109 1 93.38 132 GLU B CA 1
ATOM 3009 C C . GLU B 1 132 ? 16.172 5.078 7.176 1 93.38 132 GLU B C 1
ATOM 3011 O O . GLU B 1 132 ? 17.031 5.965 7.172 1 93.38 132 GLU B O 1
ATOM 3016 N N . GLU B 1 133 ? 16.156 3.967 6.402 1 92.81 133 GLU B N 1
ATOM 3017 C CA . GLU B 1 133 ? 17.328 3.723 5.559 1 92.81 133 GLU B CA 1
ATOM 3018 C C . GLU B 1 133 ? 16.906 3.195 4.188 1 92.81 133 GLU B C 1
ATOM 3020 O O . GLU B 1 133 ? 16.016 2.361 4.082 1 92.81 133 GLU B O 1
ATOM 3025 N N . LEU B 1 134 ? 17.594 3.732 3.191 1 93.31 134 LEU B N 1
ATOM 3026 C CA . LEU B 1 134 ? 17.484 3.266 1.814 1 93.31 134 LEU B CA 1
ATOM 3027 C C . LEU B 1 134 ? 18.828 2.793 1.283 1 93.31 134 LEU B C 1
ATOM 3029 O O . LEU B 1 134 ? 19.828 3.514 1.38 1 93.31 134 LEU B O 1
ATOM 3033 N N . SER B 1 135 ? 18.875 1.569 0.802 1 89.69 135 SER B N 1
ATOM 3034 C CA . SER B 1 135 ? 20.078 1.043 0.18 1 89.69 135 SER B CA 1
ATOM 3035 C C . SER B 1 135 ? 19.906 0.879 -1.326 1 89.69 135 SER B C 1
ATOM 3037 O O . SER B 1 135 ? 18.891 0.331 -1.781 1 89.69 135 SER B O 1
ATOM 3039 N N . THR B 1 136 ? 20.828 1.428 -2.094 1 87.69 136 THR B N 1
ATOM 3040 C CA . THR B 1 136 ? 20.828 1.264 -3.545 1 87.69 136 THR B CA 1
ATOM 3041 C C . THR B 1 136 ? 22.234 0.958 -4.059 1 87.69 136 THR B C 1
ATOM 3043 O O . THR B 1 136 ? 23.203 1.022 -3.301 1 87.69 136 THR B O 1
ATOM 3046 N N . ASP B 1 137 ? 22.406 0.524 -5.336 1 78.62 137 ASP B N 1
ATOM 3047 C CA . ASP B 1 137 ? 23.703 0.183 -5.906 1 78.62 137 ASP B CA 1
ATOM 3048 C C . ASP B 1 137 ? 24.422 1.43 -6.41 1 78.62 137 ASP B C 1
ATOM 3050 O O . ASP B 1 137 ? 25.516 1.335 -6.984 1 78.62 137 ASP B O 1
ATOM 3054 N N . GLY B 1 138 ? 23.922 2.617 -6.285 1 77.38 138 GLY B N 1
ATOM 3055 C CA . GLY B 1 138 ? 24.609 3.855 -6.617 1 77.38 138 GLY B CA 1
ATOM 3056 C C . GLY B 1 138 ? 24.406 4.285 -8.055 1 77.38 138 GLY B C 1
ATOM 3057 O O . GLY B 1 138 ? 25.219 5.035 -8.609 1 77.38 138 GLY B O 1
ATOM 3058 N N . GLY B 1 139 ? 23.438 3.787 -8.727 1 81.25 139 GLY B N 1
ATOM 3059 C CA . GLY B 1 139 ? 23.125 4.262 -10.062 1 81.25 139 GLY B CA 1
ATOM 3060 C C . GLY B 1 139 ? 22.828 5.75 -10.109 1 81.25 139 GLY B C 1
ATOM 3061 O O . GLY B 1 139 ? 22.578 6.375 -9.078 1 81.25 139 GLY B O 1
ATOM 3062 N N . PRO B 1 140 ? 22.969 6.305 -11.219 1 82.81 140 PRO B N 1
ATOM 3063 C CA . PRO B 1 140 ? 22.812 7.754 -11.352 1 82.81 140 PRO B CA 1
ATOM 3064 C C . PRO B 1 140 ? 21.484 8.266 -10.82 1 82.81 140 PRO B C 1
ATOM 3066 O O . PRO B 1 140 ? 21.406 9.375 -10.289 1 82.81 140 PRO B O 1
ATOM 3069 N N . GLU B 1 141 ? 20.406 7.535 -11.039 1 83.88 141 GLU B N 1
ATOM 3070 C CA . GLU B 1 141 ? 19.094 7.934 -10.531 1 83.88 141 GLU B CA 1
ATOM 3071 C C . GLU B 1 141 ? 19.094 8.023 -9.008 1 83.88 141 GLU B C 1
ATOM 3073 O O . GLU B 1 141 ? 18.391 8.852 -8.43 1 83.88 141 GLU B O 1
ATOM 3078 N N . PHE B 1 142 ? 19.922 7.234 -8.414 1 87.5 142 PHE B N 1
ATOM 3079 C CA . PHE B 1 142 ? 19.938 7.152 -6.961 1 87.5 142 PHE B CA 1
ATOM 3080 C C . PHE B 1 142 ? 20.859 8.219 -6.371 1 87.5 142 PHE B C 1
ATOM 3082 O O . PHE B 1 142 ? 20.641 8.672 -5.242 1 87.5 142 PHE B O 1
ATOM 3089 N N . THR B 1 143 ? 21.781 8.664 -7.148 1 87.38 143 THR B N 1
ATOM 3090 C CA . THR B 1 143 ? 22.797 9.562 -6.594 1 87.38 143 THR B CA 1
ATOM 3091 C C . THR B 1 143 ? 22.562 10.992 -7.094 1 87.38 143 THR B C 1
ATOM 3093 O O . THR B 1 143 ? 23.359 11.883 -6.809 1 87.38 143 THR B O 1
ATOM 3096 N N . ALA B 1 144 ? 21.578 11.156 -7.84 1 91.44 144 ALA B N 1
ATOM 3097 C CA . ALA B 1 144 ? 21.234 12.5 -8.305 1 91.44 144 ALA B CA 1
ATOM 3098 C C . ALA B 1 144 ? 21.016 13.445 -7.129 1 91.44 144 ALA B C 1
ATOM 3100 O O . ALA B 1 144 ? 20.562 13.031 -6.059 1 91.44 144 ALA B O 1
ATOM 3101 N N . LYS B 1 145 ? 21.328 14.703 -7.348 1 92.88 145 LYS B N 1
ATOM 3102 C CA . LYS B 1 145 ? 21.203 15.727 -6.312 1 92.88 145 LYS B CA 1
ATOM 3103 C C . LYS B 1 145 ? 19.75 15.836 -5.832 1 92.88 145 LYS B C 1
ATOM 3105 O O . LYS B 1 145 ? 19.5 15.992 -4.637 1 92.88 145 LYS B O 1
ATOM 3110 N N . GLU B 1 146 ? 18.844 15.797 -6.773 1 93.12 146 GLU B N 1
ATOM 3111 C CA . GLU B 1 146 ? 17.422 15.898 -6.43 1 93.12 146 GLU B CA 1
ATOM 3112 C C . GLU B 1 146 ? 17 14.781 -5.477 1 93.12 146 GLU B C 1
ATOM 3114 O O . GLU B 1 146 ? 16.188 15 -4.578 1 93.12 146 GLU B O 1
ATOM 3119 N N . THR B 1 147 ? 17.547 13.625 -5.668 1 93.19 147 THR B N 1
ATOM 3120 C CA . THR B 1 147 ? 17.25 12.492 -4.801 1 93.19 147 THR B CA 1
ATOM 3121 C C . THR B 1 147 ? 17.797 12.719 -3.396 1 93.19 147 THR B C 1
ATOM 3123 O O . THR B 1 147 ? 17.109 12.492 -2.406 1 93.19 147 THR B O 1
ATOM 3126 N N . ALA B 1 148 ? 18.984 13.211 -3.387 1 92.75 148 ALA B N 1
ATOM 3127 C CA . ALA B 1 148 ? 19.609 13.492 -2.098 1 92.75 148 ALA B CA 1
ATOM 3128 C C . ALA B 1 148 ? 18.812 14.516 -1.306 1 92.75 148 ALA B C 1
ATOM 3130 O O . ALA B 1 148 ? 18.625 14.375 -0.095 1 92.75 148 ALA B O 1
ATOM 3131 N N . VAL B 1 149 ? 18.375 15.477 -1.938 1 93.38 149 VAL B N 1
ATOM 3132 C CA . VAL B 1 149 ? 17.594 16.531 -1.305 1 93.38 149 VAL B CA 1
ATOM 3133 C C . VAL B 1 149 ? 16.297 15.969 -0.755 1 93.38 149 VAL B C 1
ATOM 3135 O O . VAL B 1 149 ? 15.898 16.266 0.373 1 93.38 149 VAL B O 1
ATOM 3138 N N . LEU B 1 150 ? 15.602 15.117 -1.543 1 93.75 150 LEU B N 1
ATOM 3139 C CA . LEU B 1 150 ? 14.359 14.492 -1.097 1 93.75 150 LEU B CA 1
ATOM 3140 C C . LEU B 1 150 ? 14.594 13.648 0.153 1 93.75 150 LEU B C 1
ATOM 3142 O O . LEU B 1 150 ? 13.844 13.758 1.128 1 93.75 150 LEU B O 1
ATOM 3146 N N . LEU B 1 151 ? 15.602 12.836 0.072 1 94.19 151 LEU B N 1
ATOM 3147 C CA . LEU B 1 151 ? 15.883 11.922 1.177 1 94.19 151 LEU B CA 1
ATOM 3148 C C . LEU B 1 151 ? 16.203 12.703 2.449 1 94.19 151 LEU B C 1
ATOM 3150 O O . LEU B 1 151 ? 15.773 12.32 3.539 1 94.19 151 LEU B O 1
ATOM 3154 N N . GLN B 1 152 ? 16.891 13.75 2.273 1 91.69 152 GLN B N 1
ATOM 3155 C CA . GLN B 1 152 ? 17.203 14.602 3.418 1 91.69 152 GLN B CA 1
ATOM 3156 C C . GLN B 1 152 ? 15.938 15.227 3.998 1 91.69 152 GLN B C 1
ATOM 3158 O O . GLN B 1 152 ? 15.742 15.234 5.215 1 91.69 152 GLN B O 1
ATOM 3163 N N . ARG B 1 153 ? 15.078 15.695 3.184 1 90.06 153 ARG B N 1
ATOM 3164 C CA . ARG B 1 153 ? 13.836 16.344 3.611 1 90.06 153 ARG B CA 1
ATOM 3165 C C . ARG B 1 153 ? 12.938 15.367 4.355 1 90.06 153 ARG B C 1
ATOM 3167 O O . ARG B 1 153 ? 12.242 15.75 5.301 1 90.06 153 ARG B O 1
ATOM 3174 N N . TRP B 1 154 ? 13.016 14.102 3.971 1 93.94 154 TRP B N 1
ATOM 3175 C CA . TRP B 1 154 ? 12.133 13.109 4.566 1 93.94 154 TRP B CA 1
ATOM 3176 C C . TRP B 1 154 ? 12.852 12.336 5.664 1 93.94 154 TRP B C 1
ATOM 3178 O O . TRP B 1 154 ? 12.273 11.422 6.27 1 93.94 154 TRP B O 1
ATOM 3188 N N . GLY B 1 155 ? 14.102 12.68 5.918 1 92.38 155 GLY B N 1
ATOM 3189 C CA . GLY B 1 155 ? 14.859 12.078 7.008 1 92.38 155 GLY B CA 1
ATOM 3190 C C . GLY B 1 155 ? 15.273 10.648 6.723 1 92.38 155 GLY B C 1
ATOM 3191 O O . GLY B 1 155 ? 15.25 9.797 7.617 1 92.38 155 GLY B O 1
ATOM 3192 N N . VAL B 1 156 ? 15.602 10.312 5.5 1 94.62 156 VAL B N 1
ATOM 3193 C CA . VAL B 1 156 ? 16 8.969 5.102 1 94.62 156 VAL B CA 1
ATOM 3194 C C . VAL B 1 156 ? 17.5 8.914 4.875 1 94.62 156 VAL B C 1
ATOM 3196 O O . VAL B 1 156 ? 18.062 9.734 4.137 1 94.62 156 VAL B O 1
ATOM 3199 N N . LYS B 1 157 ? 18.172 8.031 5.508 1 93.31 157 LYS B N 1
ATOM 3200 C CA . LYS B 1 157 ? 19.609 7.812 5.27 1 93.31 157 LYS B CA 1
ATOM 3201 C C . LYS B 1 157 ? 19.828 6.949 4.031 1 93.31 157 LYS B C 1
ATOM 3203 O O . LYS B 1 157 ? 19.25 5.863 3.912 1 93.31 157 LYS B O 1
ATOM 3208 N N . HIS B 1 158 ? 20.656 7.441 3.184 1 92.25 158 HIS B N 1
ATOM 3209 C CA . HIS B 1 158 ? 20.953 6.715 1.952 1 92.25 158 HIS B CA 1
ATOM 3210 C C . HIS B 1 158 ? 22.266 5.953 2.066 1 92.25 158 HIS B C 1
ATOM 3212 O O . HIS B 1 158 ? 23.297 6.539 2.371 1 92.25 158 HIS B O 1
ATOM 3218 N N . ARG B 1 159 ? 22.188 4.664 1.85 1 87.25 159 ARG B N 1
ATOM 3219 C CA . ARG B 1 159 ? 23.375 3.82 1.87 1 87.25 159 ARG B CA 1
ATOM 3220 C C . ARG B 1 159 ? 23.656 3.236 0.49 1 87.25 159 ARG B C 1
ATOM 3222 O O . ARG B 1 159 ? 22.766 2.66 -0.138 1 87.25 159 ARG B O 1
ATOM 3229 N N . LEU B 1 160 ? 24.844 3.455 0.032 1 81.81 160 LEU B N 1
ATOM 3230 C CA . LEU B 1 160 ? 25.234 2.893 -1.256 1 81.81 160 LEU B CA 1
ATOM 3231 C C . LEU B 1 160 ? 25.859 1.514 -1.078 1 81.81 160 LEU B C 1
ATOM 3233 O O . LEU B 1 160 ? 26.688 1.312 -0.183 1 81.81 160 LEU B O 1
ATOM 3237 N N . SER B 1 161 ? 25.203 0.51 -1.576 1 68.12 161 SER B N 1
ATOM 3238 C CA . SER B 1 161 ? 25.719 -0.85 -1.462 1 68.12 161 SER B CA 1
ATOM 3239 C C . SER B 1 161 ? 26.984 -1.033 -2.295 1 68.12 161 SER B C 1
ATOM 3241 O O . SER B 1 161 ? 27.062 -0.557 -3.428 1 68.12 161 SER B O 1
ATOM 3243 N N . SER B 1 162 ? 28.203 -0.901 -1.785 1 55.41 162 SER B N 1
ATOM 3244 C CA . SER B 1 162 ? 29.469 -1.12 -2.492 1 55.41 162 SER B CA 1
ATOM 3245 C C . SER B 1 162 ? 29.625 -2.58 -2.906 1 55.41 162 SER B C 1
ATOM 3247 O O . SER B 1 162 ? 29 -3.467 -2.316 1 55.41 162 SER B O 1
ATOM 3249 N N . ALA B 1 163 ? 30.406 -2.857 -4.16 1 48.41 163 ALA B N 1
ATOM 3250 C CA . ALA B 1 163 ? 30.922 -4.156 -4.582 1 48.41 163 ALA B CA 1
ATOM 3251 C C . ALA B 1 163 ? 31.391 -4.977 -3.381 1 48.41 163 ALA B C 1
ATOM 3253 O O . ALA B 1 163 ? 31.344 -6.207 -3.404 1 48.41 163 ALA B O 1
ATOM 3254 N N . HIS B 1 164 ? 31.766 -4.309 -2.453 1 44.22 164 HIS B N 1
ATOM 3255 C CA . HIS B 1 164 ? 32.5 -4.996 -1.39 1 44.22 164 HIS B CA 1
ATOM 3256 C C . HIS B 1 164 ? 31.562 -5.383 -0.249 1 44.22 164 HIS B C 1
ATOM 3258 O O . HIS B 1 164 ? 31.984 -6.051 0.7 1 44.22 164 HIS B O 1
ATOM 3264 N N . HIS B 1 165 ? 30.359 -4.965 -0.177 1 47.84 165 HIS B N 1
ATOM 3265 C CA . HIS B 1 165 ? 29.484 -5.414 0.898 1 47.84 165 HIS B CA 1
ATOM 3266 C C . HIS B 1 165 ? 28.266 -6.137 0.344 1 47.84 165 HIS B C 1
ATOM 3268 O O . HIS B 1 165 ? 27.141 -5.621 0.419 1 47.84 165 HIS B O 1
ATOM 3274 N N . PRO B 1 166 ? 28.562 -7.215 -0.352 1 47.28 166 PRO B N 1
ATOM 3275 C CA . PRO B 1 166 ? 27.625 -8.055 -1.088 1 47.28 166 PRO B CA 1
ATOM 3276 C C . PRO B 1 166 ? 26.438 -8.516 -0.229 1 47.28 166 PRO B C 1
ATOM 3278 O O . PRO B 1 166 ? 25.344 -8.719 -0.744 1 47.28 166 PRO B O 1
ATOM 3281 N N . GLN B 1 167 ? 26.703 -8.719 1.057 1 45.75 167 GLN B N 1
ATOM 3282 C CA . GLN B 1 167 ? 25.828 -9.594 1.828 1 45.75 167 GLN B CA 1
ATOM 3283 C C . GLN B 1 167 ? 24.5 -8.898 2.145 1 45.75 167 GLN B C 1
ATOM 3285 O O . GLN B 1 167 ? 23.469 -9.555 2.242 1 45.75 167 GLN B O 1
ATOM 3290 N N . SER B 1 168 ? 24.469 -7.559 2.367 1 47.97 168 SER B N 1
ATOM 3291 C CA . SER B 1 168 ? 23.266 -6.84 2.799 1 47.97 168 SER B CA 1
ATOM 3292 C C . SER B 1 168 ? 22.219 -6.809 1.695 1 47.97 168 SER B C 1
ATOM 3294 O O . SER B 1 168 ? 21.031 -6.598 1.966 1 47.97 168 SER B O 1
ATOM 3296 N N . ASN B 1 169 ? 22.609 -7.367 0.585 1 56.44 169 ASN B N 1
ATOM 3297 C CA . ASN B 1 169 ? 21.797 -7.195 -0.612 1 56.44 169 ASN B CA 1
ATOM 3298 C C . ASN B 1 169 ? 21.188 -8.516 -1.072 1 56.44 169 ASN B C 1
ATOM 3300 O O . ASN B 1 169 ? 20.422 -8.547 -2.039 1 56.44 169 ASN B O 1
ATOM 3304 N N . GLY B 1 170 ? 21.422 -9.5 -0.157 1 62.41 170 GLY B N 1
ATOM 3305 C CA . GLY B 1 170 ? 20.984 -10.789 -0.659 1 62.41 170 GLY B CA 1
ATOM 3306 C C . GLY B 1 170 ? 19.469 -10.883 -0.817 1 62.41 170 GLY B C 1
ATOM 3307 O O . GLY B 1 170 ? 18.984 -11.328 -1.854 1 62.41 170 GLY B O 1
ATOM 3308 N N . ARG B 1 171 ? 18.766 -10.414 0.229 1 64.12 171 ARG B N 1
ATOM 3309 C CA . ARG B 1 171 ? 17.312 -10.453 0.159 1 64.12 171 ARG B CA 1
ATOM 3310 C C . ARG B 1 171 ? 16.797 -9.578 -0.98 1 64.12 171 ARG B C 1
ATOM 3312 O O . ARG B 1 171 ? 15.867 -9.969 -1.694 1 64.12 171 ARG B O 1
ATOM 3319 N N . ALA B 1 172 ? 17.5 -8.43 -1.078 1 67 172 ALA B N 1
ATOM 3320 C CA . ALA B 1 172 ? 17.094 -7.52 -2.146 1 67 172 ALA B CA 1
ATOM 3321 C C . ALA B 1 172 ? 17.375 -8.125 -3.52 1 67 172 ALA B C 1
ATOM 3323 O O . ALA B 1 172 ? 16.578 -7.988 -4.441 1 67 172 ALA B O 1
ATOM 3324 N N . GLU B 1 173 ? 18.484 -8.867 -3.609 1 70.88 173 GLU B N 1
ATOM 3325 C CA . GLU B 1 173 ? 18.844 -9.492 -4.879 1 70.88 173 GLU B CA 1
ATOM 3326 C C . GLU B 1 173 ? 17.859 -10.586 -5.266 1 70.88 173 GLU B C 1
ATOM 3328 O O . GLU B 1 173 ? 17.422 -10.664 -6.414 1 70.88 173 GLU B O 1
ATOM 3333 N N . VAL B 1 174 ? 17.516 -11.344 -4.273 1 72.5 174 VAL B N 1
ATOM 3334 C CA . VAL B 1 174 ? 16.578 -12.438 -4.523 1 72.5 174 VAL B CA 1
ATOM 3335 C C . VAL B 1 174 ? 15.211 -11.859 -4.902 1 72.5 174 VAL B C 1
ATOM 3337 O O . VAL B 1 174 ? 14.562 -12.344 -5.832 1 72.5 174 VAL B O 1
ATOM 3340 N N . ALA B 1 175 ? 14.828 -10.883 -4.164 1 77.06 175 ALA B N 1
ATOM 3341 C CA . ALA B 1 175 ? 13.531 -10.258 -4.445 1 77.06 175 ALA B CA 1
ATOM 3342 C C . ALA B 1 175 ? 13.523 -9.617 -5.832 1 77.06 175 ALA B C 1
ATOM 3344 O O . ALA B 1 175 ? 12.562 -9.773 -6.586 1 77.06 175 ALA B O 1
ATOM 3345 N N . VAL B 1 176 ? 14.633 -8.945 -6.18 1 77.25 176 VAL B N 1
ATOM 3346 C CA . VAL B 1 176 ? 14.711 -8.289 -7.48 1 77.25 176 VAL B CA 1
ATOM 3347 C C . VAL B 1 176 ? 14.672 -9.336 -8.594 1 77.25 176 VAL B C 1
ATOM 3349 O O . VAL B 1 176 ? 13.961 -9.172 -9.586 1 77.25 176 VAL B O 1
ATOM 3352 N N . LYS B 1 177 ? 15.383 -10.391 -8.398 1 80.44 177 LYS B N 1
ATOM 3353 C CA . LYS B 1 177 ? 15.375 -11.469 -9.375 1 80.44 177 LYS B CA 1
ATOM 3354 C C . LYS B 1 177 ? 13.984 -12.086 -9.516 1 80.44 177 LYS B C 1
ATOM 3356 O O . LYS B 1 177 ? 13.531 -12.359 -10.633 1 80.44 177 LYS B O 1
ATOM 3361 N N . SER B 1 178 ? 13.375 -12.281 -8.391 1 85.44 178 SER B N 1
ATOM 3362 C CA . SER B 1 178 ? 12.023 -12.836 -8.391 1 85.44 178 SER B CA 1
ATOM 3363 C C . SER B 1 178 ? 11.047 -11.914 -9.109 1 85.44 178 SER B C 1
ATOM 3365 O O . SER B 1 178 ? 10.195 -12.375 -9.867 1 85.44 178 SER B O 1
ATOM 3367 N N . MET B 1 179 ? 11.211 -10.633 -8.883 1 88.38 179 MET B N 1
ATOM 3368 C CA . MET B 1 179 ? 10.32 -9.672 -9.523 1 88.38 179 MET B CA 1
ATOM 3369 C C . MET B 1 179 ? 10.586 -9.602 -11.023 1 88.38 179 MET B C 1
ATOM 3371 O O . MET B 1 179 ? 9.648 -9.492 -11.82 1 88.38 179 MET B O 1
ATOM 3375 N N . LYS B 1 180 ? 11.82 -9.703 -11.375 1 83.5 180 LYS B N 1
ATOM 3376 C CA . LYS B 1 180 ? 12.148 -9.719 -12.797 1 83.5 180 LYS B CA 1
ATOM 3377 C C . LYS B 1 180 ? 11.539 -10.93 -13.484 1 83.5 180 LYS B C 1
ATOM 3379 O O . LYS B 1 180 ? 10.992 -10.82 -14.578 1 83.5 180 LYS B O 1
ATOM 3384 N N . ARG B 1 181 ? 11.648 -11.992 -12.844 1 83.44 181 ARG B N 1
ATOM 3385 C CA . ARG B 1 181 ? 11.055 -13.219 -13.375 1 83.44 181 ARG B CA 1
ATOM 3386 C C . ARG B 1 181 ? 9.547 -13.086 -13.508 1 83.44 181 ARG B C 1
ATOM 3388 O O . ARG B 1 181 ? 8.969 -13.461 -14.531 1 83.44 181 ARG B O 1
ATOM 3395 N N . LEU B 1 182 ? 8.953 -12.578 -12.5 1 88.12 182 LEU B N 1
ATOM 3396 C CA . LEU B 1 182 ? 7.508 -12.359 -12.492 1 88.12 182 LEU B CA 1
ATOM 3397 C C . LEU B 1 182 ? 7.09 -11.445 -13.641 1 88.12 182 LEU B C 1
ATOM 3399 O O . LEU B 1 182 ? 6.176 -11.773 -14.406 1 88.12 182 LEU B O 1
ATOM 3403 N N . LEU B 1 183 ? 7.816 -10.383 -13.82 1 88.25 183 LEU B N 1
ATOM 3404 C CA . LEU B 1 183 ? 7.484 -9.406 -14.852 1 88.25 183 LEU B CA 1
ATOM 3405 C C . LEU B 1 183 ? 7.727 -9.984 -16.25 1 88.25 183 LEU B C 1
ATOM 3407 O O . LEU B 1 183 ? 6.891 -9.82 -17.141 1 88.25 183 LEU B O 1
ATOM 3411 N N . THR B 1 184 ? 8.812 -10.656 -16.375 1 85.75 184 THR B N 1
ATOM 3412 C CA . THR B 1 184 ? 9.164 -11.234 -17.656 1 85.75 184 THR B CA 1
ATOM 3413 C C . THR B 1 184 ? 8.148 -12.305 -18.062 1 85.75 184 THR B C 1
ATOM 3415 O O . THR B 1 184 ? 7.746 -12.383 -19.234 1 85.75 184 THR B O 1
ATOM 3418 N N . SER B 1 185 ? 7.746 -13.062 -17.109 1 86.25 185 SER B N 1
ATOM 3419 C CA . SER B 1 185 ? 6.852 -14.188 -17.359 1 86.25 185 SER B CA 1
ATOM 3420 C C . SER B 1 185 ? 5.453 -13.703 -17.75 1 86.25 185 SER B C 1
ATOM 3422 O O . SER B 1 185 ? 4.703 -14.422 -18.406 1 86.25 185 SER B O 1
ATOM 3424 N N . HIS B 1 186 ? 5.133 -12.5 -17.344 1 88 186 HIS B N 1
ATOM 3425 C CA . HIS B 1 186 ? 3.781 -12.008 -17.594 1 88 186 HIS B CA 1
ATOM 3426 C C . HIS B 1 186 ? 3.785 -10.859 -18.594 1 88 186 HIS B C 1
ATOM 3428 O O . HIS B 1 186 ? 2.844 -10.062 -18.641 1 88 186 HIS B O 1
ATOM 3434 N N . THR B 1 187 ? 4.891 -10.711 -19.281 1 84.62 187 THR B N 1
ATOM 3435 C CA . THR B 1 187 ? 4.988 -9.734 -20.359 1 84.62 187 THR B CA 1
ATOM 3436 C C . THR B 1 187 ? 5.043 -10.43 -21.703 1 84.62 187 THR B C 1
ATOM 3438 O O . THR B 1 187 ? 5.797 -11.383 -21.891 1 84.62 187 THR B O 1
ATOM 3441 N N . ASP B 1 188 ? 4.215 -9.938 -22.562 1 82.69 188 ASP B N 1
ATOM 3442 C CA . ASP B 1 188 ? 4.133 -10.609 -23.859 1 82.69 188 ASP B CA 1
ATOM 3443 C C . ASP B 1 188 ? 5.301 -10.203 -24.75 1 82.69 188 ASP B C 1
ATOM 3445 O O . ASP B 1 188 ? 6.176 -9.438 -24.344 1 82.69 188 ASP B O 1
ATOM 3449 N N . ALA B 1 189 ? 5.324 -10.766 -25.953 1 80 189 ALA B N 1
ATOM 3450 C CA . ALA B 1 189 ? 6.422 -10.586 -26.906 1 80 189 ALA B CA 1
ATOM 3451 C C . ALA B 1 189 ? 6.543 -9.133 -27.344 1 80 189 ALA B C 1
ATOM 3453 O O . ALA B 1 189 ? 7.637 -8.672 -27.688 1 80 189 ALA B O 1
ATOM 3454 N N . ASN B 1 190 ? 5.465 -8.328 -27.203 1 80.81 190 ASN B N 1
ATOM 3455 C CA . ASN B 1 190 ? 5.469 -6.93 -27.625 1 80.81 190 ASN B CA 1
ATOM 3456 C C . ASN B 1 190 ? 5.852 -6 -26.484 1 80.81 190 ASN B C 1
ATOM 3458 O O . ASN B 1 190 ? 5.883 -4.781 -26.656 1 80.81 190 ASN B O 1
ATOM 3462 N N . GLY B 1 191 ? 6.043 -6.605 -25.391 1 79.94 191 GLY B N 1
ATOM 3463 C CA . GLY B 1 191 ? 6.512 -5.82 -24.266 1 79.94 191 GLY B CA 1
ATOM 3464 C C . GLY B 1 191 ? 5.387 -5.305 -23.375 1 79.94 191 GLY B C 1
ATOM 3465 O O . GLY B 1 191 ? 5.609 -4.461 -22.516 1 79.94 191 GLY B O 1
ATOM 3466 N N . SER B 1 192 ? 4.219 -5.73 -23.625 1 83.19 192 SER B N 1
ATOM 3467 C CA . SER B 1 192 ? 3.09 -5.293 -22.797 1 83.19 192 SER B CA 1
ATOM 3468 C C . SER B 1 192 ? 2.863 -6.227 -21.625 1 83.19 192 SER B C 1
ATOM 3470 O O . SER B 1 192 ? 2.617 -7.422 -21.812 1 83.19 192 SER B O 1
ATOM 3472 N N . PRO B 1 193 ? 2.904 -5.633 -20.469 1 85.44 193 PRO B N 1
ATOM 3473 C CA . PRO B 1 193 ? 2.664 -6.508 -19.328 1 85.44 193 PRO B CA 1
ATOM 3474 C C . PRO B 1 193 ? 1.184 -6.816 -19.109 1 85.44 193 PRO B C 1
ATOM 3476 O O . PRO B 1 193 ? 0.333 -5.949 -19.328 1 85.44 193 PRO B O 1
ATOM 3479 N N . ASP B 1 194 ? 0.925 -8.094 -18.844 1 89.31 194 ASP B N 1
ATOM 3480 C CA . ASP B 1 194 ? -0.385 -8.461 -18.312 1 89.31 194 ASP B CA 1
ATOM 3481 C C . ASP B 1 194 ? -0.54 -7.992 -16.859 1 89.31 194 ASP B C 1
ATOM 3483 O O . ASP B 1 194 ? -0.159 -8.703 -15.93 1 89.31 194 ASP B O 1
ATOM 3487 N N . THR B 1 195 ? -1.153 -6.832 -16.688 1 88.56 195 THR B N 1
ATOM 3488 C CA . THR B 1 195 ? -1.188 -6.16 -15.391 1 88.56 195 THR B CA 1
ATOM 3489 C C . THR B 1 195 ? -1.917 -7.012 -14.359 1 88.56 195 THR B C 1
ATOM 3491 O O . THR B 1 195 ? -1.537 -7.035 -13.188 1 88.56 195 THR B O 1
ATOM 3494 N N . GLU B 1 196 ? -2.916 -7.68 -14.797 1 90.56 196 GLU B N 1
ATOM 3495 C CA . GLU B 1 196 ? -3.666 -8.516 -13.867 1 90.56 196 GLU B CA 1
ATOM 3496 C C . GLU B 1 196 ? -2.83 -9.711 -13.406 1 90.56 196 GLU B C 1
ATOM 3498 O O . GLU B 1 196 ? -2.828 -10.047 -12.219 1 90.56 196 GLU B O 1
ATOM 3503 N N . ALA B 1 197 ? -2.135 -10.305 -14.336 1 90.69 197 ALA B N 1
ATOM 3504 C CA . ALA B 1 197 ? -1.294 -11.445 -14 1 90.69 197 ALA B CA 1
ATOM 3505 C C . ALA B 1 197 ? -0.139 -11.031 -13.094 1 90.69 197 ALA B C 1
ATOM 3507 O O . ALA B 1 197 ? 0.229 -11.758 -12.164 1 90.69 197 ALA B O 1
ATOM 3508 N N . VAL B 1 198 ? 0.404 -9.891 -13.375 1 92.69 198 VAL B N 1
ATOM 3509 C CA . VAL B 1 198 ? 1.484 -9.367 -12.539 1 92.69 198 VAL B CA 1
ATOM 3510 C C . VAL B 1 198 ? 0.976 -9.117 -11.125 1 92.69 198 VAL B C 1
ATOM 3512 O O . VAL B 1 198 ? 1.628 -9.5 -10.148 1 92.69 198 VAL B O 1
ATOM 3515 N N . ALA B 1 199 ? -0.186 -8.562 -11.047 1 94.25 199 ALA B N 1
ATOM 3516 C CA . ALA B 1 199 ? -0.779 -8.289 -9.742 1 94.25 199 ALA B CA 1
ATOM 3517 C C . ALA B 1 199 ? -1.027 -9.578 -8.969 1 94.25 199 ALA B C 1
ATOM 3519 O O . ALA B 1 199 ? -0.732 -9.656 -7.773 1 94.25 199 ALA B O 1
ATOM 3520 N N . ALA B 1 200 ? -1.552 -10.555 -9.656 1 91.75 200 ALA B N 1
ATOM 3521 C CA . ALA B 1 200 ? -1.79 -11.852 -9.023 1 91.75 200 ALA B CA 1
ATOM 3522 C C . ALA B 1 200 ? -0.482 -12.477 -8.555 1 91.75 200 ALA B C 1
ATOM 3524 O O . ALA B 1 200 ? -0.421 -13.062 -7.465 1 91.75 200 ALA B O 1
ATOM 3525 N N . GLY B 1 201 ? 0.52 -12.375 -9.391 1 92.25 201 GLY B N 1
ATOM 3526 C CA . GLY B 1 201 ? 1.829 -12.883 -9.023 1 92.25 201 GLY B CA 1
ATOM 3527 C C . GLY B 1 201 ? 2.428 -12.188 -7.82 1 92.25 201 GLY B C 1
ATOM 3528 O O . GLY B 1 201 ? 3.002 -12.828 -6.941 1 92.25 201 GLY B O 1
ATOM 3529 N N . LEU B 1 202 ? 2.309 -10.875 -7.77 1 94.75 202 LEU B N 1
ATOM 3530 C CA . LEU B 1 202 ? 2.795 -10.102 -6.633 1 94.75 202 LEU B CA 1
ATOM 3531 C C . LEU B 1 202 ? 2.082 -10.516 -5.348 1 94.75 202 LEU B C 1
ATOM 3533 O O . LEU B 1 202 ? 2.723 -10.719 -4.316 1 94.75 202 LEU B O 1
ATOM 3537 N N . LEU B 1 203 ? 0.799 -10.578 -5.465 1 93.19 203 LEU B N 1
ATOM 3538 C CA . LEU B 1 203 ? -0.011 -10.969 -4.32 1 93.19 203 LEU B CA 1
ATOM 3539 C C . LEU B 1 203 ? 0.389 -12.359 -3.824 1 93.19 203 LEU B C 1
ATOM 3541 O O . LEU B 1 203 ? 0.534 -12.57 -2.619 1 93.19 203 LEU B O 1
ATOM 3545 N N . GLN B 1 204 ? 0.579 -13.242 -4.777 1 90 204 GLN B N 1
ATOM 3546 C CA . GLN B 1 204 ? 0.982 -14.594 -4.414 1 90 204 GLN B CA 1
ATOM 3547 C C . GLN B 1 204 ? 2.354 -14.602 -3.744 1 90 204 GLN B C 1
ATOM 3549 O O . GLN B 1 204 ? 2.561 -15.289 -2.744 1 90 204 GLN B O 1
ATOM 3554 N N . TYR B 1 205 ? 3.287 -13.883 -4.266 1 91.38 205 TYR B N 1
ATOM 3555 C CA . TYR B 1 205 ? 4.602 -13.758 -3.652 1 91.38 205 TYR B CA 1
ATOM 3556 C C . TYR B 1 205 ? 4.492 -13.242 -2.225 1 91.38 205 TYR B C 1
ATOM 3558 O O . TYR B 1 205 ? 5.105 -13.789 -1.307 1 91.38 205 TYR B O 1
ATOM 3566 N N . ARG B 1 206 ? 3.711 -12.25 -2.033 1 93.25 206 ARG B N 1
ATOM 3567 C CA . ARG B 1 206 ? 3.562 -11.586 -0.741 1 93.25 206 ARG B CA 1
ATOM 3568 C C . ARG B 1 206 ? 2.924 -12.516 0.282 1 93.25 206 ARG B C 1
ATOM 3570 O O . ARG B 1 206 ? 3.154 -12.383 1.485 1 93.25 206 ARG B O 1
ATOM 3577 N N . ASN B 1 207 ? 2.139 -13.477 -0.228 1 90.69 207 ASN B N 1
ATOM 3578 C CA . ASN B 1 207 ? 1.441 -14.422 0.642 1 90.69 207 ASN B CA 1
ATOM 3579 C C . ASN B 1 207 ? 2.25 -15.695 0.851 1 90.69 207 ASN B C 1
ATOM 3581 O O . ASN B 1 207 ? 1.833 -16.578 1.593 1 90.69 207 ASN B O 1
ATOM 3585 N N . THR B 1 208 ? 3.365 -15.805 0.203 1 87.75 208 THR B N 1
ATOM 3586 C CA . THR B 1 208 ? 4.129 -17.047 0.275 1 87.75 208 THR B CA 1
ATOM 3587 C C . THR B 1 208 ? 5.129 -17 1.426 1 87.75 208 THR B C 1
ATOM 3589 O O . THR B 1 208 ? 5.965 -16.094 1.491 1 87.75 208 THR B O 1
ATOM 3592 N N . PRO B 1 209 ? 5.047 -17.984 2.271 1 81.88 209 PRO B N 1
ATOM 3593 C CA . PRO B 1 209 ? 5.973 -17.984 3.404 1 81.88 209 PRO B CA 1
ATOM 3594 C C . PRO B 1 209 ? 7.41 -18.297 2.99 1 81.88 209 PRO B C 1
ATOM 3596 O O . PRO B 1 209 ? 7.633 -19.078 2.059 1 81.88 209 PRO B O 1
ATOM 3599 N N . ASP B 1 210 ? 8.289 -17.562 3.643 1 73.12 210 ASP B N 1
ATOM 3600 C CA . ASP B 1 210 ? 9.695 -17.922 3.541 1 73.12 210 ASP B CA 1
ATOM 3601 C C . ASP B 1 210 ? 9.961 -19.297 4.141 1 73.12 210 ASP B C 1
ATOM 3603 O O . ASP B 1 210 ? 9.469 -19.625 5.227 1 73.12 210 ASP B O 1
ATOM 3607 N N . PRO B 1 211 ? 10.688 -20.141 3.404 1 67.88 211 PRO B N 1
ATOM 3608 C CA . PRO B 1 211 ? 10.906 -21.5 3.891 1 67.88 211 PRO B CA 1
ATOM 3609 C C . PRO B 1 211 ? 11.641 -21.547 5.23 1 67.88 211 PRO B C 1
ATOM 3611 O O . PRO B 1 211 ? 11.461 -22.484 6.012 1 67.88 211 PRO B O 1
ATOM 3614 N N . GLN B 1 212 ? 12.43 -20.578 5.484 1 62.38 212 GLN B N 1
ATOM 3615 C CA . GLN B 1 212 ? 13.219 -20.578 6.711 1 62.38 212 GLN B CA 1
ATOM 3616 C C . GLN B 1 212 ? 12.422 -20 7.883 1 62.38 212 GLN B C 1
ATOM 3618 O O . GLN B 1 212 ? 12.414 -20.578 8.977 1 62.38 212 GLN B O 1
ATOM 3623 N N . THR B 1 213 ? 11.656 -18.969 7.656 1 65 213 THR B N 1
ATOM 3624 C CA . THR B 1 213 ? 10.953 -18.281 8.734 1 65 213 THR B CA 1
ATOM 3625 C C . THR B 1 213 ? 9.5 -18.734 8.812 1 65 213 THR B C 1
ATOM 3627 O O . THR B 1 213 ? 8.812 -18.484 9.805 1 65 213 THR B O 1
ATOM 3630 N N . GLU B 1 214 ? 9 -19.312 7.766 1 75 214 GLU B N 1
ATOM 3631 C CA . GLU B 1 214 ? 7.621 -19.781 7.645 1 75 214 GLU B CA 1
ATOM 3632 C C . GLU B 1 214 ? 6.637 -18.625 7.723 1 75 214 GLU B C 1
ATOM 3634 O O . GLU B 1 214 ? 5.48 -18.812 8.109 1 75 214 GLU B O 1
ATOM 3639 N N . MET B 1 215 ? 7.145 -17.484 7.535 1 78.69 215 MET B N 1
ATOM 3640 C CA . MET B 1 215 ? 6.297 -16.297 7.492 1 78.69 215 MET B CA 1
ATOM 3641 C C . MET B 1 215 ? 6.355 -15.641 6.121 1 78.69 215 MET B C 1
ATOM 3643 O O . MET B 1 215 ? 7.43 -15.539 5.523 1 78.69 215 MET B O 1
ATOM 3647 N N . SER B 1 216 ? 5.195 -15.32 5.742 1 84.75 216 SER B N 1
ATOM 3648 C CA . SER B 1 216 ? 5.145 -14.586 4.484 1 84.75 216 SER B CA 1
ATOM 3649 C C . SER B 1 216 ? 5.355 -13.086 4.715 1 84.75 216 SER B C 1
ATOM 3651 O O . SER B 1 216 ? 5.168 -12.594 5.832 1 84.75 216 SER B O 1
ATOM 3653 N N . PRO B 1 217 ? 5.766 -12.398 3.689 1 88.19 217 PRO B N 1
ATOM 3654 C CA . PRO B 1 217 ? 5.824 -10.945 3.809 1 88.19 217 PRO B CA 1
ATOM 3655 C C . PRO B 1 217 ? 4.508 -10.336 4.293 1 88.19 217 PRO B C 1
ATOM 3657 O O . PRO B 1 217 ? 4.512 -9.453 5.152 1 88.19 217 PRO B O 1
ATOM 3660 N N . ALA B 1 218 ? 3.367 -10.844 3.82 1 90.06 218 ALA B N 1
ATOM 3661 C CA . ALA B 1 218 ? 2.059 -10.328 4.211 1 90.06 218 ALA B CA 1
ATOM 3662 C C . ALA B 1 218 ? 1.805 -10.547 5.699 1 90.06 218 ALA B C 1
ATOM 3664 O O . ALA B 1 218 ? 1.288 -9.664 6.387 1 90.06 218 ALA B O 1
ATOM 3665 N N . HIS B 1 219 ? 2.156 -11.648 6.141 1 85.88 219 HIS B N 1
ATOM 3666 C CA . HIS B 1 219 ? 1.979 -11.938 7.559 1 85.88 219 HIS B CA 1
ATOM 3667 C C . HIS B 1 219 ? 2.809 -10.992 8.422 1 85.88 219 HIS B C 1
ATOM 3669 O O . HIS B 1 219 ? 2.354 -10.547 9.477 1 85.88 219 HIS B O 1
ATOM 3675 N N . ILE B 1 220 ? 3.959 -10.758 8.016 1 83.75 220 ILE B N 1
ATOM 3676 C CA . ILE B 1 220 ? 4.855 -9.891 8.773 1 83.75 220 ILE B CA 1
ATOM 3677 C C . ILE B 1 220 ? 4.328 -8.453 8.75 1 83.75 220 ILE B C 1
ATOM 3679 O O . ILE B 1 220 ? 4.336 -7.77 9.773 1 83.75 220 ILE B O 1
ATOM 3683 N N . VAL B 1 221 ? 3.832 -8.016 7.645 1 89.94 221 VAL B N 1
ATOM 3684 C CA . VAL B 1 221 ? 3.469 -6.613 7.449 1 89.94 221 VAL B CA 1
ATOM 3685 C C . VAL B 1 221 ? 2.068 -6.359 8 1 89.94 221 VAL B C 1
ATOM 3687 O O . VAL B 1 221 ? 1.833 -5.359 8.68 1 89.94 221 VAL B O 1
ATOM 3690 N N . PHE B 1 222 ? 1.141 -7.285 7.707 1 89.12 222 PHE B N 1
ATOM 3691 C CA . PHE B 1 222 ? -0.263 -7.02 8 1 89.12 222 PHE B CA 1
ATOM 3692 C C . PHE B 1 222 ? -0.746 -7.883 9.164 1 89.12 222 PHE B C 1
ATOM 3694 O O . PHE B 1 222 ? -1.867 -7.711 9.641 1 89.12 222 PHE B O 1
ATOM 3701 N N . GLY B 1 223 ? 0.051 -8.82 9.578 1 82.75 223 GLY B N 1
ATOM 3702 C CA . GLY B 1 223 ? -0.336 -9.734 10.641 1 82.75 223 GLY B CA 1
ATOM 3703 C C . GLY B 1 223 ? -1.154 -10.914 10.141 1 82.75 223 GLY B C 1
ATOM 3704 O O . GLY B 1 223 ? -1.658 -11.703 10.938 1 82.75 223 GLY B O 1
ATOM 3705 N N . ARG B 1 224 ? -1.3 -10.977 8.812 1 83.75 224 ARG B N 1
ATOM 3706 C CA . ARG B 1 224 ? -2.076 -12.031 8.18 1 83.75 224 ARG B CA 1
ATOM 3707 C C . ARG B 1 224 ? -1.769 -12.117 6.684 1 83.75 224 ARG B C 1
ATOM 3709 O O . ARG B 1 224 ? -1.26 -11.156 6.098 1 83.75 224 ARG B O 1
ATOM 3716 N N . ASN B 1 225 ? -2.115 -13.289 6.145 1 85.62 225 ASN B N 1
ATOM 3717 C CA . ASN B 1 225 ? -2.104 -13.344 4.688 1 85.62 225 ASN B CA 1
ATOM 3718 C C . ASN B 1 225 ? -3.244 -12.531 4.082 1 85.62 225 ASN B C 1
ATOM 3720 O O . ASN B 1 225 ? -4.312 -12.406 4.688 1 85.62 225 ASN B O 1
ATOM 3724 N N . LEU B 1 226 ? -3.031 -12.023 2.984 1 91.56 226 LEU B N 1
ATOM 3725 C CA . LEU B 1 226 ? -4.027 -11.25 2.254 1 91.56 226 LEU B CA 1
ATOM 3726 C C . LEU B 1 226 ? -4.922 -12.164 1.423 1 91.56 226 LEU B C 1
ATOM 3728 O O . LEU B 1 226 ? -4.469 -13.188 0.918 1 91.56 226 LEU B O 1
ATOM 3732 N N . ARG B 1 227 ? -6.137 -11.727 1.354 1 91.69 227 ARG B N 1
ATOM 3733 C CA . ARG B 1 227 ? -7.02 -12.492 0.478 1 91.69 227 ARG B CA 1
ATOM 3734 C C . ARG B 1 227 ? -6.555 -12.414 -0.971 1 91.69 227 ARG B C 1
ATOM 3736 O O . ARG B 1 227 ? -6.234 -11.336 -1.471 1 91.69 227 ARG B O 1
ATOM 3743 N N . ASP B 1 228 ? -6.414 -13.57 -1.522 1 91.25 228 ASP B N 1
ATOM 3744 C CA . ASP B 1 228 ? -5.945 -13.648 -2.902 1 91.25 228 ASP B CA 1
ATOM 3745 C C . ASP B 1 228 ? -6.816 -14.594 -3.727 1 91.25 228 ASP B C 1
ATOM 3747 O O . ASP B 1 228 ? -8.016 -14.727 -3.469 1 91.25 228 ASP B O 1
ATOM 3751 N N . LEU B 1 229 ? -6.277 -15.117 -4.816 1 85.88 229 LEU B N 1
ATOM 3752 C CA . LEU B 1 229 ? -7.082 -15.906 -5.746 1 85.88 229 LEU B CA 1
ATOM 3753 C C . LEU B 1 229 ? -7.152 -17.359 -5.305 1 85.88 229 LEU B C 1
ATOM 3755 O O . LEU B 1 229 ? -7.734 -18.203 -6 1 85.88 229 LEU B O 1
ATOM 3759 N N . LEU B 1 230 ? -6.535 -17.672 -4.129 1 81.94 230 LEU B N 1
ATOM 3760 C CA . LEU B 1 230 ? -6.676 -19 -3.537 1 81.94 230 LEU B CA 1
ATOM 3761 C C . LEU B 1 230 ? -7.859 -19.047 -2.574 1 81.94 230 LEU B C 1
ATOM 3763 O O . LEU B 1 230 ? -8.148 -18.062 -1.896 1 81.94 230 LEU B O 1
ATOM 3767 N N . PRO B 1 231 ? -8.547 -20.141 -2.596 1 70.69 231 PRO B N 1
ATOM 3768 C CA . PRO B 1 231 ? -9.664 -20.234 -1.652 1 70.69 231 PRO B CA 1
ATOM 3769 C C . PRO B 1 231 ? -9.211 -20.234 -0.196 1 70.69 231 PRO B C 1
ATOM 3771 O O . PRO B 1 231 ? -8.141 -20.766 0.123 1 70.69 231 PRO B O 1
ATOM 3774 N N . ILE B 1 232 ? -9.797 -19.344 0.563 1 60.94 232 ILE B N 1
ATOM 3775 C CA . ILE B 1 232 ? -9.453 -19.281 1.98 1 60.94 232 ILE B CA 1
ATOM 3776 C C . ILE B 1 232 ? -10.516 -20.016 2.797 1 60.94 232 ILE B C 1
ATOM 3778 O O . ILE B 1 232 ? -11.711 -19.859 2.562 1 60.94 232 ILE B O 1
ATOM 3782 N N . ALA B 1 233 ? -9.914 -20.875 3.682 1 54.53 233 ALA B N 1
ATOM 3783 C CA . ALA B 1 233 ? -10.852 -21.5 4.613 1 54.53 233 ALA B CA 1
ATOM 3784 C C . ALA B 1 233 ? -11.531 -20.453 5.492 1 54.53 233 ALA B C 1
ATOM 3786 O O . ALA B 1 233 ? -10.891 -19.5 5.934 1 54.53 233 ALA B O 1
ATOM 3787 N N . PRO B 1 234 ? -12.844 -20.391 5.547 1 48.34 234 PRO B N 1
ATOM 3788 C CA . PRO B 1 234 ? -13.586 -19.406 6.336 1 48.34 234 PRO B CA 1
ATOM 3789 C C . PRO B 1 234 ? -12.992 -19.188 7.723 1 48.34 234 PRO B C 1
ATOM 3791 O O . PRO B 1 234 ? -13.039 -18.078 8.25 1 48.34 234 PRO B O 1
ATOM 3794 N N . GLU B 1 235 ? -12.523 -20.172 8.406 1 45.03 235 GLU B N 1
ATOM 3795 C CA . GLU B 1 235 ? -12.102 -20.109 9.805 1 45.03 235 GLU B CA 1
ATOM 3796 C C . GLU B 1 235 ? -10.852 -19.25 9.961 1 45.03 235 GLU B C 1
ATOM 3798 O O . GLU B 1 235 ? -10.625 -18.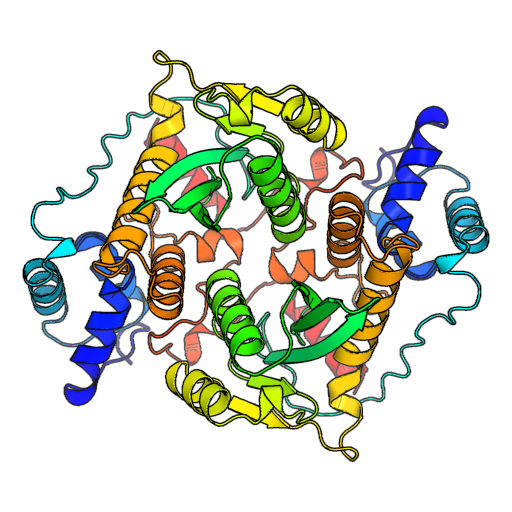656 11.023 1 45.03 235 GLU B O 1
ATOM 3803 N N . LYS B 1 236 ? -10.07 -19.234 9.109 1 46.53 236 LYS B N 1
ATOM 3804 C CA . LYS B 1 236 ? -8.742 -18.641 9.281 1 46.53 236 LYS B CA 1
ATOM 3805 C C . LYS B 1 236 ? -8.758 -17.141 8.984 1 46.53 236 LYS B C 1
ATOM 3807 O O . LYS B 1 236 ? -7.738 -16.469 9.125 1 46.53 236 LYS B O 1
ATOM 3812 N N . GLN B 1 237 ? -9.914 -16.641 8.625 1 45.09 237 GLN B N 1
ATOM 3813 C CA . GLN B 1 237 ? -9.961 -15.211 8.336 1 45.09 237 GLN B CA 1
ATOM 3814 C C . GLN B 1 237 ? -10.203 -14.398 9.602 1 45.09 237 GLN B C 1
ATOM 3816 O O . GLN B 1 237 ? -10.656 -13.25 9.531 1 45.09 237 GLN B O 1
ATOM 3821 N N . ILE B 1 238 ? -9.938 -15.055 10.766 1 40.25 238 ILE B N 1
ATOM 3822 C CA . ILE B 1 238 ? -10.188 -14.273 11.969 1 40.25 238 ILE B CA 1
ATOM 3823 C C . ILE B 1 238 ? -9.086 -13.234 12.148 1 40.25 238 ILE B C 1
ATOM 3825 O O . ILE B 1 238 ? -7.902 -13.586 12.211 1 40.25 238 ILE B O 1
ATOM 3829 N N . PHE B 1 239 ? -9.391 -12.102 11.742 1 42.16 239 PHE B N 1
ATOM 3830 C CA . PHE B 1 239 ? -8.523 -10.969 12.047 1 42.16 239 PHE B CA 1
ATOM 3831 C C . PHE B 1 239 ? -8.367 -10.805 13.555 1 42.16 239 PHE B C 1
ATOM 3833 O O . PHE B 1 239 ? -9.344 -10.523 14.258 1 42.16 239 PHE B O 1
ATOM 3840 N N . THR B 1 240 ? -7.363 -11.406 14.211 1 42.16 240 THR B N 1
ATOM 3841 C CA . THR B 1 240 ? -7.102 -11.344 15.641 1 42.16 240 THR B CA 1
ATOM 3842 C C . THR B 1 240 ? -6.215 -10.148 15.977 1 42.16 240 THR B C 1
ATOM 3844 O O . THR B 1 240 ? -5.176 -10.297 16.625 1 42.16 240 THR B O 1
ATOM 3847 N N . ASN B 1 241 ? -6.234 -9.148 15.188 1 40.56 241 ASN B N 1
ATOM 3848 C CA . ASN B 1 241 ? -5.383 -8.117 15.781 1 40.56 241 ASN B CA 1
ATOM 3849 C C . ASN B 1 241 ? -5.82 -7.789 17.203 1 40.56 241 ASN B C 1
ATOM 3851 O O . ASN B 1 241 ? -6.887 -7.207 17.406 1 40.56 241 ASN B O 1
ATOM 3855 N N . PRO B 1 242 ? -5.309 -8.477 18.172 1 40.78 242 PRO B N 1
ATOM 3856 C CA . PRO B 1 242 ? -5.734 -8.297 19.562 1 40.78 242 PRO B CA 1
ATOM 3857 C C . PRO B 1 242 ? -5.965 -6.828 19.922 1 40.78 242 PRO B C 1
ATOM 3859 O O . PRO B 1 242 ? -6.758 -6.527 20.812 1 40.78 242 PRO B O 1
ATOM 3862 N N . MET B 1 243 ? -5.184 -6.016 19.438 1 38.06 243 MET B N 1
ATOM 3863 C CA . MET B 1 243 ? -5.348 -4.633 19.891 1 38.06 243 MET B CA 1
ATOM 3864 C C . MET B 1 243 ? -6.629 -4.027 19.312 1 38.06 243 MET B C 1
ATOM 3866 O O . MET B 1 243 ? -7.113 -3.012 19.812 1 38.06 243 MET B O 1
ATOM 3870 N N . VAL B 1 244 ? -7.016 -4.555 18.219 1 40.81 244 VAL B N 1
ATOM 3871 C CA . VAL B 1 244 ? -8.094 -3.871 17.516 1 40.81 244 VAL B CA 1
ATOM 3872 C C . VAL B 1 244 ? -9.445 -4.434 17.953 1 40.81 244 VAL B C 1
ATOM 3874 O O . VAL B 1 244 ? -10.43 -3.703 18.031 1 40.81 244 VAL B O 1
ATOM 3877 N N . HIS B 1 245 ? -9.578 -5.648 18.281 1 40.62 245 HIS B N 1
ATOM 3878 C CA . HIS B 1 245 ? -10.859 -6.324 18.391 1 40.62 245 HIS B CA 1
ATOM 3879 C C . HIS B 1 245 ? -11.727 -5.691 19.469 1 40.62 245 HIS B C 1
ATOM 3881 O O . HIS B 1 245 ? -12.922 -5.453 19.25 1 40.62 245 HIS B O 1
ATOM 3887 N N . PRO B 1 246 ? -11.109 -5.699 20.594 1 36.56 246 PRO B N 1
ATOM 3888 C CA . PRO B 1 246 ? -12.094 -5.359 21.625 1 36.56 246 PRO B CA 1
ATOM 3889 C C . PRO B 1 246 ? -12.688 -3.967 21.422 1 36.56 246 PRO B C 1
ATOM 3891 O O . PRO B 1 246 ? -13.891 -3.77 21.641 1 36.56 246 PRO B O 1
ATOM 3894 N N . VAL B 1 247 ? -11.844 -3.1 21.266 1 34.19 247 VAL B N 1
ATOM 3895 C CA . VAL B 1 247 ? -12.312 -1.718 21.297 1 34.19 247 VAL B CA 1
ATOM 3896 C C . VAL B 1 247 ? -13.203 -1.449 20.094 1 34.19 247 VAL B C 1
ATOM 3898 O O . VAL B 1 247 ? -14.188 -0.711 20.188 1 34.19 247 VAL B O 1
ATOM 3901 N N . TRP B 1 248 ? -12.852 -2.09 19.062 1 35.75 248 TRP B N 1
ATOM 3902 C CA . TRP B 1 248 ? -13.57 -1.788 17.844 1 35.75 248 TRP B CA 1
ATOM 3903 C C . TRP B 1 248 ? -15.016 -2.285 17.922 1 35.75 248 TRP B C 1
ATOM 3905 O O . TRP B 1 248 ? -15.945 -1.565 17.547 1 35.75 248 TRP B O 1
ATOM 3915 N N . ARG B 1 249 ? -15.086 -3.521 18.328 1 37 249 ARG B N 1
ATOM 3916 C CA . ARG B 1 249 ? -16.453 -4.02 18.391 1 37 249 ARG B CA 1
ATOM 3917 C C . ARG B 1 249 ? -17.312 -3.152 19.312 1 37 249 ARG B C 1
ATOM 3919 O O . ARG B 1 249 ? -18.484 -2.898 19.016 1 37 249 ARG B O 1
ATOM 3926 N N . GLN B 1 250 ? -16.641 -2.861 20.312 1 36.12 250 GLN B N 1
ATOM 3927 C CA . GLN B 1 250 ? -17.453 -2.111 21.25 1 36.12 250 GLN B CA 1
ATOM 3928 C C . GLN B 1 250 ? -17.859 -0.758 20.688 1 36.12 250 GLN B C 1
ATOM 3930 O O . GLN B 1 250 ? -18.984 -0.292 20.906 1 36.12 250 GLN B O 1
ATOM 3935 N N . THR B 1 251 ? -16.922 -0.209 20.094 1 34.09 251 THR B N 1
ATOM 3936 C CA . THR B 1 251 ? -17.266 1.127 19.625 1 34.09 251 THR B CA 1
ATOM 3937 C C . THR B 1 251 ? -18.312 1.054 18.5 1 34.09 251 THR B C 1
ATOM 3939 O O . THR B 1 251 ? -19.141 1.943 18.359 1 34.09 251 THR B O 1
ATOM 3942 N N . TRP B 1 252 ? -18.109 0.036 17.703 1 35.25 252 TRP B N 1
ATOM 3943 C CA . TRP B 1 252 ? -19.125 -0.094 16.672 1 35.25 252 TRP B CA 1
ATOM 3944 C C . TRP B 1 252 ? -20.484 -0.453 17.297 1 35.25 252 TRP B C 1
ATOM 3946 O O . TRP B 1 252 ? -21.531 -0.01 16.812 1 35.25 252 TRP B O 1
ATOM 3956 N N . GLU B 1 253 ? -20.406 -1.26 18.281 1 35.31 253 GLU B N 1
ATOM 3957 C CA . GLU B 1 253 ? -21.656 -1.611 18.953 1 35.31 253 GLU B CA 1
ATOM 3958 C C . GLU B 1 253 ? -22.297 -0.392 19.609 1 35.31 253 GLU B C 1
ATOM 3960 O O . GLU B 1 253 ? -23.516 -0.3 19.719 1 35.31 253 GLU B O 1
ATOM 3965 N N . LYS B 1 254 ? -21.5 0.463 20.188 1 34.84 254 LYS B N 1
ATOM 3966 C CA . LYS B 1 254 ? -22.125 1.624 20.812 1 34.84 254 LYS B CA 1
ATOM 3967 C C . LYS B 1 254 ? -22.719 2.566 19.781 1 34.84 254 LYS B C 1
ATOM 3969 O O . LYS B 1 254 ? -23.578 3.387 20.094 1 34.84 254 LYS B O 1
ATOM 3974 N N . GLN B 1 255 ? -22.156 2.576 18.766 1 33.03 255 GLN B N 1
ATOM 3975 C CA . GLN B 1 255 ? -22.766 3.441 17.766 1 33.03 255 GLN B CA 1
ATOM 3976 C C . GLN B 1 255 ? -24.062 2.842 17.234 1 33.03 255 GLN B C 1
ATOM 3978 O O . GLN B 1 255 ? -24.859 3.533 16.594 1 33.03 255 GLN B O 1
ATOM 3983 N N . ASP B 1 256 ? -24.25 1.56 17.5 1 27.52 256 ASP B N 1
ATOM 3984 C CA . ASP B 1 256 ? -25.594 1.027 17.281 1 27.52 256 ASP B CA 1
ATOM 3985 C C . ASP B 1 256 ? -26.5 1.311 18.484 1 27.52 256 ASP B C 1
ATOM 3987 O O . ASP B 1 256 ? -26.078 1.118 19.641 1 27.52 256 ASP B O 1
#

Solvent-accessible surface area (backbone atoms only — not comparable to full-atom values): 27544 Å² total; per-residue (Å²): 113,60,94,73,12,34,66,55,55,79,87,50,42,64,60,44,51,48,42,55,43,38,28,66,60,51,59,70,40,37,47,49,34,32,64,66,26,42,43,49,94,60,46,68,60,49,48,48,49,54,50,69,68,30,71,73,50,54,84,56,68,73,82,69,76,73,62,62,56,59,79,63,90,66,54,80,36,72,39,35,28,32,30,45,48,79,47,72,53,78,85,42,33,31,39,38,35,25,20,71,54,41,61,40,74,43,79,42,82,26,58,78,45,38,68,31,46,47,54,52,48,42,55,45,28,35,72,63,21,44,30,51,31,40,36,30,75,59,48,67,37,65,63,28,66,70,37,50,52,50,31,56,75,58,60,32,45,77,40,66,49,49,92,82,52,59,47,79,39,39,67,46,48,51,50,49,52,46,49,48,50,30,49,55,63,34,30,49,97,87,44,52,64,40,63,64,54,40,25,48,9,50,35,38,49,31,45,28,25,37,89,87,75,66,45,15,19,25,31,66,51,53,72,37,68,53,48,58,87,56,72,70,48,79,77,73,68,64,63,68,53,73,83,49,51,62,59,46,52,48,52,57,50,64,52,90,114,61,94,74,11,33,66,55,56,80,89,49,44,65,60,44,53,49,44,57,43,38,27,66,62,50,57,66,41,38,47,48,33,34,64,64,26,42,43,50,94,62,46,69,61,50,49,47,50,53,52,70,69,30,71,74,49,54,84,58,68,71,83,69,78,71,60,62,61,57,80,64,89,66,53,79,37,72,38,35,27,32,31,45,49,79,47,72,53,78,86,40,33,32,40,37,34,25,21,69,51,42,61,38,74,43,76,40,81,25,58,77,44,39,66,31,47,47,54,52,48,42,55,44,30,34,73,63,19,44,30,50,30,38,34,31,75,60,49,68,40,64,63,28,66,70,37,50,52,51,31,56,75,59,59,32,44,78,41,66,49,49,93,83,51,62,47,81,39,37,66,47,49,50,49,49,51,46,48,49,50,30,49,56,63,35,30,49,97,86,44,51,63,40,63,64,54,39,25,47,10,49,34,37,49,32,47,27,24,36,89,87,75,67,45,15,20,26,31,65,51,53,71,38,69,53,49,57,87,56,73,69,48,79,77,73,68,64,62,69,53,71,83,50,52,64,59,46,52,48,51,54,50,64,52,85

pLDDT: mean 77.94, std 18.42, range [27.2, 97.06]

Organism: Petrolisthes cinctipes (NCBI:txid88211)

Sequence (512 aa):
MMDHRIVIPRALRNEVLRALHAAHQGTSRMQGRALGAVFWPGITKEIESTRSRCHACWGMSPSQPLMPPIQPCVPNKPFQAIAADFCVLHGIGYLVIVDRFSGWPHVVASRSGAKGFISALINYFATFGVPEELSTDGGPEFTAKETAVLLQRWGVKHRLSSAHHPQSNGRAEVAVKSMKRLLTSHTDANGSPDTEAVAAGLLQYRNTPDPQTEMSPAHIVFGRNLRDLLPIAPEKQIFTNPMVHPVWRQTWEKQDMMDHRIVIPRALRNEVLRALHAAHQGTSRMQGRALGAVFWPGITKEIESTRSRCHACWGMSPSQPLMPPIQPCVPNKPFQAIAADFCVLHGIGYLVIVDRFSGWPHVVASRSGAKGFISALINYFATFGVPEELSTDGGPEFTAKETAVLLQRWGVKHRLSSAHHPQSNGRAEVAVKSMKRLLTSHTDANGSPDTEAVAAGLLQYRNTPDPQTEMSPAHIVFGRNLRDLLPIAPEKQIFTNPMVHPVWRQTWEKQD